Protein AF-K2FZ47-F1 (afdb_monomer)

Nearest PDB structures (foldseek):
  8i8i-assembly2_C-2  TM=9.364E-01  e=7.329E-11  Klebsiella pneumoniae
  1qjc-assembly1_B  TM=9.401E-01  e=9.152E-11  Escherichia coli
  6b7b-assembly1_A  TM=9.231E-01  e=1.884E-10  Escherichia coli K-12
  1o6b-assembly1_A  TM=9.027E-01  e=1.509E-10  Bacillus subtilis
  2f6r-assembly1_A  TM=8.620E-01  e=3.999E-09  Mus musculus

Sequence (667 aa):
MSNIFTYWIHEQFSPLAEHSESLSVVENNWKTLVIDCPDRSVCSLINDNKISSGSPMSHIDYLLITHLDSDHISGLAKILWYKQFWEGTKLNLIAHPNIKEYLWRTLEWWFSQDRTKNTVSAKSFEDYVNFVPLKYGELIILPWFWQIEAYSKTTRHSPNMDVLAIKVYDDGSNNIANFSWDTAFDPELIDFLSSGDWPIIHEAGAYVEEWSHSHTSVKELIENVSRDIQERIYLNHIPAQREQQIRDVIKSKNSPIRLAEDFYADNVKESILKVKNSVMFNEVLYPGSFDPFTTWHVSVIRKQLKTSKGDMVTVLVAINPDKKWTFTTEEKVFLIEKSLPEDIRNKVKVVTYAWVVADYQYLHNISTVIKWLRDSKDLSYELEIAEASTRFSGEVNTIFLPQTDNTLSNVSSSYLKKLVFYWWDVRGFADPMIIEALRMKFTNKWIVWVTWSIGSGKTTFCNNLVEESSKNELKVHYINMDQLGREIHTRTDFPLFARIRKKIADKFWYWALNADGTTNRQKLWEFVFSSKQRLDGLMDIMLEPMLFLLRGKLEKLDSWDWIVLVEWAILTERKLTYLFDENMIDISIPQDLQYQRVGKRDNLTIEQIGRRLSTQLSNEDRADVISRNQSNSYDRLYMKIDGDNYNAIDEYSKLLSEFKRRKHIIR

pLDDT: mean 76.94, std 13.87, range [27.48, 94.81]

InterPro domains:
  IPR001977 Dephospho-CoA kinase [MF_00376] (445-662)
  IPR001977 Dephospho-CoA kinase [PF01121] (446-631)
  IPR001977 Dephospho-CoA kinase [PS51219] (447-663)
  IPR001980 Phosphopantetheine adenylyltransferase [MF_00151] (282-443)
  IPR001980 Phosphopantetheine adenylyltransferase [PR01020] (282-300)
  IPR001980 Phosphopantetheine adenylyltransferase [PR01020] (369-385)
  IPR004821 Cytidyltransferase-like domain [PF01467] (285-418)
  IPR014729 Rossmann-like alpha/beta/alpha sandwich fold [G3DSA:3.40.50.620] (274-444)
  IPR027417 P-loop containing nucleoside triphosphate hydrolase [G3DSA:3.40.50.300] (445-643)
  IPR027417 P-loop containing nucleoside triphosphate hydrolase [SSF52540] (447-618)
  IPR036866 Ribonuclease Z/Hydroxyacylglutathione hydrolase-like [G3DSA:3.60.15.10] (14-268)
  IPR036866 Ribonuclease Z/Hydroxyacylglutathione hydrolase-like [SSF56281] (24-259)

Structure (mmCIF, N/CA/C/O backbone):
data_AF-K2FZ47-F1
#
_entry.id   AF-K2FZ47-F1
#
loop_
_atom_site.group_PDB
_atom_site.id
_atom_site.type_symbol
_atom_site.label_atom_id
_atom_site.label_alt_id
_atom_site.label_comp_id
_atom_site.label_asym_id
_atom_site.label_entity_id
_atom_site.label_seq_id
_atom_site.pdbx_PDB_ins_code
_atom_site.Cartn_x
_atom_site.Cartn_y
_atom_site.Cartn_z
_atom_site.occupancy
_atom_site.B_iso_or_equiv
_atom_site.auth_seq_id
_atom_site.auth_comp_id
_atom_site.auth_asym_id
_atom_site.auth_atom_id
_atom_site.pdbx_PDB_model_num
ATOM 1 N N . MET A 1 1 ? 5.444 6.191 20.296 1.00 29.16 1 MET A N 1
ATOM 2 C CA . MET A 1 1 ? 5.027 5.509 21.534 1.00 29.16 1 MET A CA 1
ATOM 3 C C . MET A 1 1 ? 3.603 5.085 21.285 1.00 29.16 1 MET A C 1
ATOM 5 O O . MET A 1 1 ? 2.796 5.960 20.998 1.00 29.16 1 MET A O 1
ATOM 9 N N . SER A 1 2 ? 3.350 3.781 21.238 1.00 32.41 2 SER A N 1
ATOM 10 C CA . SER A 1 2 ? 2.011 3.227 21.076 1.00 32.41 2 SER A CA 1
ATOM 11 C C . SER A 1 2 ? 1.180 3.651 22.287 1.00 32.41 2 SER A C 1
ATOM 13 O O . SER A 1 2 ? 1.524 3.362 23.434 1.00 32.41 2 SER A O 1
ATOM 15 N N . ASN A 1 3 ? 0.145 4.450 22.042 1.00 41.62 3 ASN A N 1
ATOM 16 C CA . ASN A 1 3 ? -0.848 4.761 23.058 1.00 41.62 3 ASN A CA 1
ATOM 17 C C . ASN A 1 3 ? -1.781 3.554 23.118 1.00 41.62 3 ASN A C 1
ATOM 19 O O . ASN A 1 3 ? -2.747 3.492 22.363 1.00 41.62 3 ASN A O 1
ATOM 23 N N . ILE A 1 4 ? -1.411 2.569 23.936 1.00 47.59 4 ILE A N 1
ATOM 24 C CA . ILE A 1 4 ? -2.241 1.394 24.173 1.00 47.59 4 ILE A CA 1
ATOM 25 C C . ILE A 1 4 ? -3.222 1.751 25.280 1.00 47.59 4 ILE A C 1
ATOM 27 O O . ILE A 1 4 ? -2.801 2.015 26.409 1.00 47.59 4 ILE A O 1
ATOM 31 N N . PHE A 1 5 ? -4.511 1.763 24.956 1.00 53.12 5 PHE A N 1
ATOM 32 C CA . PHE A 1 5 ? -5.568 1.886 25.950 1.00 53.12 5 PHE A CA 1
ATOM 33 C C . PHE A 1 5 ? -6.357 0.594 25.970 1.00 53.12 5 PHE A C 1
ATOM 35 O O . PHE A 1 5 ? -6.977 0.227 24.978 1.00 53.12 5 PHE A O 1
ATOM 42 N N . THR A 1 6 ? -6.340 -0.074 27.116 1.00 52.69 6 THR A N 1
ATOM 43 C CA . THR A 1 6 ? -7.283 -1.148 27.391 1.00 52.69 6 THR A CA 1
ATOM 44 C C . THR A 1 6 ? -8.219 -0.653 28.476 1.00 52.69 6 THR A C 1
ATOM 46 O O . THR A 1 6 ? -7.784 -0.369 29.596 1.00 52.69 6 THR A O 1
ATOM 49 N N . TYR A 1 7 ? -9.491 -0.496 28.133 1.00 56.09 7 TYR A N 1
ATOM 50 C CA . TYR A 1 7 ? -10.532 -0.142 29.088 1.00 56.09 7 TYR A CA 1
ATOM 51 C C . TYR A 1 7 ? -11.736 -1.048 28.919 1.00 56.09 7 TYR A C 1
ATOM 53 O O . TYR A 1 7 ? -11.889 -1.750 27.921 1.00 56.09 7 TYR A O 1
ATOM 61 N N . TRP A 1 8 ? -12.561 -1.075 29.951 1.00 61.16 8 TRP A N 1
ATOM 62 C CA . TRP A 1 8 ? -13.660 -2.005 30.047 1.00 61.16 8 TRP A CA 1
ATOM 63 C C . TRP A 1 8 ? -14.901 -1.289 30.553 1.00 61.16 8 TRP A C 1
ATOM 65 O O . TRP A 1 8 ? -14.812 -0.372 31.371 1.00 61.16 8 TRP A O 1
ATOM 75 N N . ILE A 1 9 ? -16.044 -1.704 30.022 1.00 55.56 9 ILE A N 1
ATOM 76 C CA . ILE A 1 9 ? -17.349 -1.164 30.362 1.00 55.56 9 ILE A CA 1
ATOM 77 C C . ILE A 1 9 ? -18.143 -2.269 31.047 1.00 55.56 9 ILE A C 1
ATOM 79 O O . ILE A 1 9 ? -18.576 -3.231 30.402 1.00 55.56 9 ILE A O 1
ATOM 83 N N . HIS A 1 10 ? -18.332 -2.085 32.352 1.00 59.91 10 HIS A N 1
ATOM 84 C CA . HIS A 1 10 ? -19.249 -2.869 33.163 1.00 59.91 10 HIS A CA 1
ATOM 85 C C . HIS A 1 10 ? -20.632 -2.258 33.134 1.00 59.91 10 HIS A C 1
ATOM 87 O O . HIS A 1 10 ? -20.792 -1.087 33.482 1.00 59.91 10 HIS A O 1
ATOM 93 N N . GLU A 1 11 ? -21.643 -3.060 32.835 1.00 54.78 11 GLU A N 1
ATOM 94 C CA . GLU A 1 11 ? -23.022 -2.655 33.064 1.00 54.78 11 GLU A CA 1
ATOM 95 C C . GLU A 1 11 ? -23.784 -3.780 33.767 1.00 54.78 11 GLU A C 1
ATOM 97 O O . GLU A 1 11 ? -23.680 -4.962 33.434 1.00 54.78 11 GLU A O 1
ATOM 102 N N . GLN A 1 12 ? -24.582 -3.414 34.769 1.00 57.22 12 GLN A N 1
ATOM 103 C CA . GLN A 1 12 ? -25.457 -4.374 35.435 1.00 57.22 12 GLN A CA 1
ATOM 104 C C . GLN A 1 12 ? -26.671 -4.650 34.552 1.00 57.22 12 GLN A C 1
ATOM 106 O O . GLN A 1 12 ? -27.320 -3.713 34.083 1.00 57.22 12 GLN A O 1
ATOM 111 N N . PHE A 1 13 ? -27.068 -5.917 34.417 1.00 51.47 13 PHE A N 1
ATOM 112 C CA . PHE A 1 13 ? -28.328 -6.283 33.758 1.00 51.47 13 PHE A CA 1
ATOM 113 C C . PHE A 1 13 ? -29.549 -5.781 34.559 1.00 51.47 13 PHE A C 1
ATOM 115 O O . PHE A 1 13 ? -30.582 -5.382 34.017 1.00 51.47 13 PHE A O 1
ATOM 122 N N . SER A 1 14 ? -29.435 -5.760 35.887 1.00 46.38 14 SER A N 1
ATOM 123 C CA . SER A 1 14 ? -30.415 -5.241 36.847 1.00 46.38 14 SER A CA 1
ATOM 124 C C . SER A 1 14 ? -29.745 -5.167 38.224 1.00 46.38 14 SER A C 1
ATOM 126 O O . SER A 1 14 ? -28.897 -6.014 38.497 1.00 46.38 14 SER A O 1
ATOM 128 N N . PRO A 1 15 ? -30.154 -4.265 39.139 1.00 46.25 15 PRO A N 1
ATOM 129 C CA . PRO A 1 15 ? -29.693 -4.298 40.534 1.00 46.25 15 PRO A CA 1
ATOM 130 C C . PRO A 1 15 ? -29.978 -5.632 41.256 1.00 46.25 15 PRO A C 1
ATOM 132 O O . PRO A 1 15 ? -29.427 -5.878 42.326 1.00 46.25 15 PRO A O 1
ATOM 135 N N . LEU A 1 16 ? -30.824 -6.496 40.678 1.00 44.97 16 LEU A N 1
ATOM 136 C CA . LEU A 1 16 ? -31.142 -7.847 41.156 1.00 44.97 16 LEU A CA 1
ATOM 137 C C . LEU A 1 16 ? -30.521 -8.979 40.313 1.00 44.97 16 LEU A C 1
ATOM 139 O O . LEU A 1 16 ? -30.750 -10.139 40.636 1.00 44.97 16 LEU A O 1
ATOM 143 N N . ALA A 1 17 ? -29.807 -8.679 39.224 1.00 53.47 17 ALA A N 1
ATOM 144 C CA . ALA A 1 17 ? -29.255 -9.706 38.343 1.00 53.47 17 ALA A CA 1
ATOM 145 C C . ALA A 1 17 ? -27.950 -10.292 38.895 1.00 53.47 17 ALA A C 1
ATOM 147 O O . ALA A 1 17 ? -27.102 -9.565 39.406 1.00 53.47 17 ALA A O 1
ATOM 148 N N . GLU A 1 18 ? -27.790 -11.605 38.729 1.00 56.47 18 GLU A N 1
ATOM 149 C CA . GLU A 1 18 ? -26.562 -12.344 39.053 1.00 56.47 18 GLU A CA 1
ATOM 150 C C . GLU A 1 18 ? -25.516 -12.282 37.925 1.00 56.47 18 GLU A C 1
ATOM 152 O O . GLU A 1 18 ? -24.411 -12.777 38.103 1.00 56.47 18 GLU A O 1
ATOM 157 N N . HIS A 1 19 ? -25.840 -11.645 36.793 1.00 57.78 19 HIS A N 1
ATOM 158 C CA . HIS A 1 19 ? -24.974 -11.532 35.617 1.00 57.78 19 HIS A CA 1
ATOM 159 C C . HIS A 1 19 ? -24.567 -10.083 35.348 1.00 57.78 19 HIS A C 1
ATOM 161 O O . HIS A 1 19 ? -25.356 -9.147 35.546 1.00 57.78 19 HIS A O 1
ATOM 167 N N . SER A 1 20 ? -23.344 -9.915 34.853 1.00 65.62 20 SER A N 1
ATOM 168 C CA . SER A 1 20 ? -22.795 -8.632 34.436 1.00 65.62 20 SER A CA 1
ATOM 169 C C . SER A 1 20 ? -22.464 -8.608 32.955 1.00 65.62 20 SER A C 1
ATOM 171 O O . SER A 1 20 ? -21.842 -9.535 32.457 1.00 65.62 20 SER A O 1
ATOM 173 N N . GLU A 1 21 ? -22.798 -7.510 32.284 1.00 73.81 21 GLU A N 1
ATOM 174 C CA . GLU A 1 21 ? -22.372 -7.268 30.911 1.00 73.81 21 GLU A CA 1
ATOM 175 C C . GLU A 1 21 ? -20.976 -6.649 30.906 1.00 73.81 21 GLU A C 1
ATOM 177 O O . GLU A 1 21 ? -20.660 -5.741 31.684 1.00 73.81 21 GLU A O 1
ATOM 182 N N . SER A 1 22 ? -20.129 -7.166 30.026 1.00 69.50 22 SER A N 1
ATOM 183 C CA . SER A 1 22 ? -18.703 -6.894 30.032 1.00 69.50 22 SER A CA 1
ATOM 184 C C . SER A 1 22 ? -18.214 -6.720 28.595 1.00 69.50 22 SER A C 1
ATOM 186 O O . SER A 1 22 ? -18.239 -7.660 27.808 1.00 69.50 22 SER A O 1
ATOM 188 N N . LEU A 1 23 ? -17.756 -5.513 28.264 1.00 78.94 23 LEU A N 1
ATOM 189 C CA . LEU A 1 23 ? -17.162 -5.179 26.967 1.00 78.94 23 LEU A CA 1
ATOM 190 C C . LEU A 1 23 ? -15.752 -4.652 27.185 1.00 78.94 23 LEU A C 1
ATOM 192 O O . LEU A 1 23 ? -15.559 -3.734 27.983 1.00 78.94 23 LEU A O 1
ATOM 196 N N . SER A 1 24 ? -14.777 -5.185 26.453 1.00 79.50 24 SER A N 1
ATOM 197 C CA . SER A 1 24 ? -13.402 -4.684 26.487 1.00 79.50 24 SER A CA 1
ATOM 198 C C . SER A 1 24 ? -13.059 -3.942 25.207 1.00 79.50 24 SER A C 1
ATOM 200 O O . SER A 1 24 ? -13.411 -4.361 24.109 1.00 79.50 24 SER A O 1
ATOM 202 N N . VAL A 1 25 ? -12.332 -2.842 25.349 1.00 77.44 25 VAL A N 1
ATOM 203 C CA . VAL A 1 25 ? -11.800 -2.070 24.234 1.00 77.44 25 VAL A CA 1
ATOM 204 C C . VAL A 1 25 ? -10.290 -2.093 24.324 1.00 77.44 25 VAL A C 1
ATOM 206 O O . VAL A 1 25 ? -9.735 -1.750 25.364 1.00 77.44 25 VAL A O 1
ATOM 209 N N . VAL A 1 26 ? -9.639 -2.491 23.237 1.00 76.81 26 VAL A N 1
ATOM 210 C CA . VAL A 1 26 ? -8.201 -2.336 23.032 1.00 76.81 26 VAL A CA 1
ATOM 211 C C . VAL A 1 26 ? -8.021 -1.287 21.943 1.00 76.81 26 VAL A C 1
ATOM 213 O O . VAL A 1 26 ? -8.586 -1.415 20.860 1.00 76.81 26 VAL A O 1
ATOM 216 N N . GLU A 1 27 ? -7.237 -0.252 22.216 1.00 71.12 27 GLU A N 1
ATOM 217 C CA . GLU A 1 27 ? -6.857 0.767 21.240 1.00 71.12 27 GLU A CA 1
ATOM 218 C C . GLU A 1 27 ? -5.349 0.770 21.061 1.00 71.12 27 GLU A C 1
ATOM 220 O O . GLU A 1 27 ? -4.609 0.771 22.041 1.00 71.12 27 GLU A O 1
ATOM 225 N N . ASN A 1 28 ? -4.888 0.796 19.814 1.00 64.88 28 ASN A N 1
ATOM 226 C CA . ASN A 1 28 ? -3.477 0.952 19.484 1.00 64.88 28 ASN A CA 1
ATOM 227 C C . ASN A 1 28 ? -3.329 1.566 18.085 1.00 64.88 28 ASN A C 1
ATOM 229 O O . ASN A 1 28 ? -4.049 1.187 17.164 1.00 64.88 28 ASN A O 1
ATOM 233 N N . ASN A 1 29 ? -2.402 2.515 17.910 1.00 57.75 29 ASN A N 1
ATOM 234 C CA . ASN A 1 29 ? -2.168 3.227 16.643 1.00 57.75 29 ASN A CA 1
ATOM 235 C C . ASN A 1 29 ? -3.467 3.747 15.979 1.00 57.75 29 ASN A C 1
ATOM 237 O O . ASN A 1 29 ? -3.642 3.630 14.767 1.00 57.75 29 ASN A O 1
ATOM 241 N N . TRP A 1 30 ? -4.380 4.319 16.777 1.00 60.12 30 TRP A N 1
ATOM 242 C CA . TRP A 1 30 ? -5.684 4.854 16.333 1.00 60.12 30 TRP A CA 1
ATOM 243 C C . TRP A 1 30 ? -6.625 3.825 15.697 1.00 60.12 30 TRP A C 1
ATOM 245 O O . TRP A 1 30 ? -7.546 4.210 14.976 1.00 60.12 30 TRP A O 1
ATOM 255 N N . LYS A 1 31 ? -6.379 2.539 15.960 1.00 71.31 31 LYS A N 1
ATOM 256 C CA . LYS A 1 31 ? -7.277 1.435 15.650 1.00 71.31 31 LYS A CA 1
ATOM 257 C C . LYS A 1 31 ? -7.898 0.902 16.925 1.00 71.31 31 LYS A C 1
ATOM 259 O O . LYS A 1 31 ? -7.200 0.788 17.935 1.00 71.31 31 LYS A O 1
ATOM 264 N N . THR A 1 32 ? -9.173 0.544 16.853 1.00 78.50 32 THR A N 1
ATOM 265 C CA . THR A 1 32 ? -9.907 0.012 18.002 1.00 78.50 32 THR A CA 1
ATOM 266 C C . THR A 1 32 ? -10.426 -1.390 17.716 1.00 78.50 32 THR A C 1
ATOM 268 O O . THR A 1 32 ? -11.151 -1.627 16.744 1.00 78.50 32 THR A O 1
ATOM 271 N N . LEU A 1 33 ? -10.085 -2.314 18.608 1.00 83.69 33 LEU A N 1
ATOM 272 C CA . LEU A 1 33 ? -10.696 -3.629 18.720 1.00 83.69 33 LEU A CA 1
ATOM 273 C C . LEU A 1 33 ? -11.638 -3.614 19.910 1.00 83.69 33 LEU A C 1
ATOM 275 O O . LEU A 1 33 ? -11.220 -3.422 21.051 1.00 83.69 33 LEU A O 1
ATOM 279 N N . VAL A 1 34 ? -12.904 -3.863 19.627 1.00 86.81 34 VAL A N 1
ATOM 280 C CA . VAL A 1 34 ? -13.900 -4.147 20.648 1.00 86.81 34 VAL A CA 1
ATOM 281 C C . VAL A 1 34 ? -13.991 -5.657 20.799 1.00 86.81 34 VAL A C 1
ATOM 283 O O . VAL A 1 34 ? -14.041 -6.376 19.802 1.00 86.81 34 VAL A O 1
ATOM 286 N N . ILE A 1 35 ? -13.983 -6.137 22.034 1.00 87.88 35 ILE A N 1
ATOM 287 C CA . ILE A 1 35 ? -14.143 -7.545 22.368 1.00 87.88 35 ILE A CA 1
ATOM 288 C C . ILE A 1 35 ? -15.446 -7.680 23.145 1.00 87.88 35 ILE A C 1
ATOM 290 O O . ILE A 1 35 ? -15.609 -7.069 24.206 1.00 87.88 35 ILE A O 1
ATOM 294 N N . ASP A 1 36 ? -16.345 -8.469 22.565 1.00 89.69 36 ASP A N 1
ATOM 295 C CA . ASP A 1 36 ? -17.752 -8.608 22.911 1.00 89.69 36 ASP A CA 1
ATOM 296 C C . ASP A 1 36 ? -18.550 -7.298 22.816 1.00 89.69 36 ASP A C 1
ATOM 298 O O . ASP A 1 36 ? -18.028 -6.191 22.712 1.00 89.69 36 ASP A O 1
ATOM 302 N N . CYS A 1 37 ? -19.866 -7.420 22.711 1.00 89.25 37 CYS A N 1
ATOM 303 C CA . CYS A 1 37 ? -20.776 -6.311 22.450 1.00 89.25 37 CYS A CA 1
ATOM 304 C C . CYS A 1 37 ? -22.145 -6.449 23.139 1.00 89.25 37 CYS A C 1
ATOM 306 O O . CYS A 1 37 ? -23.170 -6.395 22.457 1.00 89.25 37 CYS A O 1
ATOM 308 N N . PRO A 1 38 ? -22.218 -6.593 24.471 1.00 87.25 38 PRO A N 1
ATOM 309 C CA . PRO A 1 38 ? -23.491 -6.528 25.187 1.00 87.25 38 PRO A CA 1
ATOM 310 C C . PRO A 1 38 ? -24.258 -5.222 24.950 1.00 87.25 38 PRO A C 1
ATOM 312 O O . PRO A 1 38 ? -23.667 -4.153 24.800 1.00 87.25 38 PRO A O 1
ATOM 315 N N . ASP A 1 39 ? -25.590 -5.284 24.941 1.00 83.25 39 ASP A N 1
ATOM 316 C CA . ASP A 1 39 ? -26.440 -4.163 24.540 1.00 83.25 39 ASP A CA 1
ATOM 317 C C . ASP A 1 39 ? -26.238 -2.896 25.387 1.00 83.25 39 ASP A C 1
ATOM 319 O O . ASP A 1 39 ? -26.174 -1.798 24.812 1.00 83.25 39 ASP A O 1
ATOM 323 N N . ARG A 1 40 ? -26.115 -3.018 26.721 1.00 75.00 40 ARG A N 1
ATOM 324 C CA . ARG A 1 40 ? -25.936 -1.854 27.604 1.00 75.00 40 ARG A CA 1
ATOM 325 C C . ARG A 1 40 ? -24.524 -1.327 27.548 1.00 75.00 40 ARG A C 1
ATOM 327 O O . ARG A 1 40 ? -24.370 -0.114 27.440 1.00 75.00 40 ARG A O 1
ATOM 334 N N . SER A 1 41 ? -23.514 -2.193 27.544 1.00 76.19 41 SER A N 1
ATOM 335 C CA . SER A 1 41 ? -22.130 -1.732 27.407 1.00 76.19 41 SER A CA 1
ATOM 336 C C . SER A 1 41 ? -21.909 -1.051 26.060 1.00 76.19 41 SER A C 1
ATOM 338 O O . SER A 1 41 ? -21.215 -0.045 25.998 1.00 76.19 41 SER A O 1
ATOM 340 N N . VAL A 1 42 ? -22.578 -1.506 24.995 1.00 76.62 42 VAL A N 1
ATOM 341 C CA . VAL A 1 42 ? -22.609 -0.809 23.703 1.00 76.62 42 VAL A CA 1
ATOM 342 C C . VAL A 1 42 ? -23.331 0.540 23.815 1.00 76.62 42 VAL A C 1
ATOM 344 O O . VAL A 1 42 ? -22.850 1.522 23.265 1.00 76.62 42 VAL A O 1
ATOM 347 N N . CYS A 1 43 ? -24.452 0.649 24.538 1.00 73.69 43 CYS A N 1
ATOM 348 C CA . CYS A 1 43 ? -25.083 1.950 24.827 1.00 73.69 43 CYS A CA 1
ATOM 349 C C . CYS A 1 43 ? -24.176 2.890 25.629 1.00 73.69 43 CYS A C 1
ATOM 351 O O . CYS A 1 43 ? -24.175 4.093 25.384 1.00 73.69 43 CYS A O 1
ATOM 353 N N . SER A 1 44 ? -23.436 2.361 26.596 1.00 69.12 44 SER A N 1
ATOM 354 C CA . SER A 1 44 ? -22.504 3.126 27.420 1.00 69.12 44 SER A CA 1
ATOM 355 C C . SER A 1 44 ? -21.323 3.593 26.570 1.00 69.12 44 SER A C 1
ATOM 357 O O . SER A 1 44 ? -21.034 4.782 26.550 1.00 69.12 44 SER A O 1
ATOM 359 N N . LEU A 1 45 ? -20.766 2.711 25.729 1.00 70.88 45 LEU A N 1
ATOM 360 C CA . LEU A 1 45 ? -19.763 3.040 24.711 1.00 70.88 45 LEU A CA 1
ATOM 361 C C . LEU A 1 45 ? -20.261 4.142 23.764 1.00 70.88 45 LEU A C 1
ATOM 363 O O . LEU A 1 45 ? -19.507 5.040 23.410 1.00 70.88 45 LEU A O 1
ATOM 367 N N . ILE A 1 46 ? -21.545 4.097 23.387 1.00 66.44 46 ILE A N 1
ATOM 368 C CA . ILE A 1 46 ? -22.175 5.119 22.545 1.00 66.44 46 ILE A CA 1
ATOM 369 C C . ILE A 1 46 ? -22.255 6.482 23.251 1.00 66.44 46 ILE A C 1
ATOM 371 O O . ILE A 1 46 ? -22.126 7.521 22.606 1.00 66.44 46 ILE A O 1
ATOM 375 N N . ASN A 1 47 ? -22.550 6.474 24.551 1.00 59.44 47 ASN A N 1
ATOM 376 C CA . ASN A 1 47 ? -22.850 7.669 25.340 1.00 59.44 47 ASN A CA 1
ATOM 377 C C . ASN A 1 47 ? -21.632 8.226 26.095 1.00 59.44 47 ASN A C 1
ATOM 379 O O . ASN A 1 47 ? -21.721 9.319 26.662 1.00 59.44 47 ASN A O 1
ATOM 383 N N . ASP A 1 48 ? -20.520 7.492 26.152 1.00 56.62 48 ASP A N 1
ATOM 384 C CA . ASP A 1 48 ? -19.324 7.925 26.859 1.00 56.62 48 ASP A CA 1
ATOM 385 C C . ASP A 1 48 ? -18.625 9.046 26.078 1.00 56.62 48 ASP A C 1
ATOM 387 O O . ASP A 1 48 ? -17.828 8.818 25.172 1.00 56.62 48 ASP A O 1
ATOM 391 N N . ASN A 1 49 ? -18.895 10.288 26.493 1.00 40.47 49 ASN A N 1
ATOM 392 C CA . ASN A 1 49 ? -18.260 11.516 26.000 1.00 40.47 49 ASN A CA 1
ATOM 393 C C . ASN A 1 49 ? -16.718 11.531 26.134 1.00 40.47 49 ASN A C 1
ATOM 395 O O . ASN A 1 49 ? -16.085 12.505 25.718 1.00 40.47 49 ASN A O 1
ATOM 399 N N . LYS A 1 50 ? -16.101 10.522 26.768 1.00 42.31 50 LYS A N 1
ATOM 400 C CA . LYS A 1 50 ? -14.640 10.381 26.881 1.00 42.31 50 LYS A CA 1
ATOM 401 C C . LYS A 1 50 ? -14.003 9.707 25.668 1.00 42.31 50 LYS A C 1
ATOM 403 O O . LYS A 1 50 ? -12.809 9.908 25.447 1.00 42.31 50 LYS A O 1
ATOM 408 N N . ILE A 1 51 ? -14.778 8.964 24.880 1.00 42.78 51 ILE A N 1
ATOM 409 C CA . ILE A 1 51 ? -14.386 8.489 23.554 1.00 42.78 51 ILE A CA 1
ATOM 410 C C . ILE A 1 51 ? -14.868 9.586 22.604 1.00 42.78 51 ILE A C 1
ATOM 412 O O . ILE A 1 51 ? -16.060 9.818 22.453 1.00 42.78 51 ILE A O 1
ATOM 416 N N . SER A 1 52 ? -13.927 10.381 22.109 1.00 36.56 52 SER A N 1
ATOM 417 C CA . SER A 1 52 ? -14.131 11.675 21.443 1.00 36.56 52 SER A CA 1
ATOM 418 C C . SER A 1 52 ? -15.283 11.756 20.430 1.00 36.56 52 SER A C 1
ATOM 420 O O . SER A 1 52 ? -15.655 10.787 19.780 1.00 36.56 52 SER A O 1
ATOM 422 N N . SER A 1 53 ? -15.751 12.984 20.225 1.00 34.34 53 SER A N 1
ATOM 423 C CA . SER A 1 53 ? -16.836 13.385 19.338 1.00 34.34 53 SER A CA 1
ATOM 424 C C . SER A 1 53 ? -16.712 12.826 17.894 1.00 34.34 53 SER A C 1
ATOM 426 O O . SER A 1 53 ? -15.660 12.903 17.251 1.00 34.34 53 SER A O 1
ATOM 428 N N . GLY A 1 54 ? -17.809 12.233 17.404 1.00 43.25 54 GLY A N 1
ATOM 429 C CA . GLY A 1 54 ? -17.940 11.487 16.145 1.00 43.25 54 GLY A CA 1
ATOM 430 C C . GLY A 1 54 ? -19.227 10.639 16.138 1.00 43.25 54 GLY A C 1
ATOM 431 O O . GLY A 1 54 ? -19.984 10.668 17.108 1.00 43.25 54 GLY A O 1
ATOM 432 N N . SER A 1 55 ? -19.501 9.873 15.066 1.00 46.88 55 SER A N 1
ATOM 433 C CA . SER A 1 55 ? -20.499 8.784 15.149 1.00 46.88 55 SER A CA 1
ATOM 434 C C . SER A 1 55 ? -20.047 7.835 16.260 1.00 46.88 55 SER A C 1
ATOM 436 O O . SER A 1 55 ? -18.885 7.414 16.204 1.00 46.88 55 SER A O 1
ATOM 438 N N . PRO A 1 56 ? -20.920 7.443 17.203 1.00 49.91 56 PRO A N 1
ATOM 439 C CA . PRO A 1 56 ? -20.525 6.624 18.348 1.00 49.91 56 PRO A CA 1
ATOM 440 C C . PRO A 1 56 ? -19.827 5.302 17.970 1.00 49.91 56 PRO A C 1
ATOM 442 O O . PRO A 1 56 ? -19.104 4.721 18.768 1.00 49.91 56 PRO A O 1
ATOM 445 N N . MET A 1 57 ? -20.031 4.832 16.731 1.00 61.59 57 MET A N 1
ATOM 446 C CA . MET A 1 57 ? -19.508 3.567 16.197 1.00 61.59 57 MET A CA 1
ATOM 447 C C . MET A 1 57 ? -18.333 3.718 15.221 1.00 61.59 57 MET A C 1
ATOM 449 O O . MET A 1 57 ? -17.733 2.710 14.829 1.00 61.59 57 MET A O 1
ATOM 453 N N . SER A 1 58 ? -17.963 4.952 14.851 1.00 57.38 58 SER A N 1
ATOM 454 C CA . SER A 1 58 ? -16.932 5.207 13.824 1.00 57.38 58 SER A CA 1
ATOM 455 C C . SER A 1 58 ? -15.530 4.822 14.274 1.00 57.38 58 SER A C 1
ATOM 457 O O . SER A 1 58 ? -14.625 4.696 13.453 1.00 57.38 58 SER A O 1
ATOM 459 N N . HIS A 1 59 ? -15.382 4.571 15.571 1.00 65.75 59 HIS A N 1
ATOM 460 C CA . HIS A 1 59 ? -14.151 4.128 16.191 1.00 65.75 59 HIS A CA 1
ATOM 461 C C . HIS A 1 59 ? -13.980 2.608 16.164 1.00 65.75 59 HIS A C 1
ATOM 463 O O . HIS A 1 59 ? -12.854 2.167 16.265 1.00 65.75 59 HIS A O 1
ATOM 469 N N . ILE A 1 60 ? -15.026 1.790 15.973 1.00 80.94 60 ILE A N 1
ATOM 470 C CA . ILE A 1 60 ? -14.876 0.322 15.960 1.00 80.94 60 ILE A CA 1
ATOM 471 C C . ILE A 1 60 ? -14.312 -0.137 14.608 1.00 80.94 60 ILE A C 1
ATOM 473 O O . ILE A 1 60 ? -15.062 -0.259 13.631 1.00 80.94 60 ILE A O 1
ATOM 477 N N . ASP A 1 61 ? -13.005 -0.403 14.548 1.00 83.50 61 ASP A N 1
ATOM 478 C CA . ASP A 1 61 ? -12.360 -1.000 13.372 1.00 83.50 61 ASP A CA 1
ATOM 479 C C . ASP A 1 61 ? -12.605 -2.510 13.305 1.00 83.50 61 ASP A C 1
ATOM 481 O O . ASP A 1 61 ? -12.892 -3.034 12.225 1.00 83.50 61 ASP A O 1
ATOM 485 N N . TYR A 1 62 ? -12.518 -3.197 14.448 1.00 88.75 62 TYR A N 1
ATOM 486 C CA . TYR A 1 62 ? -12.740 -4.637 14.576 1.00 88.75 62 TYR A CA 1
ATOM 487 C C . TYR A 1 62 ? -13.640 -4.945 15.772 1.00 88.75 62 TYR A C 1
ATOM 489 O O . TYR A 1 62 ? -13.493 -4.349 16.838 1.00 88.75 62 TYR A O 1
ATOM 497 N N . LEU A 1 63 ? -14.543 -5.909 15.602 1.00 91.94 63 LEU A N 1
ATOM 498 C CA . LEU A 1 63 ? -15.316 -6.508 16.687 1.00 91.94 63 LEU A CA 1
ATOM 499 C C . LEU A 1 63 ? -14.947 -7.986 16.794 1.00 91.94 63 LEU A C 1
ATOM 501 O O . LEU A 1 63 ? -15.106 -8.713 15.816 1.00 91.94 63 LEU A O 1
ATOM 505 N N . LEU A 1 64 ? -14.479 -8.432 17.955 1.00 91.88 64 LEU A N 1
ATOM 506 C CA . LEU A 1 64 ? -14.246 -9.840 18.259 1.00 91.88 64 LEU A CA 1
ATOM 507 C C . LEU A 1 64 ? -15.366 -10.365 19.147 1.00 91.88 64 LEU A C 1
ATOM 509 O O . LEU A 1 64 ? -15.654 -9.766 20.174 1.00 91.88 64 LEU A O 1
ATOM 513 N N . ILE A 1 65 ? -15.975 -11.480 18.752 1.00 90.62 65 ILE A N 1
ATOM 514 C CA . ILE A 1 65 ? -16.973 -12.192 19.556 1.00 90.62 65 ILE A CA 1
ATOM 515 C C . ILE A 1 65 ? -16.328 -13.437 20.140 1.00 90.62 65 ILE A C 1
ATOM 517 O O . ILE A 1 65 ? -15.839 -14.292 19.394 1.00 90.62 65 ILE A O 1
ATOM 521 N N . THR A 1 66 ? -16.331 -13.529 21.464 1.00 87.75 66 THR A N 1
ATOM 522 C CA . THR A 1 66 ? -15.685 -14.620 22.195 1.00 87.75 66 THR A CA 1
ATOM 523 C C . THR A 1 66 ? -16.580 -15.852 22.241 1.00 87.75 66 THR A C 1
ATOM 525 O O . THR A 1 66 ? -16.087 -16.957 22.021 1.00 87.75 66 THR A O 1
ATOM 528 N N . HIS A 1 67 ? -17.883 -15.654 22.469 1.00 85.75 67 HIS A N 1
ATOM 529 C CA . HIS A 1 67 ? -18.927 -16.680 22.490 1.00 85.75 67 HIS A CA 1
ATOM 530 C C . HIS A 1 67 ? -20.333 -16.072 22.301 1.00 85.75 67 HIS A C 1
ATOM 532 O O . HIS A 1 67 ? -20.479 -14.889 22.000 1.00 85.75 67 HIS A O 1
ATOM 538 N N . LEU A 1 68 ? -21.379 -16.903 22.380 1.00 86.19 68 LEU A N 1
ATOM 539 C CA . LEU A 1 68 ? -22.746 -16.551 21.967 1.00 86.19 68 LEU A CA 1
ATOM 540 C C . LEU A 1 68 ? -23.703 -16.191 23.110 1.00 86.19 68 LEU A C 1
ATOM 542 O O . LEU A 1 68 ? -24.896 -16.004 22.840 1.00 86.19 68 LEU A O 1
ATOM 546 N N . ASP A 1 69 ? -23.222 -16.076 24.345 1.00 83.81 69 ASP A N 1
ATOM 547 C CA . ASP A 1 69 ? -24.099 -15.689 25.445 1.00 83.81 69 ASP A CA 1
ATOM 548 C C . ASP A 1 69 ? -24.579 -14.247 25.301 1.00 83.81 69 ASP A C 1
ATOM 550 O O . ASP A 1 69 ? -23.940 -13.370 24.706 1.00 83.81 69 ASP A O 1
ATOM 554 N N . SER A 1 70 ? -25.804 -14.010 25.769 1.00 80.75 70 SER A N 1
ATOM 555 C CA . SER A 1 70 ? -26.522 -12.768 25.481 1.00 80.75 70 SER A CA 1
ATOM 556 C C . SER A 1 70 ? -25.830 -11.531 26.054 1.00 80.75 70 SER A C 1
ATOM 558 O O . SER A 1 70 ? -25.871 -10.465 25.440 1.00 80.75 70 SER A O 1
ATOM 560 N N . ASP A 1 71 ? -25.163 -11.677 27.189 1.00 78.81 71 ASP A N 1
ATOM 561 C CA . ASP A 1 71 ? -24.340 -10.673 27.861 1.00 78.81 71 ASP A CA 1
ATOM 562 C C . ASP A 1 71 ? -22.985 -10.430 27.175 1.00 78.81 71 ASP A C 1
ATOM 564 O O . ASP A 1 71 ? -22.249 -9.540 27.589 1.00 78.81 71 ASP A O 1
ATOM 568 N N . HIS A 1 72 ? -22.705 -11.121 26.065 1.00 84.44 72 HIS A N 1
ATOM 569 C CA . HIS A 1 72 ? -21.539 -10.897 25.208 1.00 84.44 72 HIS A CA 1
ATOM 570 C C . HIS A 1 72 ? -21.910 -10.435 23.792 1.00 84.44 72 HIS A C 1
ATOM 572 O O . HIS A 1 72 ? -21.090 -9.821 23.115 1.00 84.44 72 HIS A O 1
ATOM 578 N N . ILE A 1 73 ? -23.136 -10.673 23.308 1.00 89.00 73 ILE A N 1
ATOM 579 C CA . ILE A 1 73 ? -23.472 -10.419 21.890 1.00 89.00 73 ILE A CA 1
ATOM 580 C C . ILE A 1 73 ? -24.755 -9.622 21.632 1.00 89.00 73 ILE A C 1
ATOM 582 O O . ILE A 1 73 ? -25.032 -9.244 20.491 1.00 89.00 73 ILE A O 1
ATOM 586 N N . SER A 1 74 ? -25.564 -9.345 22.656 1.00 87.75 74 SER A N 1
ATOM 587 C CA . SER A 1 74 ? -26.896 -8.736 22.482 1.00 87.75 74 SER A CA 1
ATOM 588 C C . SER A 1 74 ? -26.907 -7.402 21.719 1.00 87.75 74 SER A C 1
ATOM 590 O O . SER A 1 74 ? -27.886 -7.098 21.036 1.00 87.75 74 SER A O 1
ATOM 592 N N . GLY A 1 75 ? -25.820 -6.632 21.753 1.00 88.44 75 GLY A N 1
ATOM 593 C CA . GLY A 1 75 ? -25.656 -5.367 21.037 1.00 88.44 75 GLY A CA 1
ATOM 594 C C . GLY A 1 75 ? -25.182 -5.488 19.582 1.00 88.44 75 GLY A C 1
ATOM 595 O O . GLY A 1 75 ? -25.139 -4.471 18.885 1.00 88.44 75 GLY A O 1
ATOM 596 N N . LEU A 1 76 ? -24.878 -6.687 19.064 1.00 90.62 76 LEU A N 1
ATOM 597 C CA . LEU A 1 76 ? -24.355 -6.875 17.699 1.00 90.62 76 LEU A CA 1
ATOM 598 C C . LEU A 1 76 ? -25.274 -6.271 16.625 1.00 90.62 76 LEU A C 1
ATOM 600 O O . LEU A 1 76 ? -24.813 -5.572 15.721 1.00 90.62 76 LEU A O 1
ATOM 604 N N . ALA A 1 77 ? -26.587 -6.496 16.738 1.00 88.88 77 ALA A N 1
ATOM 605 C CA . ALA A 1 77 ? -27.567 -5.951 15.798 1.00 88.88 77 ALA A CA 1
ATOM 606 C C . ALA A 1 77 ? -27.527 -4.414 15.756 1.00 88.88 77 ALA A C 1
ATOM 608 O O . ALA A 1 77 ? -27.675 -3.813 14.692 1.00 88.88 77 ALA A O 1
ATOM 609 N N . LYS A 1 78 ? -27.280 -3.773 16.904 1.00 86.69 78 LYS A N 1
ATOM 610 C CA . LYS A 1 78 ? -27.163 -2.318 17.026 1.00 86.69 78 LYS A CA 1
ATOM 611 C C . LYS A 1 78 ? -25.903 -1.816 16.321 1.00 86.69 78 LYS A C 1
ATOM 613 O O . LYS A 1 78 ? -26.002 -0.902 15.507 1.00 86.69 78 LYS A O 1
ATOM 618 N N . ILE A 1 79 ? -24.750 -2.446 16.561 1.00 88.00 79 ILE A N 1
ATOM 619 C CA . ILE A 1 79 ? -23.482 -2.088 15.897 1.00 88.00 79 ILE A CA 1
ATOM 620 C C . ILE A 1 79 ? -23.616 -2.214 14.375 1.00 88.00 79 ILE A C 1
ATOM 622 O O . ILE A 1 79 ? -23.285 -1.278 13.647 1.00 88.00 79 ILE A O 1
ATOM 626 N N . LEU A 1 80 ? -24.150 -3.337 13.887 1.00 88.69 80 LEU A N 1
ATOM 627 C CA . LEU A 1 80 ? -24.358 -3.567 12.453 1.00 88.69 80 LEU A CA 1
ATOM 628 C C . LEU A 1 80 ? -25.305 -2.542 11.833 1.00 88.69 80 LEU A C 1
ATOM 630 O O . LEU A 1 80 ? -25.071 -2.078 10.717 1.00 88.69 80 LEU A O 1
ATOM 634 N N . TRP A 1 81 ? -26.359 -2.164 12.558 1.00 84.62 81 TRP A N 1
ATOM 635 C CA . TRP A 1 81 ? -27.275 -1.130 12.103 1.00 84.62 81 TRP A CA 1
ATOM 636 C C . TRP A 1 81 ? -26.555 0.211 11.923 1.00 84.62 81 TRP A C 1
ATOM 638 O O . TRP A 1 81 ? -26.685 0.828 10.868 1.00 84.62 81 TRP A O 1
ATOM 648 N N . TYR A 1 82 ? -25.740 0.634 12.892 1.00 81.00 82 TYR A N 1
ATOM 649 C CA . TYR A 1 82 ? -24.953 1.864 12.768 1.00 81.00 82 TYR A CA 1
ATOM 650 C C . TYR A 1 82 ? -23.932 1.784 11.626 1.00 81.00 82 TYR A C 1
ATOM 652 O O . TYR A 1 82 ? -23.902 2.674 10.779 1.00 81.00 82 TYR A O 1
ATOM 660 N N . LYS A 1 83 ? -23.146 0.705 11.534 1.00 82.88 83 LYS A N 1
ATOM 661 C CA . LYS A 1 83 ? -22.159 0.528 10.453 1.00 82.88 83 LYS A CA 1
ATOM 662 C C . LYS A 1 83 ? -22.810 0.625 9.076 1.00 82.88 83 LYS A C 1
ATOM 664 O O . LYS A 1 83 ? -22.383 1.415 8.238 1.00 82.88 83 LYS A O 1
ATOM 669 N N . GLN A 1 84 ? -23.922 -0.078 8.880 1.00 79.25 84 GLN A N 1
ATOM 670 C CA . GLN A 1 84 ? -24.610 -0.063 7.598 1.00 79.25 84 GLN A CA 1
ATOM 671 C C . GLN A 1 84 ? -25.304 1.269 7.305 1.00 79.25 84 GLN A C 1
ATOM 673 O O . GLN A 1 84 ? -25.152 1.817 6.215 1.00 79.25 84 GLN A O 1
ATOM 678 N N . PHE A 1 85 ? -26.170 1.725 8.209 1.00 74.38 85 PHE A N 1
ATOM 679 C CA . PHE A 1 85 ? -27.145 2.772 7.897 1.00 74.38 85 PHE A CA 1
ATOM 680 C C . PHE A 1 85 ? -26.656 4.169 8.265 1.00 74.38 85 PHE A C 1
ATOM 682 O O . PHE A 1 85 ? -27.122 5.136 7.667 1.00 74.38 85 PHE A O 1
ATOM 689 N N . TRP A 1 86 ? -25.727 4.278 9.215 1.00 69.25 86 TRP A N 1
ATOM 690 C CA . TRP A 1 86 ? -25.120 5.549 9.598 1.00 69.25 86 TRP A CA 1
ATOM 691 C C . TRP A 1 86 ? -23.800 5.795 8.861 1.00 69.25 86 TRP A C 1
ATOM 693 O O . TRP A 1 86 ? -23.584 6.886 8.339 1.00 69.25 86 TRP A O 1
ATOM 703 N N . GLU A 1 87 ? -22.929 4.783 8.785 1.00 69.94 87 GLU A N 1
ATOM 704 C CA . GLU A 1 87 ? -21.589 4.923 8.188 1.00 69.94 87 GLU A CA 1
ATOM 705 C C . GLU A 1 87 ? -21.510 4.462 6.729 1.00 69.94 87 GLU A C 1
ATOM 707 O O . GLU A 1 87 ? -20.644 4.926 5.990 1.00 69.94 87 GLU A O 1
ATOM 712 N N . GLY A 1 88 ? -22.405 3.573 6.290 1.00 76.31 88 GLY A N 1
ATOM 713 C CA . GLY A 1 88 ? -22.329 2.972 4.958 1.00 76.31 88 GLY A CA 1
ATOM 714 C C . GLY A 1 88 ? -21.148 2.011 4.788 1.00 76.31 88 GLY A C 1
ATOM 715 O O . GLY A 1 88 ? -20.697 1.803 3.664 1.00 76.31 88 GLY A O 1
ATOM 716 N N . THR A 1 89 ? -20.629 1.443 5.882 1.00 81.81 89 THR A N 1
ATOM 717 C CA . THR A 1 89 ? -19.459 0.552 5.907 1.00 81.81 89 THR A CA 1
ATOM 718 C C . THR A 1 89 ? -19.825 -0.845 6.415 1.00 81.81 89 THR A C 1
ATOM 720 O O . THR A 1 89 ? -20.848 -1.042 7.072 1.00 81.81 89 THR A O 1
ATOM 723 N N . LYS A 1 90 ? -18.978 -1.837 6.111 1.00 89.00 90 LYS A N 1
ATOM 724 C CA . LYS A 1 90 ? -19.083 -3.192 6.676 1.00 89.00 90 LYS A CA 1
ATOM 725 C C . LYS A 1 90 ? -18.323 -3.284 7.997 1.00 89.00 90 LYS A C 1
ATOM 727 O O . LYS A 1 90 ? -17.267 -2.672 8.149 1.00 89.00 90 LYS A O 1
ATOM 732 N N . LEU A 1 91 ? -18.823 -4.098 8.924 1.00 90.94 91 LEU A N 1
ATOM 733 C CA . LEU A 1 91 ? -18.128 -4.418 10.172 1.00 90.94 91 LEU A CA 1
ATOM 734 C C . LEU A 1 91 ? -17.069 -5.500 9.929 1.00 90.94 91 LEU A C 1
ATOM 736 O O . LEU A 1 91 ? -17.394 -6.545 9.369 1.00 90.94 91 LEU A O 1
ATOM 740 N N . ASN A 1 92 ? -15.830 -5.300 10.382 1.00 92.31 92 ASN A N 1
ATOM 741 C CA . ASN A 1 92 ? -14.853 -6.390 10.435 1.00 92.31 92 ASN A CA 1
ATOM 742 C C . ASN A 1 92 ? -15.123 -7.229 11.691 1.00 92.31 92 ASN A C 1
ATOM 744 O O . ASN A 1 92 ? -14.819 -6.795 12.802 1.00 92.31 92 ASN A O 1
ATOM 748 N N . LEU A 1 93 ? -15.734 -8.402 11.515 1.00 93.25 93 LEU A N 1
ATOM 749 C CA . LEU A 1 93 ? -16.130 -9.282 12.615 1.00 93.25 93 LEU A CA 1
ATOM 750 C C . LEU A 1 93 ? -15.170 -10.462 12.715 1.00 93.25 93 LEU A C 1
ATOM 752 O O . LEU A 1 93 ? -15.054 -11.243 11.770 1.00 93.25 93 LEU A O 1
ATOM 756 N N . ILE A 1 94 ? -14.541 -10.610 13.872 1.00 92.56 94 ILE A N 1
ATOM 757 C CA . ILE A 1 94 ? -13.660 -11.716 14.218 1.00 92.56 94 ILE A CA 1
ATOM 758 C C . ILE A 1 94 ? -14.445 -12.675 15.103 1.00 92.56 94 ILE A C 1
ATOM 760 O O . ILE A 1 94 ? -14.940 -12.285 16.156 1.00 92.56 94 ILE A O 1
ATOM 764 N N . ALA A 1 95 ? -14.581 -13.926 14.681 1.00 90.19 95 ALA A N 1
ATOM 765 C CA . ALA A 1 95 ? -15.230 -14.941 15.499 1.00 90.19 95 ALA A CA 1
ATOM 766 C C . ALA A 1 95 ? -14.890 -16.355 15.030 1.00 90.19 95 ALA A C 1
ATOM 768 O O . ALA A 1 95 ? -14.366 -16.564 13.929 1.00 90.19 95 ALA A O 1
ATOM 769 N N . HIS A 1 96 ? -15.269 -17.344 15.836 1.00 87.88 96 HIS A N 1
ATOM 770 C CA . HIS A 1 96 ? -15.173 -18.740 15.439 1.00 87.88 96 HIS A CA 1
ATOM 771 C C . HIS A 1 96 ? -16.073 -19.036 14.218 1.00 87.88 96 HIS A C 1
ATOM 773 O O . HIS A 1 96 ? -17.245 -18.656 14.208 1.00 87.88 96 HIS A O 1
ATOM 779 N N . PRO A 1 97 ? -15.604 -19.739 13.168 1.00 87.31 97 PRO A N 1
ATOM 780 C CA . PRO A 1 97 ? -16.378 -19.929 11.935 1.00 87.31 97 PRO A CA 1
ATOM 781 C C . PRO A 1 97 ? -17.728 -20.638 12.133 1.00 87.31 97 PRO A C 1
ATOM 783 O O . PRO A 1 97 ? -18.664 -20.378 11.377 1.00 87.31 97 PRO A O 1
ATOM 786 N N . ASN A 1 98 ? -17.860 -21.483 13.162 1.00 85.50 98 ASN A N 1
ATOM 787 C CA . ASN A 1 98 ? -19.091 -22.241 13.421 1.00 85.50 98 ASN A CA 1
ATOM 788 C C . ASN A 1 98 ? -20.276 -21.365 13.856 1.00 85.50 98 ASN A C 1
ATOM 790 O O . ASN A 1 98 ? -21.417 -21.807 13.741 1.00 85.50 98 ASN A O 1
ATOM 794 N N . ILE A 1 99 ? -20.044 -20.134 14.331 1.00 82.81 99 ILE A N 1
ATOM 795 C CA . ILE A 1 99 ? -21.143 -19.275 14.801 1.00 82.81 99 ILE A CA 1
ATOM 796 C C . ILE A 1 99 ? -21.807 -18.489 13.667 1.00 82.81 99 ILE A C 1
ATOM 798 O O . ILE A 1 99 ? -22.919 -17.993 13.828 1.00 82.81 99 ILE A O 1
ATOM 802 N N . LYS A 1 100 ? -21.155 -18.383 12.504 1.00 85.75 100 LYS A N 1
ATOM 803 C CA . LYS A 1 100 ? -21.564 -17.493 11.409 1.00 85.75 100 LYS A CA 1
ATOM 804 C C . LYS A 1 100 ? -23.002 -17.728 10.938 1.00 85.75 100 LYS A C 1
ATOM 806 O O . LYS A 1 100 ? -23.770 -16.777 10.808 1.00 85.75 100 LYS A O 1
ATOM 811 N N . GLU A 1 101 ? -23.373 -18.984 10.686 1.00 84.38 101 GLU A N 1
ATOM 812 C CA . GLU A 1 101 ? -24.721 -19.326 10.211 1.00 84.38 101 GLU A CA 1
ATOM 813 C C . GLU A 1 101 ? -25.783 -19.009 11.271 1.00 84.38 101 GLU A C 1
ATOM 815 O O . GLU A 1 101 ? -26.840 -18.463 10.956 1.00 84.38 101 GLU A O 1
ATOM 820 N N . TYR A 1 102 ? -25.475 -19.284 12.540 1.00 84.62 102 TYR A N 1
ATOM 821 C CA . TYR A 1 102 ? -26.354 -18.960 13.656 1.00 84.62 102 TYR A CA 1
ATOM 822 C C . TYR A 1 102 ? -26.569 -17.446 13.791 1.00 84.62 102 TYR A C 1
ATOM 824 O O . TYR A 1 102 ? -27.714 -17.004 13.871 1.00 84.62 102 TYR A O 1
ATOM 832 N N . LEU A 1 103 ? -25.493 -16.650 13.728 1.00 86.44 103 LEU A N 1
ATOM 833 C CA . LEU A 1 103 ? -25.573 -15.186 13.758 1.00 86.44 103 LEU A CA 1
ATOM 834 C C . LEU A 1 103 ? -26.430 -14.636 12.622 1.00 86.44 103 LEU A C 1
ATOM 836 O O . LEU A 1 103 ? -27.259 -13.757 12.839 1.00 86.44 103 LEU A O 1
ATOM 840 N N . TRP A 1 104 ? -26.257 -15.142 11.400 1.00 88.62 104 TRP A N 1
ATOM 841 C CA . TRP A 1 104 ? -27.066 -14.643 10.296 1.00 88.62 104 TRP A CA 1
ATOM 842 C C . TRP A 1 104 ? -28.543 -14.980 10.483 1.00 88.62 104 TRP A C 1
ATOM 844 O O . TRP A 1 104 ? -29.382 -14.102 10.315 1.00 88.62 104 TRP A O 1
ATOM 854 N N . ARG A 1 105 ? -28.876 -16.199 10.922 1.00 86.12 105 ARG A N 1
ATOM 855 C CA . ARG A 1 105 ? -30.272 -16.601 11.158 1.00 86.12 105 ARG A CA 1
ATOM 856 C C . ARG A 1 105 ? -30.994 -15.726 12.185 1.00 86.12 105 ARG A C 1
ATOM 858 O O . ARG A 1 105 ? -32.204 -15.544 12.064 1.00 86.12 105 ARG A O 1
ATOM 865 N N . THR A 1 106 ? -30.294 -15.190 13.185 1.00 83.38 106 THR A N 1
ATOM 866 C CA . THR A 1 106 ? -30.900 -14.293 14.187 1.00 83.38 106 THR A CA 1
ATOM 867 C C . THR A 1 106 ? -31.061 -12.858 13.675 1.00 83.38 106 THR A C 1
ATOM 869 O O . THR A 1 106 ? -31.979 -12.152 14.098 1.00 83.38 106 THR A O 1
ATOM 872 N N . LEU A 1 107 ? -30.217 -12.430 12.735 1.00 85.75 107 LEU A N 1
ATOM 873 C CA . LEU A 1 107 ? -30.182 -11.063 12.210 1.00 85.75 107 LEU A CA 1
ATOM 874 C C . LEU A 1 107 ? -30.973 -10.889 10.902 1.00 85.75 107 LEU A C 1
ATOM 876 O O . LEU A 1 107 ? -31.516 -9.812 10.656 1.00 85.75 107 LEU A O 1
ATOM 880 N N . GLU A 1 108 ? -31.084 -11.929 10.076 1.00 85.62 108 GLU A N 1
ATOM 881 C CA . GLU A 1 108 ? -31.598 -11.878 8.701 1.00 85.62 108 GLU A CA 1
ATOM 882 C C . GLU A 1 108 ? -32.945 -11.156 8.594 1.00 85.62 108 GLU A C 1
ATOM 884 O O . GLU A 1 108 ? -33.121 -10.303 7.721 1.00 85.62 108 GLU A O 1
ATOM 889 N N . TRP A 1 109 ? -33.881 -11.435 9.506 1.00 81.62 109 TRP A N 1
ATOM 890 C CA . TRP A 1 109 ? -35.204 -10.806 9.491 1.00 81.62 109 TRP A CA 1
ATOM 891 C C . TRP A 1 109 ? -35.146 -9.288 9.698 1.00 81.62 109 TRP A C 1
ATOM 893 O O . TRP A 1 109 ? -35.927 -8.556 9.096 1.00 81.62 109 TRP A O 1
ATOM 903 N N . TRP A 1 110 ? -34.220 -8.793 10.521 1.00 76.56 110 TRP A N 1
ATOM 904 C CA . TRP A 1 110 ? -34.060 -7.359 10.771 1.00 76.56 110 TRP A CA 1
ATOM 905 C C . TRP A 1 110 ? -33.409 -6.639 9.592 1.00 76.56 110 TRP A C 1
ATOM 907 O O . TRP A 1 110 ? -33.756 -5.492 9.303 1.00 76.56 110 TRP A O 1
ATOM 917 N N . PHE A 1 111 ? -32.487 -7.313 8.904 1.00 80.25 111 PHE A N 1
ATOM 918 C CA . PHE A 1 111 ? -31.631 -6.705 7.887 1.00 80.25 111 PHE A CA 1
ATOM 919 C C . PHE A 1 111 ? -32.107 -6.924 6.442 1.00 80.25 111 PHE A C 1
ATOM 921 O O . PHE A 1 111 ? -31.756 -6.132 5.569 1.00 80.25 111 PHE A O 1
ATOM 928 N N . SER A 1 112 ? -32.968 -7.909 6.182 1.00 74.81 112 SER A N 1
ATOM 929 C CA . SER A 1 112 ? -33.501 -8.194 4.834 1.00 74.81 112 SER A CA 1
ATOM 930 C C . SER A 1 112 ? -34.726 -7.350 4.451 1.00 74.81 112 SER A C 1
ATOM 932 O O . SER A 1 112 ? -35.227 -7.439 3.328 1.00 74.81 112 SER A O 1
ATOM 934 N N . GLN A 1 113 ? -35.220 -6.516 5.369 1.00 67.81 113 GLN A N 1
ATOM 935 C CA . GLN A 1 113 ? -36.411 -5.695 5.155 1.00 67.81 113 GLN A CA 1
ATOM 936 C C . GLN A 1 113 ? -36.042 -4.346 4.526 1.00 67.81 113 GLN A C 1
ATOM 938 O O . GLN A 1 113 ? -35.468 -3.482 5.193 1.00 67.81 113 GLN A O 1
ATOM 943 N N . ASP A 1 114 ? -36.430 -4.113 3.268 1.00 61.56 114 ASP A N 1
ATOM 944 C CA . ASP A 1 114 ? -36.402 -2.766 2.689 1.00 61.56 114 ASP A CA 1
ATOM 945 C C . ASP A 1 114 ? -37.649 -1.992 3.142 1.00 61.56 114 ASP A C 1
ATOM 947 O O . ASP A 1 114 ? -38.714 -2.027 2.514 1.00 61.56 114 ASP A O 1
ATOM 951 N N . ARG A 1 115 ? -37.506 -1.269 4.260 1.00 58.12 115 ARG A N 1
ATOM 952 C CA . ARG A 1 115 ? -38.580 -0.450 4.850 1.00 58.12 115 ARG A CA 1
ATOM 953 C C . ARG A 1 115 ? -39.022 0.715 3.957 1.00 58.12 115 ARG A C 1
ATOM 955 O O . ARG A 1 115 ? -40.052 1.317 4.240 1.00 58.12 115 ARG A O 1
ATOM 962 N N . THR A 1 116 ? -38.275 1.036 2.896 1.00 54.59 116 THR A N 1
ATOM 963 C CA . THR A 1 116 ? -38.617 2.123 1.965 1.00 54.59 116 THR A CA 1
ATOM 964 C C . THR A 1 116 ? -39.428 1.648 0.762 1.00 54.59 116 THR A C 1
ATOM 966 O O . THR A 1 116 ? -40.180 2.433 0.189 1.00 54.59 116 THR A O 1
ATOM 969 N N . LYS A 1 117 ? -39.314 0.366 0.391 1.00 53.47 117 LYS A N 1
ATOM 970 C CA . LYS A 1 117 ? -39.955 -0.198 -0.810 1.00 53.47 117 LYS A CA 1
ATOM 971 C C . LYS A 1 117 ? -40.992 -1.283 -0.538 1.00 53.47 117 LYS A C 1
ATOM 973 O O . LYS A 1 117 ? -41.623 -1.740 -1.485 1.00 53.47 117 LYS A O 1
ATOM 978 N N . ASN A 1 118 ? -41.215 -1.673 0.722 1.00 53.41 118 ASN A N 1
ATOM 979 C CA . ASN A 1 118 ? -42.129 -2.770 1.080 1.00 53.41 118 ASN A CA 1
ATOM 980 C C . ASN A 1 118 ? -41.781 -4.088 0.349 1.00 53.41 118 ASN A C 1
ATOM 982 O O . ASN A 1 118 ? -42.649 -4.901 0.036 1.00 53.41 118 ASN A O 1
ATOM 986 N N . THR A 1 119 ? -40.494 -4.292 0.058 1.00 49.84 119 THR A N 1
ATOM 987 C CA . THR A 1 119 ? -39.962 -5.465 -0.643 1.00 49.84 119 THR A CA 1
ATOM 988 C C . THR A 1 119 ? -38.845 -6.095 0.179 1.00 49.84 119 THR A C 1
ATOM 990 O O . THR A 1 119 ? -38.003 -5.386 0.722 1.00 49.84 119 THR A O 1
ATOM 993 N N . VAL A 1 120 ? -38.796 -7.423 0.245 1.00 55.81 120 VAL A N 1
ATOM 994 C CA . VAL A 1 120 ? -37.653 -8.140 0.827 1.00 55.81 120 VAL A CA 1
ATOM 995 C C . VAL A 1 120 ? -36.552 -8.183 -0.232 1.00 55.81 120 VAL A C 1
ATOM 997 O O . VAL A 1 120 ? -36.749 -8.778 -1.292 1.00 55.81 120 VAL A O 1
ATOM 1000 N N . SER A 1 121 ? -35.414 -7.528 0.008 1.00 58.75 121 SER A N 1
ATOM 1001 C CA . SER A 1 121 ? -34.227 -7.718 -0.835 1.00 58.75 121 SER A CA 1
ATOM 1002 C C . SER A 1 121 ? -33.434 -8.893 -0.278 1.00 58.75 121 SER A C 1
ATOM 1004 O O . SER A 1 121 ? -33.121 -8.880 0.911 1.00 58.75 121 SER A O 1
ATOM 1006 N N . ALA A 1 122 ? -33.094 -9.881 -1.108 1.00 58.22 122 ALA A N 1
ATOM 1007 C CA . ALA A 1 122 ? -32.218 -10.977 -0.702 1.00 58.22 122 ALA A CA 1
ATOM 1008 C C . ALA A 1 122 ? -30.822 -10.417 -0.399 1.00 58.22 122 ALA A C 1
ATOM 1010 O O . ALA A 1 122 ? -30.070 -10.106 -1.320 1.00 58.22 122 ALA A O 1
ATOM 1011 N N . LYS A 1 123 ? -30.521 -10.233 0.885 1.00 74.69 123 LYS A N 1
ATOM 1012 C CA . LYS A 1 123 ? -29.198 -9.853 1.376 1.00 74.69 123 LYS A CA 1
ATOM 1013 C C . LYS A 1 123 ? -28.579 -11.026 2.115 1.00 74.69 123 LYS A C 1
ATOM 1015 O O . LYS A 1 123 ? -29.307 -11.897 2.586 1.00 74.69 123 LYS A O 1
ATOM 1020 N N . SER A 1 124 ? -27.259 -11.052 2.209 1.00 84.50 124 SER A N 1
ATOM 1021 C CA . SER A 1 124 ? -26.519 -12.060 2.968 1.00 84.50 124 SER A CA 1
ATOM 1022 C C . SER A 1 124 ? -25.703 -11.429 4.093 1.00 84.50 124 SER A C 1
ATOM 1024 O O . SER A 1 124 ? -25.535 -10.211 4.166 1.00 84.50 124 SER A O 1
ATOM 1026 N N . PHE A 1 125 ? -25.164 -12.269 4.975 1.00 86.31 125 PHE A N 1
ATOM 1027 C CA . PHE A 1 125 ? -24.272 -11.850 6.057 1.00 86.31 125 PHE A CA 1
ATOM 1028 C C . PHE A 1 125 ? -23.078 -11.025 5.543 1.00 86.31 125 PHE A C 1
ATOM 1030 O O . PHE A 1 125 ? -22.685 -10.024 6.141 1.00 86.31 125 PHE A O 1
ATOM 1037 N N . GLU A 1 126 ? -22.537 -11.409 4.387 1.00 89.25 126 GLU A N 1
ATOM 1038 C CA . GLU A 1 126 ? -21.396 -10.768 3.734 1.00 89.25 126 GLU A CA 1
ATOM 1039 C C . GLU A 1 126 ? -21.704 -9.364 3.212 1.00 89.25 126 GLU A C 1
ATOM 1041 O O . GLU A 1 126 ? -20.771 -8.596 2.980 1.00 89.25 126 GLU A O 1
ATOM 1046 N N . ASP A 1 127 ? -22.975 -8.990 3.042 1.00 87.06 127 ASP A N 1
ATOM 1047 C CA . ASP A 1 127 ? -23.341 -7.619 2.672 1.00 87.06 127 ASP A CA 1
ATOM 1048 C C . ASP A 1 127 ? -23.068 -6.627 3.810 1.00 87.06 127 ASP A C 1
ATOM 1050 O O . ASP A 1 127 ? -22.844 -5.447 3.547 1.00 87.06 127 ASP A O 1
ATOM 1054 N N . TYR A 1 128 ? -23.024 -7.113 5.053 1.00 87.94 128 TYR A N 1
ATOM 1055 C CA . TYR A 1 128 ? -22.898 -6.308 6.271 1.00 87.94 128 TYR A CA 1
ATOM 1056 C C . TYR A 1 128 ? -21.562 -6.500 6.990 1.00 87.94 128 TYR A C 1
ATOM 1058 O O . TYR A 1 128 ? -21.113 -5.618 7.726 1.00 87.94 128 TYR A O 1
ATOM 1066 N N . VAL A 1 129 ? -20.932 -7.661 6.802 1.00 91.25 129 VAL A N 1
ATOM 1067 C CA . VAL A 1 129 ? -19.793 -8.104 7.604 1.00 91.25 129 VAL A CA 1
ATOM 1068 C C . VAL A 1 129 ? -18.637 -8.562 6.720 1.00 91.25 129 VAL A C 1
ATOM 1070 O O . VAL A 1 129 ? -18.792 -9.431 5.862 1.00 91.25 129 VAL A O 1
ATOM 1073 N N . ASN A 1 130 ? -17.447 -8.031 6.992 1.00 92.94 130 ASN A N 1
ATOM 1074 C CA . ASN A 1 130 ? -16.180 -8.625 6.582 1.00 92.94 130 ASN A CA 1
ATOM 1075 C C . ASN A 1 130 ? -15.783 -9.655 7.647 1.00 92.94 130 ASN A C 1
ATOM 1077 O O . ASN A 1 130 ? -15.256 -9.304 8.703 1.00 92.94 130 ASN A O 1
ATOM 1081 N N . PHE A 1 131 ? -16.102 -10.925 7.404 1.00 92.50 131 PHE A N 1
ATOM 1082 C CA . PHE A 1 131 ? -15.896 -11.984 8.391 1.00 92.50 131 PHE A CA 1
ATOM 1083 C C . PHE A 1 131 ? -14.446 -12.476 8.392 1.00 92.50 131 PHE A C 1
ATOM 1085 O O . PHE A 1 131 ? -13.951 -12.950 7.369 1.00 92.50 131 PHE A O 1
ATOM 1092 N N . VAL A 1 132 ? -13.794 -12.410 9.550 1.00 91.69 132 VAL A N 1
ATOM 1093 C CA . VAL A 1 132 ? -12.434 -12.897 9.788 1.00 91.69 132 VAL A CA 1
ATOM 1094 C C . VAL A 1 132 ? -12.527 -14.131 10.691 1.00 91.69 132 VAL A C 1
ATOM 1096 O O . VAL A 1 132 ? -12.789 -13.996 11.887 1.00 91.69 132 VAL A O 1
ATOM 1099 N N . PRO A 1 133 ? -12.370 -15.350 10.149 1.00 89.88 133 PRO A N 1
ATOM 1100 C CA . PRO A 1 133 ? -12.450 -16.555 10.961 1.00 89.88 133 PRO A CA 1
ATOM 1101 C C . PRO A 1 133 ? -11.248 -16.635 11.909 1.00 89.88 133 PRO A C 1
ATOM 1103 O O . PRO A 1 133 ? -10.109 -16.480 11.474 1.00 89.88 133 PRO A O 1
ATOM 1106 N N . LEU A 1 134 ? -11.511 -16.922 13.182 1.00 88.06 134 LEU A N 1
ATOM 1107 C CA . LEU A 1 134 ? -10.497 -17.194 14.198 1.00 88.06 134 LEU A CA 1
ATOM 1108 C C . LEU A 1 134 ? -10.781 -18.559 14.818 1.00 88.06 134 LEU A C 1
ATOM 1110 O O . LEU A 1 134 ? -11.772 -18.716 15.534 1.00 88.06 134 LEU A O 1
ATOM 1114 N N . LYS A 1 135 ? -9.951 -19.561 14.513 1.00 83.31 135 LYS A N 1
ATOM 1115 C CA . LYS A 1 135 ? -10.058 -20.869 15.165 1.00 83.31 135 LYS A CA 1
ATOM 1116 C C . LYS A 1 135 ? -9.114 -20.976 16.350 1.00 83.31 135 LYS A C 1
ATOM 1118 O O . LYS A 1 135 ? -8.143 -20.243 16.498 1.00 83.31 135 LYS A O 1
ATOM 1123 N N . TYR A 1 136 ? -9.398 -21.972 17.165 1.00 76.31 136 TYR A N 1
ATOM 1124 C CA . TYR A 1 136 ? -8.548 -22.415 18.251 1.00 76.31 136 TYR A CA 1
ATOM 1125 C C . TYR A 1 136 ? -7.112 -22.704 17.809 1.00 76.31 136 TYR A C 1
ATOM 1127 O O . TYR A 1 136 ? -6.889 -23.458 16.862 1.00 76.31 136 TYR A O 1
ATOM 1135 N N . GLY A 1 137 ? -6.144 -22.113 18.515 1.00 75.31 137 GLY A N 1
ATOM 1136 C CA . GLY A 1 137 ? -4.717 -22.296 18.251 1.00 75.31 137 GLY A CA 1
ATOM 1137 C C . GLY A 1 137 ? -4.237 -21.602 16.977 1.00 75.31 137 GLY A C 1
ATOM 1138 O O . GLY A 1 137 ? -3.075 -21.758 16.607 1.00 75.31 137 GLY A O 1
ATOM 1139 N N . GLU A 1 138 ? -5.109 -20.853 16.295 1.00 78.75 138 GLU A N 1
ATOM 1140 C CA . GLU A 1 138 ? -4.719 -20.011 15.173 1.00 78.75 138 GLU A CA 1
ATOM 1141 C C . GLU A 1 138 ? -4.297 -18.627 15.681 1.00 78.75 138 GLU A C 1
ATOM 1143 O O . GLU A 1 138 ? -4.928 -18.011 16.545 1.00 78.75 138 GLU A O 1
ATOM 1148 N N . LEU A 1 139 ? -3.211 -18.138 15.091 1.00 83.06 139 LEU A N 1
ATOM 1149 C CA . LEU A 1 139 ? -2.809 -16.745 15.136 1.00 83.06 139 LEU A CA 1
ATOM 1150 C C . LEU A 1 139 ? -3.338 -16.084 13.865 1.00 83.06 139 LEU A C 1
ATOM 1152 O O . LEU A 1 139 ? -2.933 -16.457 12.760 1.00 83.06 139 LEU A O 1
ATOM 1156 N N . ILE A 1 140 ? -4.213 -15.097 14.005 1.00 85.88 140 ILE A N 1
ATOM 1157 C CA . ILE A 1 140 ? -4.608 -14.252 12.879 1.00 85.88 140 ILE A CA 1
ATOM 1158 C C . ILE A 1 140 ? -3.775 -12.980 12.883 1.00 85.88 140 ILE A C 1
ATOM 1160 O O . ILE A 1 140 ? -3.507 -12.396 13.931 1.00 85.88 140 ILE A O 1
ATOM 1164 N N . ILE A 1 141 ? -3.382 -12.543 11.692 1.00 81.19 141 ILE A N 1
ATOM 1165 C CA . ILE A 1 141 ? -2.721 -11.258 11.485 1.00 81.19 141 ILE A CA 1
ATOM 1166 C C . ILE A 1 141 ? -3.733 -10.359 10.794 1.00 81.19 141 ILE A C 1
ATOM 1168 O O . ILE A 1 141 ? -4.108 -10.595 9.643 1.00 81.19 141 ILE A O 1
ATOM 1172 N N . LEU A 1 142 ? -4.195 -9.340 11.506 1.00 75.00 142 LEU A N 1
ATOM 1173 C CA . LEU A 1 142 ? -5.065 -8.329 10.932 1.00 75.00 142 LEU A CA 1
ATOM 1174 C C . LEU A 1 142 ? -4.228 -7.340 10.104 1.00 75.00 142 LEU A C 1
ATOM 1176 O O . LEU A 1 142 ? -3.058 -7.083 10.420 1.00 75.00 142 LEU A O 1
ATOM 1180 N N . PRO A 1 143 ? -4.811 -6.732 9.055 1.00 62.16 143 PRO A N 1
ATOM 1181 C CA . PRO A 1 143 ? -4.243 -5.540 8.441 1.00 62.16 143 PRO A CA 1
ATOM 1182 C C . PRO A 1 143 ? -3.853 -4.524 9.523 1.00 62.16 143 PRO A C 1
ATOM 1184 O O . PRO A 1 143 ? -4.616 -4.324 10.468 1.00 62.16 143 PRO A O 1
ATOM 1187 N N . TRP A 1 144 ? -2.691 -3.879 9.365 1.00 54.09 144 TRP A N 1
ATOM 1188 C CA . TRP A 1 144 ? -2.119 -2.931 10.343 1.00 54.09 144 TRP A CA 1
ATOM 1189 C C . TRP A 1 144 ? -1.494 -3.576 11.596 1.00 54.09 144 TRP A C 1
ATOM 1191 O O . TRP A 1 144 ? -1.362 -2.912 12.619 1.00 54.09 144 TRP A O 1
ATOM 1201 N N . PHE A 1 145 ? -1.036 -4.829 11.469 1.00 52.84 145 PHE A N 1
ATOM 1202 C CA . PHE A 1 145 ? -0.061 -5.502 12.349 1.00 52.84 145 PHE A CA 1
ATOM 1203 C C . PHE A 1 145 ? -0.552 -5.946 13.732 1.00 52.84 145 PHE A C 1
ATOM 1205 O O . PHE A 1 145 ? 0.260 -6.288 14.590 1.00 52.84 145 PHE A O 1
ATOM 1212 N N . TRP A 1 146 ? -1.866 -6.036 13.939 1.00 67.38 146 TRP A N 1
ATOM 1213 C CA . TRP A 1 146 ? -2.393 -6.701 15.128 1.00 67.38 146 TRP A CA 1
ATOM 1214 C C . TRP A 1 146 ? -2.324 -8.203 14.919 1.00 67.38 146 TRP A C 1
ATOM 1216 O O . TRP A 1 146 ? -2.840 -8.713 13.921 1.00 67.38 146 TRP A O 1
ATOM 1226 N N . GLN A 1 147 ? -1.712 -8.910 15.861 1.00 80.81 147 GLN A N 1
ATOM 1227 C CA . GLN A 1 147 ? -1.788 -10.364 15.886 1.00 80.81 147 GLN A CA 1
ATOM 1228 C C . GLN A 1 147 ? -2.709 -10.766 17.027 1.00 80.81 147 GLN A C 1
ATOM 1230 O O . GLN A 1 147 ? -2.558 -10.275 18.145 1.00 80.81 147 GLN A O 1
ATOM 1235 N N . ILE A 1 148 ? -3.690 -11.612 16.736 1.00 83.50 148 ILE A N 1
ATOM 1236 C CA . ILE A 1 148 ? -4.598 -12.148 17.747 1.00 83.50 148 ILE A CA 1
ATOM 1237 C C . ILE A 1 148 ? -4.404 -13.650 17.773 1.00 83.50 148 ILE A C 1
ATOM 1239 O O . ILE A 1 148 ? -4.561 -14.319 16.753 1.00 83.50 148 ILE A O 1
ATOM 1243 N N . GLU A 1 149 ? -4.040 -14.163 18.938 1.00 84.62 149 GLU A N 1
ATOM 1244 C CA . GLU A 1 149 ? -3.863 -15.589 19.181 1.00 84.62 149 GLU A CA 1
ATOM 1245 C C . GLU A 1 149 ? -5.006 -16.078 20.058 1.00 84.62 149 GLU A C 1
ATOM 1247 O O . GLU A 1 149 ? -5.229 -15.532 21.141 1.00 84.62 149 GLU A O 1
ATOM 1252 N N . ALA A 1 150 ? -5.726 -17.097 19.596 1.00 82.44 150 ALA A N 1
ATOM 1253 C CA . ALA A 1 150 ? -6.783 -17.729 20.374 1.00 82.44 150 ALA A CA 1
ATOM 1254 C C . ALA A 1 150 ? -6.291 -19.028 21.016 1.00 82.44 150 ALA A C 1
ATOM 1256 O O . ALA A 1 150 ? -5.731 -19.897 20.342 1.00 82.44 150 ALA A O 1
ATOM 1257 N N . TYR A 1 151 ? -6.553 -19.202 22.308 1.00 75.56 151 TYR A N 1
ATOM 1258 C CA . TYR A 1 151 ? -6.191 -20.425 23.014 1.00 75.56 151 TYR A CA 1
ATOM 1259 C C . TYR A 1 151 ? -7.196 -21.552 22.783 1.00 75.56 151 TYR A C 1
ATOM 1261 O O . TYR A 1 151 ? -8.406 -21.366 22.872 1.00 75.56 151 TYR A O 1
ATOM 1269 N N . SER A 1 152 ? -6.645 -22.734 22.497 1.00 56.47 152 SER A N 1
ATOM 1270 C CA . SER A 1 152 ? -7.314 -23.956 22.051 1.00 56.47 152 SER A CA 1
ATOM 1271 C C . SER A 1 152 ? -7.578 -24.934 23.191 1.00 56.47 152 SER A C 1
ATOM 1273 O O . SER A 1 152 ? -6.943 -25.987 23.288 1.00 56.47 152 SER A O 1
ATOM 1275 N N . LYS A 1 153 ? -8.573 -24.645 24.015 1.00 57.38 153 LYS A N 1
ATOM 1276 C CA . LYS A 1 153 ? -9.253 -25.679 24.792 1.00 57.38 153 LYS A CA 1
ATOM 1277 C C . LYS A 1 153 ? -10.658 -25.176 25.033 1.00 57.38 153 LYS A C 1
ATOM 1279 O O . LYS A 1 153 ? -10.794 -24.010 25.382 1.00 57.38 153 LYS A O 1
ATOM 1284 N N . THR A 1 154 ? -11.676 -26.007 24.790 1.00 55.09 154 THR A N 1
ATOM 1285 C CA . THR A 1 154 ? -13.067 -25.688 25.137 1.00 55.09 154 THR A CA 1
ATOM 1286 C C . THR A 1 154 ? -13.051 -25.193 26.573 1.00 55.09 154 THR A C 1
ATOM 1288 O O . THR A 1 154 ? -12.832 -25.995 27.490 1.00 55.09 154 THR A O 1
ATOM 1291 N N . THR A 1 155 ? -13.169 -23.878 26.765 1.00 57.88 155 THR A N 1
ATOM 1292 C CA . THR A 1 155 ? -13.281 -23.329 28.106 1.00 57.88 155 THR A CA 1
ATOM 1293 C C . THR A 1 155 ? -14.463 -24.052 28.721 1.00 57.88 155 THR A C 1
ATOM 1295 O O . THR A 1 155 ? -15.490 -24.303 28.077 1.00 57.88 155 THR A O 1
ATOM 1298 N N . ARG A 1 156 ? -14.280 -24.545 29.940 1.00 64.06 156 ARG A N 1
ATOM 1299 C CA . ARG A 1 156 ? -15.345 -25.270 30.622 1.00 64.06 156 ARG A CA 1
ATOM 1300 C C . ARG A 1 156 ? -16.342 -24.218 31.080 1.00 64.06 156 ARG A C 1
ATOM 1302 O O . ARG A 1 156 ? -16.279 -23.804 32.224 1.00 64.06 156 ARG A O 1
ATOM 1309 N N . HIS A 1 157 ? -17.154 -23.718 30.158 1.00 71.00 157 HIS A N 1
ATOM 1310 C CA . HIS A 1 157 ? -18.192 -22.736 30.419 1.00 71.00 157 HIS A CA 1
ATOM 1311 C C . HIS A 1 157 ? -19.565 -23.364 30.172 1.00 71.00 157 HIS A C 1
ATOM 1313 O O . HIS A 1 157 ? -20.316 -23.586 31.118 1.00 71.00 157 HIS A O 1
ATOM 1319 N N . SER A 1 158 ? -19.858 -23.817 28.949 1.00 65.94 158 SER A N 1
ATOM 1320 C CA . SER A 1 158 ? -21.102 -24.539 28.661 1.00 65.94 158 SER A CA 1
ATOM 1321 C C . SER A 1 158 ? -20.849 -25.796 27.824 1.00 65.94 158 SER A C 1
ATOM 1323 O O . SER A 1 158 ? -20.097 -25.749 26.847 1.00 65.94 158 SER A O 1
ATOM 1325 N N . PRO A 1 159 ? -21.457 -26.950 28.169 1.00 56.84 159 PRO A N 1
ATOM 1326 C CA . PRO A 1 159 ? -21.368 -28.140 27.337 1.00 56.84 159 PRO A CA 1
ATOM 1327 C C . PRO A 1 159 ? -22.014 -27.826 25.983 1.00 56.84 159 PRO A C 1
ATOM 1329 O O . PRO A 1 159 ? -23.229 -27.659 25.903 1.00 56.84 159 PRO A O 1
ATOM 1332 N N . ASN A 1 160 ? -21.195 -27.779 24.927 1.00 61.38 160 ASN A N 1
ATOM 1333 C CA . ASN A 1 160 ? -21.527 -27.436 23.532 1.00 61.38 160 ASN A CA 1
ATOM 1334 C C . ASN A 1 160 ? -21.386 -25.958 23.125 1.00 61.38 160 ASN A C 1
ATOM 1336 O O . ASN A 1 160 ? -21.833 -25.613 22.029 1.00 61.38 160 ASN A O 1
ATOM 1340 N N . MET A 1 161 ? -20.755 -25.104 23.936 1.00 69.12 161 MET A N 1
ATOM 1341 C CA . MET A 1 161 ? -20.371 -23.765 23.490 1.00 69.12 161 MET A CA 1
ATOM 1342 C C . MET A 1 161 ? -18.886 -23.506 23.711 1.00 69.12 161 MET A C 1
ATOM 1344 O O . MET A 1 161 ? -18.331 -23.717 24.783 1.00 69.12 161 MET A O 1
ATOM 1348 N N . ASP A 1 162 ? -18.281 -23.041 22.637 1.00 71.31 162 ASP A N 1
ATOM 1349 C CA . ASP A 1 162 ? -16.873 -22.746 22.480 1.00 71.31 162 ASP A CA 1
ATOM 1350 C C . ASP A 1 162 ? -16.641 -21.267 22.853 1.00 71.31 162 ASP A C 1
ATOM 1352 O O . ASP A 1 162 ? -17.208 -20.390 22.199 1.00 71.31 162 ASP A O 1
ATOM 1356 N N . VAL A 1 163 ? -15.844 -20.982 23.897 1.00 81.19 163 VAL A N 1
ATOM 1357 C CA . VAL A 1 163 ? -15.393 -19.612 24.235 1.00 81.19 163 VAL A CA 1
ATOM 1358 C C . VAL A 1 163 ? -13.938 -19.426 23.826 1.00 81.19 163 VAL A C 1
ATOM 1360 O O . VAL A 1 163 ? -13.117 -20.341 23.945 1.00 81.19 163 VAL A O 1
ATOM 1363 N N . LEU A 1 164 ? -13.622 -18.243 23.303 1.00 85.81 164 LEU A N 1
ATOM 1364 C CA . LEU A 1 164 ? -12.274 -17.856 22.902 1.00 85.81 164 LEU A CA 1
ATOM 1365 C C . LEU A 1 164 ? -11.586 -17.056 24.011 1.00 85.81 164 LEU A C 1
ATOM 1367 O O . LEU A 1 164 ? -11.899 -15.885 24.220 1.00 85.81 164 LEU A O 1
ATOM 1371 N N . ALA A 1 165 ? -10.574 -17.649 24.640 1.00 88.00 165 ALA A N 1
ATOM 1372 C CA . ALA A 1 165 ? -9.553 -16.876 25.337 1.00 88.00 165 ALA A CA 1
ATOM 1373 C C . ALA A 1 165 ? -8.541 -16.333 24.321 1.00 88.00 165 ALA A C 1
ATOM 1375 O O . ALA A 1 165 ? -8.144 -17.046 23.394 1.00 88.00 165 ALA A O 1
ATOM 1376 N N . ILE A 1 166 ? -8.117 -15.080 24.483 1.00 88.50 166 ILE A N 1
ATOM 1377 C CA . ILE A 1 166 ? -7.348 -14.367 23.458 1.00 88.50 166 ILE A CA 1
ATOM 1378 C C . ILE A 1 166 ? -6.139 -13.626 24.024 1.00 88.50 166 ILE A C 1
ATOM 1380 O O . ILE A 1 166 ? -6.165 -13.074 25.126 1.00 88.50 166 ILE A O 1
ATOM 1384 N N . LYS A 1 167 ? -5.097 -13.548 23.200 1.00 88.25 167 LYS A N 1
ATOM 1385 C CA . LYS A 1 167 ? -3.997 -12.595 23.340 1.00 88.25 167 LYS A CA 1
ATOM 1386 C C . LYS A 1 167 ? -3.965 -11.657 22.159 1.00 88.25 167 LYS A C 1
ATOM 1388 O O . LYS A 1 167 ? -4.167 -12.082 21.024 1.00 88.25 167 LYS A O 1
ATOM 1393 N N . VAL A 1 168 ? -3.638 -10.404 22.430 1.00 84.56 168 VAL A N 1
ATOM 1394 C CA . VAL A 1 168 ? -3.443 -9.372 21.415 1.00 84.56 168 VAL A CA 1
ATOM 1395 C C . VAL A 1 168 ? -1.981 -8.942 21.432 1.00 84.56 168 VAL A C 1
ATOM 1397 O O . VAL A 1 168 ? -1.420 -8.696 22.500 1.00 84.56 168 VAL A O 1
ATOM 1400 N N . TYR A 1 169 ? -1.373 -8.841 20.253 1.00 81.50 169 TYR A N 1
ATOM 1401 C CA . TYR A 1 169 ? 0.011 -8.415 20.055 1.00 81.50 169 TYR A CA 1
ATOM 1402 C C . TYR A 1 169 ? 0.099 -7.181 19.136 1.00 81.50 169 TYR A C 1
ATOM 1404 O O . TYR A 1 169 ? -0.697 -7.048 18.203 1.00 81.50 169 TYR A O 1
ATOM 1412 N N . ASP A 1 170 ? 1.082 -6.309 19.391 1.00 71.75 170 ASP A N 1
ATOM 1413 C CA . ASP A 1 170 ? 1.438 -5.117 18.589 1.00 71.75 170 ASP A CA 1
ATOM 1414 C C . ASP A 1 170 ? 2.488 -5.431 17.494 1.00 71.75 170 ASP A C 1
ATOM 1416 O O . ASP A 1 170 ? 3.138 -6.485 17.519 1.00 71.75 170 ASP A O 1
ATOM 1420 N N . ASP A 1 171 ? 2.683 -4.483 16.566 1.00 62.84 171 ASP A N 1
ATOM 1421 C CA . ASP A 1 171 ? 3.646 -4.466 15.455 1.00 62.84 171 ASP A CA 1
ATOM 1422 C C . ASP A 1 171 ? 5.095 -4.580 15.960 1.00 62.84 171 ASP A C 1
ATOM 1424 O O . ASP A 1 171 ? 5.802 -3.599 16.199 1.00 62.84 171 ASP A O 1
ATOM 1428 N N . GLY A 1 172 ? 5.510 -5.817 16.223 1.00 57.06 172 GLY A N 1
ATOM 1429 C CA . GLY A 1 172 ? 6.777 -6.137 16.876 1.00 57.06 172 GLY A CA 1
ATOM 1430 C C . GLY A 1 172 ? 6.740 -7.360 17.791 1.00 57.06 172 GLY A C 1
ATOM 1431 O O . GLY A 1 172 ? 7.735 -7.607 18.466 1.00 57.06 172 GLY A O 1
ATOM 1432 N N . SER A 1 173 ? 5.639 -8.129 17.819 1.00 64.81 173 SER A N 1
ATOM 1433 C CA . SER A 1 173 ? 5.414 -9.324 18.664 1.00 64.81 173 SER A CA 1
ATOM 1434 C C . SER A 1 173 ? 5.278 -9.052 20.167 1.00 64.81 173 SER A C 1
ATOM 1436 O O . SER A 1 173 ? 5.295 -9.979 20.974 1.00 64.81 173 SER A O 1
ATOM 1438 N N . ASN A 1 174 ? 5.102 -7.788 20.560 1.00 71.19 174 ASN A N 1
ATOM 1439 C CA . ASN A 1 174 ? 4.873 -7.444 21.958 1.00 71.19 174 ASN A CA 1
ATOM 1440 C C . ASN A 1 174 ? 3.433 -7.793 22.355 1.00 71.19 174 ASN A C 1
ATOM 1442 O O . ASN A 1 174 ? 2.501 -7.348 21.691 1.00 71.19 174 ASN A O 1
ATOM 1446 N N . ASN A 1 175 ? 3.249 -8.572 23.419 1.00 78.75 175 ASN A N 1
ATOM 1447 C CA . ASN A 1 175 ? 1.933 -8.894 23.968 1.00 78.75 175 ASN A CA 1
ATOM 1448 C C . ASN A 1 175 ? 1.362 -7.664 24.689 1.00 78.75 175 ASN A C 1
ATOM 1450 O O . ASN A 1 175 ? 2.036 -7.108 25.548 1.00 78.75 175 ASN A O 1
ATOM 1454 N N . ILE A 1 176 ? 0.152 -7.235 24.321 1.00 74.12 176 ILE A N 1
ATOM 1455 C CA . ILE A 1 176 ? -0.441 -5.964 24.775 1.00 74.12 176 ILE A CA 1
ATOM 1456 C C . ILE A 1 176 ? -1.817 -6.097 25.434 1.00 74.12 176 ILE A C 1
ATOM 1458 O O . ILE A 1 176 ? -2.334 -5.117 25.971 1.00 74.12 176 ILE A O 1
ATOM 1462 N N . ALA A 1 177 ? -2.431 -7.279 25.399 1.00 78.25 177 ALA A N 1
ATOM 1463 C CA . ALA A 1 177 ? -3.631 -7.578 26.173 1.00 78.25 177 ALA A CA 1
ATOM 1464 C C . ALA A 1 177 ? -3.873 -9.092 26.234 1.00 78.25 177 ALA A C 1
ATOM 1466 O O . ALA A 1 177 ? -3.662 -9.789 25.239 1.00 78.25 177 ALA A O 1
ATOM 1467 N N . ASN A 1 178 ? -4.349 -9.583 27.379 1.00 87.12 178 ASN A N 1
ATOM 1468 C CA . ASN A 1 178 ? -4.654 -10.994 27.616 1.00 87.12 178 ASN A CA 1
ATOM 1469 C C . ASN A 1 178 ? -6.044 -11.103 28.244 1.00 87.12 178 ASN A C 1
ATOM 1471 O O . ASN A 1 178 ? -6.297 -10.447 29.255 1.00 87.12 178 ASN A O 1
ATOM 1475 N N . PHE A 1 179 ? -6.921 -11.926 27.670 1.00 87.62 179 PHE A N 1
ATOM 1476 C CA . PHE A 1 179 ? -8.294 -12.095 28.144 1.00 87.62 179 PHE A CA 1
ATOM 1477 C C . PHE A 1 179 ? -8.658 -13.577 28.242 1.00 87.62 179 PHE A C 1
ATOM 1479 O O . PHE A 1 179 ? -8.555 -14.299 27.247 1.00 87.62 179 PHE A O 1
ATOM 1486 N N . SER A 1 180 ? -9.102 -14.026 29.419 1.00 86.56 180 SER A N 1
ATOM 1487 C CA . SER A 1 180 ? -9.624 -15.391 29.595 1.00 86.56 180 SER A CA 1
ATOM 1488 C C . SER A 1 180 ? -11.026 -15.546 29.012 1.00 86.56 180 SER A C 1
ATOM 1490 O O . SER A 1 180 ? -11.321 -16.582 28.424 1.00 86.56 180 SER A O 1
ATOM 1492 N N . TRP A 1 181 ? -11.862 -14.513 29.203 1.00 84.00 181 TRP A N 1
ATOM 1493 C CA . TRP A 1 181 ? -13.328 -14.589 29.124 1.00 84.00 181 TRP A CA 1
ATOM 1494 C C . TRP A 1 181 ? -13.885 -15.751 29.952 1.00 84.00 181 TRP A C 1
ATOM 1496 O O . TRP A 1 181 ? -13.177 -16.253 30.827 1.00 84.00 181 TRP A O 1
ATOM 1506 N N . ASP A 1 182 ? -15.140 -16.118 29.719 1.00 84.81 182 ASP A N 1
ATOM 1507 C CA . ASP A 1 182 ? -15.902 -17.059 30.529 1.00 84.81 182 ASP A CA 1
ATOM 1508 C C . ASP A 1 182 ? -15.335 -18.490 30.447 1.00 84.81 182 ASP A C 1
ATOM 1510 O O . ASP A 1 182 ? -15.235 -19.119 29.386 1.00 84.81 182 ASP A O 1
ATOM 1514 N N . THR A 1 183 ? -14.905 -18.995 31.601 1.00 84.44 183 THR A N 1
ATOM 1515 C CA . THR A 1 183 ? -14.227 -20.271 31.800 1.00 84.44 183 THR A CA 1
ATOM 1516 C C . THR A 1 183 ? -14.198 -20.683 33.274 1.00 84.44 183 THR A C 1
ATOM 1518 O O . THR A 1 183 ? -13.865 -19.896 34.163 1.00 84.44 183 THR A O 1
ATOM 1521 N N . ALA A 1 184 ? -14.389 -21.976 33.552 1.00 85.31 184 ALA A N 1
ATOM 1522 C CA . ALA A 1 184 ? -13.906 -22.560 34.803 1.00 85.31 184 ALA A CA 1
ATOM 1523 C C . ALA A 1 184 ? -12.373 -22.507 34.892 1.00 85.31 184 ALA A C 1
ATOM 1525 O O . ALA A 1 184 ? -11.682 -22.382 33.873 1.00 85.31 184 ALA A O 1
ATOM 1526 N N . PHE A 1 185 ? -11.849 -22.649 36.111 1.00 87.12 185 PHE A N 1
ATOM 1527 C CA . PHE A 1 185 ? -10.413 -22.592 36.359 1.00 87.12 185 PHE A CA 1
ATOM 1528 C C . PHE A 1 185 ? -9.662 -23.643 35.522 1.00 87.12 185 PHE A C 1
ATOM 1530 O O . PHE A 1 185 ? -9.906 -24.849 35.641 1.00 87.12 185 PHE A O 1
ATOM 1537 N N . ASP A 1 186 ? -8.730 -23.177 34.688 1.00 86.75 186 ASP A N 1
ATOM 1538 C CA . ASP A 1 186 ? -7.875 -24.016 33.847 1.00 86.75 186 ASP A CA 1
ATOM 1539 C C . ASP A 1 186 ? -6.406 -23.567 33.970 1.00 86.75 186 ASP A C 1
ATOM 1541 O O . ASP A 1 186 ? -6.045 -22.495 33.477 1.00 86.75 186 ASP A O 1
ATOM 1545 N N . PRO A 1 187 ? -5.535 -24.372 34.607 1.00 87.75 187 PRO A N 1
ATOM 1546 C CA . PRO A 1 187 ? -4.113 -24.060 34.729 1.00 87.75 187 PRO A CA 1
ATOM 1547 C C . PRO A 1 187 ? -3.411 -23.833 33.387 1.00 87.75 187 PRO A C 1
ATOM 1549 O O . PRO A 1 187 ? -2.550 -22.965 33.294 1.00 87.75 187 PRO A O 1
ATOM 1552 N N . GLU A 1 188 ? -3.787 -24.566 32.335 1.00 87.44 188 GLU A N 1
ATOM 1553 C CA . GLU A 1 188 ? -3.141 -24.419 31.026 1.00 87.44 188 GLU A CA 1
ATOM 1554 C C . GLU A 1 188 ? -3.531 -23.097 30.349 1.00 87.44 188 GLU A C 1
ATOM 1556 O O . GLU A 1 188 ? -2.729 -22.508 29.622 1.00 87.44 188 GLU A O 1
ATOM 1561 N N . LEU A 1 189 ? -4.743 -22.601 30.619 1.00 88.00 189 LEU A N 1
ATOM 1562 C CA . LEU A 1 189 ? -5.163 -21.271 30.188 1.00 88.00 189 LEU A CA 1
ATOM 1563 C C . LEU A 1 189 ? -4.382 -20.180 30.929 1.00 88.00 189 LEU A C 1
ATOM 1565 O O . LEU A 1 189 ? -3.966 -19.201 30.311 1.00 88.00 189 LEU A O 1
ATOM 1569 N N . ILE A 1 190 ? -4.151 -20.346 32.234 1.00 90.25 190 ILE A N 1
ATOM 1570 C CA . ILE A 1 190 ? -3.308 -19.420 33.002 1.00 90.25 190 ILE A CA 1
ATOM 1571 C C . ILE A 1 190 ? -1.885 -19.407 32.440 1.00 90.25 190 ILE A C 1
ATOM 1573 O O . ILE A 1 190 ? -1.344 -18.328 32.192 1.00 90.25 190 ILE A O 1
ATOM 1577 N N . ASP A 1 191 ? -1.300 -20.574 32.167 1.00 88.56 191 ASP A N 1
ATOM 1578 C CA . ASP A 1 191 ? 0.025 -20.679 31.550 1.00 88.56 191 ASP A CA 1
ATOM 1579 C C . ASP A 1 191 ? 0.062 -19.961 30.199 1.00 88.56 191 ASP A C 1
ATOM 1581 O O . ASP A 1 191 ? 0.964 -19.159 29.949 1.00 88.56 191 ASP A O 1
ATOM 1585 N N . PHE A 1 192 ? -0.959 -20.172 29.361 1.00 87.94 192 PHE A N 1
ATOM 1586 C CA . PHE A 1 192 ? -1.120 -19.421 28.124 1.00 87.94 192 PHE A CA 1
ATOM 1587 C C . PHE A 1 192 ? -1.119 -17.916 28.406 1.00 87.94 192 PHE A C 1
ATOM 1589 O O . PHE A 1 192 ? -0.196 -17.239 27.966 1.00 87.94 192 PHE A O 1
ATOM 1596 N N . LEU A 1 193 ? -2.074 -17.374 29.162 1.00 88.56 193 LEU A N 1
ATOM 1597 C CA . LEU A 1 193 ? -2.216 -15.924 29.382 1.00 88.56 193 LEU A CA 1
ATOM 1598 C C . LEU A 1 193 ? -0.996 -15.281 30.066 1.00 88.56 193 LEU A C 1
ATOM 1600 O O . LEU A 1 193 ? -0.721 -14.103 29.855 1.00 88.56 193 LEU A O 1
ATOM 1604 N N . SER A 1 194 ? -0.246 -16.052 30.853 1.00 88.06 194 SER A N 1
ATOM 1605 C CA . SER A 1 194 ? 0.895 -15.584 31.638 1.00 88.06 194 SER A CA 1
ATOM 1606 C C . SER A 1 194 ? 2.207 -15.441 30.865 1.00 88.06 194 SER A C 1
ATOM 1608 O O . SER A 1 194 ? 3.140 -14.848 31.407 1.00 88.06 194 SER A O 1
ATOM 1610 N N . SER A 1 195 ? 2.298 -15.922 29.619 1.00 80.31 195 SER A N 1
ATOM 1611 C CA . SER A 1 195 ? 3.561 -16.045 28.865 1.00 80.31 195 SER A CA 1
ATOM 1612 C C . SER A 1 195 ? 4.215 -14.720 28.411 1.00 80.31 195 SER A C 1
ATOM 1614 O O . SER A 1 195 ? 5.136 -14.745 27.595 1.00 80.31 195 SER A O 1
ATOM 1616 N N . GLY A 1 196 ? 3.728 -13.570 28.878 1.00 73.44 196 GLY A N 1
ATOM 1617 C CA . GLY A 1 196 ? 4.256 -12.227 28.610 1.00 73.44 196 GLY A CA 1
ATOM 1618 C C . GLY A 1 196 ? 4.135 -11.325 29.840 1.00 73.44 196 GLY A C 1
ATOM 1619 O O . GLY A 1 196 ? 3.641 -11.770 30.868 1.00 73.44 196 GLY A O 1
ATOM 1620 N N . ASP A 1 197 ? 4.555 -10.063 29.746 1.00 73.25 197 ASP A N 1
ATOM 1621 C CA . ASP A 1 197 ? 4.596 -9.137 30.897 1.00 73.25 197 ASP A CA 1
ATOM 1622 C C . ASP A 1 197 ? 3.308 -8.316 31.093 1.00 73.25 197 ASP A C 1
ATOM 1624 O O . ASP A 1 197 ? 3.176 -7.573 32.067 1.00 73.25 197 ASP A O 1
ATOM 1628 N N . TRP A 1 198 ? 2.345 -8.429 30.176 1.00 77.88 198 TRP A N 1
ATOM 1629 C CA . TRP A 1 198 ? 1.136 -7.609 30.204 1.00 77.88 198 TRP A CA 1
ATOM 1630 C C . TRP A 1 198 ? 0.082 -8.121 31.205 1.00 77.88 198 TRP A C 1
ATOM 1632 O O . TRP A 1 198 ? 0.072 -9.311 31.547 1.00 77.88 198 TRP A O 1
ATOM 1642 N N . PRO A 1 199 ? -0.827 -7.240 31.670 1.00 82.94 199 PRO A N 1
ATOM 1643 C CA . PRO A 1 199 ? -1.975 -7.610 32.490 1.00 82.94 199 PRO A CA 1
ATOM 1644 C C . PRO A 1 199 ? -2.845 -8.712 31.878 1.00 82.94 199 PRO A C 1
ATOM 1646 O O . PRO A 1 199 ? -2.994 -8.813 30.657 1.00 82.94 199 PRO A O 1
A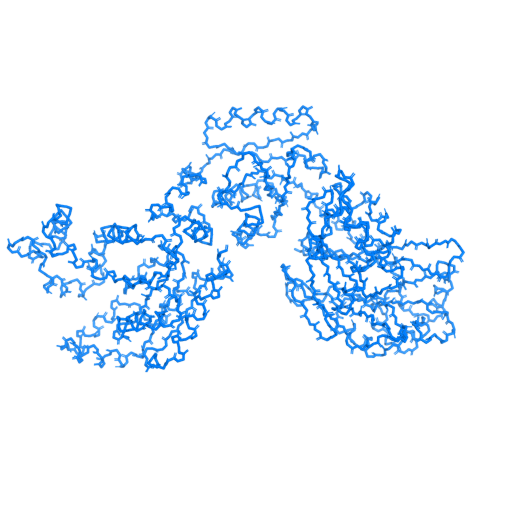TOM 1649 N N . ILE A 1 200 ? -3.445 -9.508 32.757 1.00 88.25 200 ILE A N 1
ATOM 1650 C CA . ILE A 1 200 ? -4.361 -10.604 32.460 1.00 88.25 200 ILE A CA 1
ATOM 1651 C C . ILE A 1 200 ? -5.743 -10.204 32.960 1.00 88.25 200 ILE A C 1
ATOM 1653 O O . ILE A 1 200 ? -5.975 -10.143 34.166 1.00 88.25 200 ILE A O 1
ATOM 1657 N N . ILE A 1 201 ? -6.660 -9.940 32.033 1.00 87.12 201 ILE A N 1
ATOM 1658 C CA . ILE A 1 201 ? -8.073 -9.756 32.350 1.00 87.12 201 ILE A CA 1
ATOM 1659 C C . ILE A 1 201 ? -8.699 -11.146 32.446 1.00 87.12 201 ILE A C 1
ATOM 1661 O O . ILE A 1 201 ? -8.828 -11.848 31.441 1.00 87.12 201 ILE A O 1
ATOM 1665 N N . HIS A 1 202 ? -9.043 -11.558 33.661 1.00 89.06 202 HIS A N 1
ATOM 1666 C CA . HIS A 1 202 ? -9.571 -12.892 33.928 1.00 89.06 202 HIS A CA 1
ATOM 1667 C C . HIS A 1 202 ? -10.996 -12.812 34.473 1.00 89.06 202 HIS A C 1
ATOM 1669 O O . HIS A 1 202 ? -11.288 -11.944 35.295 1.00 89.06 202 HIS A O 1
ATOM 1675 N N . GLU A 1 203 ? -11.878 -13.712 34.046 1.00 84.38 203 GLU A N 1
ATOM 1676 C CA . GLU A 1 203 ? -13.213 -13.827 34.636 1.00 84.38 203 GLU A CA 1
ATOM 1677 C C . GLU A 1 203 ? -13.140 -14.250 36.111 1.00 84.38 203 GLU A C 1
ATOM 1679 O O . GLU A 1 203 ? -12.217 -14.955 36.536 1.00 84.38 203 GLU A O 1
ATOM 1684 N N . ALA A 1 204 ? -14.115 -13.803 36.891 1.00 78.62 204 ALA A N 1
ATOM 1685 C CA . ALA A 1 204 ? -14.352 -14.257 38.251 1.00 78.62 204 ALA A CA 1
ATOM 1686 C C . ALA A 1 204 ? -15.859 -14.328 38.523 1.00 78.62 204 ALA A C 1
ATOM 1688 O O . ALA A 1 204 ? -16.355 -13.752 39.496 1.00 78.62 204 ALA A O 1
ATOM 1689 N N . GLY A 1 205 ? -16.582 -15.019 37.639 1.00 64.81 205 GLY A N 1
ATOM 1690 C CA . GLY A 1 205 ? -18.035 -15.159 37.702 1.00 64.81 205 GLY A CA 1
ATOM 1691 C C . GLY A 1 205 ? -18.505 -16.098 38.819 1.00 64.81 205 GLY A C 1
ATOM 1692 O O . GLY A 1 205 ? -19.665 -16.039 39.228 1.00 64.81 205 GLY A O 1
ATOM 1693 N N . ALA A 1 206 ? -17.623 -16.955 39.358 1.00 59.44 206 ALA A N 1
ATOM 1694 C CA . ALA A 1 206 ? -17.979 -17.913 40.404 1.00 59.44 206 ALA A CA 1
ATOM 1695 C C . ALA A 1 206 ? -17.807 -17.364 41.828 1.00 59.44 206 ALA A C 1
ATOM 1697 O O . ALA A 1 206 ? -16.850 -16.664 42.169 1.00 59.44 206 ALA A O 1
ATOM 1698 N N . TYR A 1 207 ? -18.739 -17.785 42.682 1.00 62.81 207 TYR A N 1
ATOM 1699 C CA . TYR A 1 207 ? -18.813 -17.534 44.115 1.00 62.81 207 TYR A CA 1
ATOM 1700 C C . TYR A 1 207 ? -17.471 -17.673 44.850 1.00 62.81 207 TYR A C 1
ATOM 1702 O O . TYR A 1 207 ? -16.650 -18.539 44.565 1.00 62.81 207 TYR A O 1
ATOM 1710 N N . VAL A 1 208 ? -17.309 -16.857 45.894 1.00 58.47 208 VAL A N 1
ATOM 1711 C CA . VAL A 1 208 ? -16.120 -16.783 46.760 1.00 58.47 208 VAL A CA 1
ATOM 1712 C C . VAL A 1 208 ? -15.636 -18.149 47.284 1.00 58.47 208 VAL A C 1
ATOM 1714 O O . VAL A 1 208 ? -14.433 -18.329 47.482 1.00 58.47 208 VAL A O 1
ATOM 1717 N N . GLU A 1 209 ? -16.545 -19.104 47.516 1.00 56.47 209 GLU A N 1
ATOM 1718 C CA . GLU A 1 209 ? -16.225 -20.414 48.105 1.00 56.47 209 GLU A CA 1
ATOM 1719 C C . GLU A 1 209 ? -16.769 -21.632 47.334 1.00 56.47 209 GLU A C 1
ATOM 1721 O O . GLU A 1 209 ? -16.422 -22.757 47.698 1.00 56.47 209 GLU A O 1
ATOM 1726 N N . GLU A 1 210 ? -17.593 -21.454 46.291 1.00 55.88 210 GLU A N 1
ATOM 1727 C CA . GLU A 1 210 ? -18.246 -22.578 45.599 1.00 55.88 210 GLU A CA 1
ATOM 1728 C C . GLU A 1 210 ? -17.572 -22.904 44.266 1.00 55.88 210 GLU A C 1
ATOM 1730 O O . GLU A 1 210 ? -17.292 -22.031 43.448 1.00 55.88 210 GLU A O 1
ATOM 1735 N N . TRP A 1 211 ? -17.342 -24.199 44.048 1.00 50.84 211 TRP A N 1
ATOM 1736 C CA . TRP A 1 211 ? -16.810 -24.732 42.800 1.00 50.84 211 TRP A CA 1
ATOM 1737 C C . TRP A 1 211 ? -17.879 -24.622 41.704 1.00 50.84 211 TRP A C 1
ATOM 1739 O O . TRP A 1 211 ? -18.914 -25.290 41.783 1.00 50.84 211 TRP A O 1
ATOM 1749 N N . SER A 1 212 ? -17.649 -23.785 40.690 1.00 63.72 212 SER A N 1
ATOM 1750 C CA . SER A 1 212 ? -18.512 -23.705 39.509 1.00 63.72 212 SER A CA 1
ATOM 1751 C C . SER A 1 212 ? -17.930 -24.556 38.385 1.00 63.72 212 SER A C 1
ATOM 1753 O O . SER A 1 212 ? -16.737 -24.510 38.106 1.00 63.72 212 SER A O 1
ATOM 1755 N N . HIS A 1 213 ? -18.781 -25.323 37.703 1.00 66.38 213 HIS A N 1
ATOM 1756 C CA . HIS A 1 213 ? -18.364 -26.099 36.528 1.00 66.38 213 HIS A CA 1
ATOM 1757 C C . HIS A 1 213 ? -18.089 -25.216 35.301 1.00 66.38 213 HIS A C 1
ATOM 1759 O O . HIS A 1 213 ? -17.573 -25.727 34.307 1.00 66.38 213 HIS A O 1
ATOM 1765 N N . SER A 1 214 ? -18.457 -23.933 35.385 1.00 74.44 214 SER A N 1
ATOM 1766 C CA . SER A 1 214 ? -18.575 -23.016 34.251 1.00 74.44 214 SER A CA 1
ATOM 1767 C C . SER A 1 214 ? -17.808 -21.701 34.418 1.00 74.44 214 SER A C 1
ATOM 1769 O O . SER A 1 214 ? -17.667 -20.966 33.447 1.00 74.44 214 SER A O 1
ATOM 1771 N N . HIS A 1 215 ? -17.342 -21.400 35.635 1.00 82.56 215 HIS A N 1
ATOM 1772 C CA . HIS A 1 215 ? -16.741 -20.114 35.998 1.00 82.56 215 HIS A CA 1
ATOM 1773 C C . HIS A 1 215 ? -15.599 -20.288 36.996 1.00 82.56 215 HIS A C 1
ATOM 1775 O O . HIS A 1 215 ? -15.581 -21.250 37.769 1.00 82.56 215 HIS A O 1
ATOM 1781 N N . THR A 1 216 ? -14.653 -19.355 36.998 1.00 86.56 216 THR A N 1
ATOM 1782 C CA . THR A 1 216 ? -13.465 -19.407 37.856 1.00 86.56 216 THR A CA 1
ATOM 1783 C C . THR A 1 216 ? -13.746 -18.714 39.182 1.00 86.56 216 THR A C 1
ATOM 1785 O O . THR A 1 216 ? -14.215 -17.576 39.209 1.00 86.56 216 THR A O 1
ATOM 1788 N N . SER A 1 217 ? -13.442 -19.369 40.307 1.00 87.00 217 SER A N 1
ATOM 1789 C CA . SER A 1 217 ? -13.544 -18.716 41.617 1.00 87.00 217 SER A CA 1
ATOM 1790 C C . SER A 1 217 ? -12.274 -17.928 41.951 1.00 87.00 217 SER A C 1
ATOM 1792 O O . SER A 1 217 ? -11.147 -18.337 41.659 1.00 87.00 217 SER A O 1
ATOM 1794 N N . VAL A 1 218 ? -12.432 -16.809 42.661 1.00 87.56 218 VAL A N 1
ATOM 1795 C CA . VAL A 1 218 ? -11.292 -15.995 43.131 1.00 87.56 218 VAL A CA 1
ATOM 1796 C C . VAL A 1 218 ? -10.358 -16.806 44.030 1.00 87.56 218 VAL A C 1
ATOM 1798 O O . VAL A 1 218 ? -9.142 -16.624 44.008 1.00 87.56 218 VAL A O 1
ATOM 1801 N N . LYS A 1 219 ? -10.912 -17.740 44.808 1.00 85.88 219 LYS A N 1
ATOM 1802 C CA . LYS A 1 219 ? -10.137 -18.632 45.669 1.00 85.88 219 LYS A CA 1
ATOM 1803 C C . LYS A 1 219 ? -9.229 -19.557 44.860 1.00 85.88 219 LYS A C 1
ATOM 1805 O O . LYS A 1 219 ? -8.069 -19.709 45.232 1.00 85.88 219 LYS A O 1
ATOM 1810 N N . GLU A 1 220 ? -9.718 -20.129 43.759 1.00 89.69 220 GLU A N 1
ATOM 1811 C CA . GLU A 1 220 ? -8.896 -20.970 42.882 1.00 89.69 220 GLU A CA 1
ATOM 1812 C C . GLU A 1 220 ? -7.710 -20.196 42.310 1.00 89.69 220 GLU A C 1
ATOM 1814 O O . GLU A 1 220 ? -6.596 -20.718 42.325 1.00 89.69 220 GLU A O 1
ATOM 1819 N N . LEU A 1 221 ? -7.916 -18.939 41.902 1.00 90.81 221 LEU A N 1
ATOM 1820 C CA . LEU A 1 221 ? -6.826 -18.069 41.454 1.00 90.81 221 LEU A CA 1
ATOM 1821 C C . LEU A 1 221 ? -5.816 -17.802 42.581 1.00 90.81 221 LEU A C 1
ATOM 1823 O O . LEU A 1 221 ? -4.613 -17.940 42.379 1.00 90.81 221 LEU A O 1
ATOM 1827 N N . ILE A 1 222 ? -6.281 -17.470 43.789 1.00 91.25 222 ILE A N 1
ATOM 1828 C CA . ILE A 1 222 ? -5.401 -17.178 44.933 1.00 91.25 222 ILE A CA 1
ATOM 1829 C C . ILE A 1 222 ? -4.589 -18.407 45.370 1.00 91.25 222 ILE A C 1
ATOM 1831 O O . ILE A 1 222 ? -3.427 -18.264 45.754 1.00 91.25 222 ILE A O 1
ATOM 1835 N N . GLU A 1 223 ? -5.200 -19.593 45.368 1.00 90.19 223 GLU A N 1
ATOM 1836 C CA . GLU A 1 223 ? -4.600 -20.814 45.917 1.00 90.19 223 GLU A CA 1
ATOM 1837 C C . GLU A 1 223 ? -3.728 -21.566 44.904 1.00 90.19 223 GLU A C 1
ATOM 1839 O O . GLU A 1 223 ? -2.771 -22.221 45.319 1.00 90.19 223 GLU A O 1
ATOM 1844 N N . ASN A 1 224 ? -4.015 -21.458 43.600 1.00 91.94 224 ASN A N 1
ATOM 1845 C CA . ASN A 1 224 ? -3.351 -22.264 42.568 1.00 91.94 224 ASN A CA 1
ATOM 1846 C C . ASN A 1 224 ? -2.464 -21.466 41.600 1.00 91.94 224 ASN A C 1
ATOM 1848 O O . ASN A 1 224 ? -1.680 -22.078 40.879 1.00 91.94 224 ASN A O 1
ATOM 1852 N N . VAL A 1 225 ? -2.552 -20.132 41.566 1.00 93.62 225 VAL A N 1
ATOM 1853 C CA . VAL A 1 225 ? -1.722 -19.291 40.684 1.00 93.62 225 VAL A CA 1
ATOM 1854 C C . VAL A 1 225 ? -0.547 -18.707 41.464 1.00 93.62 225 VAL A C 1
ATOM 1856 O O . VAL A 1 225 ? -0.692 -18.312 42.620 1.00 93.62 225 VAL A O 1
ATOM 1859 N N . SER A 1 226 ? 0.639 -18.636 40.859 1.00 92.75 226 SER A N 1
ATOM 1860 C CA . SER A 1 226 ? 1.823 -18.074 41.513 1.00 92.75 226 SER A CA 1
ATOM 1861 C C . SER A 1 226 ? 1.684 -16.566 41.758 1.00 92.75 226 SER A C 1
ATOM 1863 O O . SER A 1 226 ? 0.962 -15.856 41.058 1.00 92.75 226 SER A O 1
ATOM 1865 N N . ARG A 1 227 ? 2.378 -16.051 42.779 1.00 92.25 227 ARG A N 1
ATOM 1866 C CA . ARG A 1 227 ? 2.207 -14.660 43.233 1.00 92.25 227 ARG A CA 1
ATOM 1867 C C . ARG A 1 227 ? 2.583 -13.623 42.166 1.00 92.25 227 ARG A C 1
ATOM 1869 O O . ARG A 1 227 ? 1.931 -12.591 42.080 1.00 92.25 227 ARG A O 1
ATOM 1876 N N . ASP A 1 228 ? 3.592 -13.916 41.354 1.00 90.00 228 ASP A N 1
ATOM 1877 C CA . ASP A 1 228 ? 4.052 -13.096 40.227 1.00 90.00 228 ASP A CA 1
ATOM 1878 C C . ASP A 1 228 ? 3.025 -13.018 39.085 1.00 90.00 228 ASP A C 1
ATOM 1880 O O . ASP A 1 228 ? 2.875 -11.973 38.454 1.00 90.00 228 ASP A O 1
ATOM 1884 N N . ILE A 1 229 ? 2.266 -14.090 38.843 1.00 91.62 229 ILE A N 1
ATOM 1885 C CA . ILE A 1 229 ? 1.153 -14.066 37.888 1.00 91.62 229 ILE A CA 1
ATOM 1886 C C . ILE A 1 229 ? -0.047 -13.345 38.514 1.00 91.62 229 ILE A C 1
ATOM 1888 O O . ILE A 1 229 ? -0.654 -12.502 37.858 1.00 91.62 229 ILE A O 1
ATOM 1892 N N . GLN A 1 230 ? -0.351 -13.593 39.796 1.00 92.88 230 GLN A N 1
ATOM 1893 C CA . GLN A 1 230 ? -1.424 -12.900 40.525 1.00 92.88 230 GLN A CA 1
ATOM 1894 C C . GLN A 1 230 ? -1.272 -11.369 40.499 1.00 92.88 230 GLN A C 1
ATOM 1896 O O . GLN A 1 230 ? -2.275 -10.669 40.412 1.00 92.88 230 GLN A O 1
ATOM 1901 N N . GLU A 1 231 ? -0.043 -10.839 40.531 1.00 89.94 231 GLU A N 1
ATOM 1902 C CA . GLU A 1 231 ? 0.239 -9.395 40.415 1.00 89.94 231 GLU A CA 1
ATOM 1903 C C . GLU A 1 231 ? -0.224 -8.776 39.090 1.00 89.94 231 GLU A C 1
ATOM 1905 O O . GLU A 1 231 ? -0.421 -7.562 39.016 1.00 89.94 231 GLU A O 1
ATOM 1910 N N . ARG A 1 232 ? -0.413 -9.605 38.060 1.00 88.56 232 ARG A N 1
ATOM 1911 C CA . ARG A 1 232 ? -0.864 -9.201 36.727 1.00 88.56 232 ARG A CA 1
ATOM 1912 C C . ARG A 1 232 ? -2.337 -9.513 36.480 1.00 88.56 232 ARG A C 1
ATOM 1914 O O . ARG A 1 232 ? -2.843 -9.121 35.434 1.00 88.56 232 ARG A O 1
ATOM 1921 N N . ILE A 1 233 ? -3.025 -10.192 37.400 1.00 90.31 233 ILE A N 1
ATOM 1922 C CA . ILE A 1 233 ? -4.434 -10.564 37.235 1.00 90.31 233 ILE A CA 1
ATOM 1923 C C . ILE A 1 233 ? -5.350 -9.424 37.679 1.00 90.31 233 ILE A C 1
ATOM 1925 O O . ILE A 1 233 ? -5.300 -8.949 38.818 1.00 90.31 233 ILE A O 1
ATOM 1929 N N . TYR A 1 234 ? -6.253 -9.066 36.772 1.00 88.06 234 TYR A N 1
ATOM 1930 C CA . TYR A 1 234 ? -7.351 -8.144 36.990 1.00 88.06 234 TYR A CA 1
ATOM 1931 C C . TYR A 1 234 ? -8.673 -8.863 36.742 1.00 88.06 234 TYR A C 1
ATOM 1933 O O . TYR A 1 234 ? -8.933 -9.353 35.643 1.00 88.06 234 TYR A O 1
ATOM 1941 N N . LEU A 1 235 ? -9.499 -8.937 37.781 1.00 86.81 235 LEU A N 1
ATOM 1942 C CA . LEU A 1 235 ? -10.747 -9.685 37.751 1.00 86.81 235 LEU A CA 1
ATOM 1943 C C . LEU A 1 235 ? -11.860 -8.897 37.065 1.00 86.81 235 LEU A C 1
ATOM 1945 O O . LEU A 1 235 ? -12.095 -7.730 37.385 1.00 86.81 235 LEU A O 1
ATOM 1949 N N . ASN A 1 236 ? -12.556 -9.574 36.164 1.00 80.81 236 ASN A N 1
ATOM 1950 C CA . ASN A 1 236 ? -13.688 -9.087 35.394 1.00 80.81 236 ASN A CA 1
ATOM 1951 C C . ASN A 1 236 ? -14.904 -10.019 35.584 1.00 80.81 236 ASN A C 1
ATOM 1953 O O . ASN A 1 236 ? -14.784 -11.067 36.215 1.00 80.81 236 ASN A O 1
ATOM 1957 N N . HIS A 1 237 ? -16.062 -9.652 35.026 1.00 76.31 237 HIS A N 1
ATOM 1958 C CA . HIS A 1 237 ? -17.299 -10.438 35.063 1.00 76.31 237 HIS A CA 1
ATOM 1959 C C . HIS A 1 237 ? -17.768 -10.690 36.504 1.00 76.31 237 HIS A C 1
ATOM 1961 O O . HIS A 1 237 ? -18.142 -11.788 36.900 1.00 76.31 237 HIS A O 1
ATOM 1967 N N . ILE A 1 238 ? -17.658 -9.651 37.339 1.00 76.56 238 ILE A N 1
ATOM 1968 C CA . ILE A 1 238 ? -18.019 -9.713 38.754 1.00 76.56 238 ILE A CA 1
ATOM 1969 C C . ILE A 1 238 ? -19.440 -9.181 38.937 1.00 76.56 238 ILE A C 1
ATOM 1971 O O . ILE A 1 238 ? -19.699 -8.020 38.621 1.00 76.56 238 ILE A O 1
ATOM 1975 N N . PRO A 1 239 ? -20.355 -9.946 39.552 1.00 70.44 239 PRO A N 1
ATOM 1976 C CA . PRO A 1 239 ? -21.645 -9.411 39.956 1.00 70.44 239 PRO A CA 1
ATOM 1977 C C . PRO A 1 239 ? -21.453 -8.320 41.017 1.00 70.44 239 PRO A C 1
ATOM 1979 O O . PRO A 1 239 ? -20.872 -8.566 42.076 1.00 70.44 239 PRO A O 1
ATOM 1982 N N . ALA A 1 240 ? -21.990 -7.121 40.791 1.00 68.19 240 ALA A N 1
ATOM 1983 C CA . ALA A 1 240 ? -21.786 -5.973 41.684 1.00 68.19 240 ALA A CA 1
ATOM 1984 C C . ALA A 1 240 ? -22.182 -6.226 43.154 1.00 68.19 240 ALA A C 1
ATOM 1986 O O . ALA A 1 240 ? -21.559 -5.714 44.081 1.00 68.19 240 ALA A O 1
ATOM 1987 N N . GLN A 1 241 ? -23.186 -7.076 43.394 1.00 72.00 241 GLN A N 1
ATOM 1988 C CA . GLN A 1 241 ? -23.602 -7.485 44.745 1.00 72.00 241 GLN A CA 1
ATOM 1989 C C . GLN A 1 241 ? -22.500 -8.243 45.514 1.00 72.00 241 GLN A C 1
ATOM 1991 O O . GLN A 1 241 ? -22.555 -8.357 46.740 1.00 72.00 241 GLN A O 1
ATOM 1996 N N . ARG A 1 242 ? -21.515 -8.793 44.797 1.00 75.62 242 ARG A N 1
ATOM 1997 C CA . ARG A 1 242 ? -20.429 -9.636 45.310 1.00 75.62 242 ARG A CA 1
ATOM 1998 C C . ARG A 1 242 ? -19.068 -8.956 45.265 1.00 75.62 242 ARG A C 1
ATOM 2000 O O . ARG A 1 242 ? -18.140 -9.460 45.893 1.00 75.62 242 ARG A O 1
ATOM 2007 N N . GLU A 1 243 ? -18.951 -7.805 44.611 1.00 79.38 243 GLU A N 1
ATOM 2008 C CA . GLU A 1 243 ? -17.693 -7.070 44.476 1.00 79.38 243 GLU A CA 1
ATOM 2009 C C . GLU A 1 243 ? -17.010 -6.842 45.833 1.00 79.38 243 GLU A C 1
ATOM 2011 O O . GLU A 1 243 ? -15.843 -7.191 46.013 1.00 79.38 243 GLU A O 1
ATOM 2016 N N . GLN A 1 244 ? -17.754 -6.355 46.834 1.00 82.50 244 GLN A N 1
ATOM 2017 C CA . GLN A 1 244 ? -17.209 -6.131 48.176 1.00 82.50 244 GLN A CA 1
ATOM 2018 C C . GLN A 1 244 ? -16.712 -7.430 48.826 1.00 82.50 244 GLN A C 1
ATOM 2020 O O . GLN A 1 244 ? -15.655 -7.438 49.452 1.00 82.50 244 GLN A O 1
ATOM 2025 N N . GLN A 1 245 ? -17.437 -8.538 48.645 1.00 83.81 245 GLN A N 1
ATOM 2026 C CA . GLN A 1 245 ? -17.045 -9.837 49.197 1.00 83.81 245 GLN A CA 1
ATOM 2027 C C . GLN A 1 245 ? -15.745 -10.336 48.557 1.00 83.81 245 GLN A C 1
ATOM 2029 O O . GLN A 1 245 ? -14.860 -10.821 49.258 1.00 83.81 245 GLN A O 1
ATOM 2034 N N . ILE A 1 246 ? -15.596 -10.164 47.242 1.00 84.69 246 ILE A N 1
ATOM 2035 C CA . ILE A 1 246 ? -14.363 -10.492 46.518 1.00 84.69 246 ILE A CA 1
ATOM 2036 C C . ILE A 1 246 ? -13.199 -9.627 47.012 1.00 84.69 246 ILE A C 1
ATOM 2038 O O . ILE A 1 246 ? -12.129 -10.157 47.322 1.00 84.69 246 ILE A O 1
ATOM 2042 N N . ARG A 1 247 ? -13.406 -8.311 47.165 1.00 86.69 247 ARG A N 1
ATOM 2043 C CA . ARG A 1 247 ? -12.385 -7.399 47.710 1.00 86.69 247 ARG A CA 1
ATOM 2044 C C . ARG A 1 247 ? -11.960 -7.800 49.126 1.00 86.69 247 ARG A C 1
ATOM 2046 O O . ARG A 1 247 ? -10.765 -7.790 49.432 1.00 86.69 247 ARG A O 1
ATOM 2053 N N . ASP A 1 248 ? -12.904 -8.202 49.974 1.00 87.56 248 ASP A N 1
ATOM 2054 C CA . ASP A 1 248 ? -12.623 -8.669 51.335 1.00 87.56 248 ASP A CA 1
ATOM 2055 C C . ASP A 1 248 ? -11.792 -9.964 51.335 1.00 87.56 248 ASP A C 1
ATOM 2057 O O . ASP A 1 248 ? -10.864 -10.110 52.135 1.00 87.56 248 ASP A O 1
ATOM 2061 N N . VAL A 1 249 ? -12.058 -10.880 50.401 1.00 87.69 249 VAL A N 1
ATOM 2062 C CA . VAL A 1 249 ? -11.317 -12.144 50.250 1.00 87.69 249 VAL A CA 1
ATOM 2063 C C . VAL A 1 249 ? -9.888 -11.893 49.789 1.00 87.69 249 VAL A C 1
ATOM 2065 O O . VAL A 1 249 ? -8.959 -12.357 50.454 1.00 87.69 249 VAL A O 1
ATOM 2068 N N . ILE A 1 250 ? -9.698 -11.099 48.731 1.00 89.19 250 ILE A N 1
ATOM 2069 C CA . ILE A 1 250 ? -8.376 -10.681 48.236 1.00 89.19 250 ILE A CA 1
ATOM 2070 C C . ILE A 1 250 ? -7.558 -10.068 49.380 1.00 89.19 250 ILE A C 1
ATOM 2072 O O . ILE A 1 250 ? -6.414 -10.464 49.626 1.00 89.19 250 ILE A O 1
ATOM 2076 N N . LYS A 1 251 ? -8.178 -9.158 50.144 1.00 89.75 251 LYS A N 1
ATOM 2077 C CA . LYS A 1 251 ? -7.545 -8.480 51.278 1.00 89.75 251 LYS A CA 1
ATOM 2078 C C . LYS A 1 251 ? -7.204 -9.439 52.419 1.00 89.75 251 LYS A C 1
ATOM 2080 O O . LYS A 1 251 ? -6.090 -9.392 52.936 1.00 89.75 251 LYS A O 1
ATOM 2085 N N . SER A 1 252 ? -8.131 -10.313 52.811 1.00 90.06 252 SER A N 1
ATOM 2086 C CA . SER A 1 252 ? -7.927 -11.273 53.908 1.00 90.06 252 SER A CA 1
ATOM 2087 C C . SER A 1 252 ? -6.823 -12.290 53.609 1.00 90.06 252 SER A C 1
ATOM 2089 O O . SER A 1 252 ? -6.098 -12.701 54.515 1.00 90.06 252 SER A O 1
ATOM 2091 N N . LYS A 1 253 ? -6.657 -12.660 52.335 1.00 89.19 253 LYS A N 1
ATOM 2092 C CA . LYS A 1 253 ? -5.623 -13.583 51.855 1.00 89.19 253 LYS A CA 1
ATOM 2093 C C . LYS A 1 253 ? -4.311 -12.886 51.483 1.00 89.19 253 LYS A C 1
ATOM 2095 O O . LYS A 1 253 ? -3.355 -13.570 51.132 1.00 89.19 253 LYS A O 1
ATOM 2100 N N . ASN A 1 254 ? -4.241 -11.554 51.588 1.00 90.75 254 ASN A N 1
ATOM 2101 C CA . ASN A 1 254 ? -3.087 -10.746 51.182 1.00 90.75 254 ASN A CA 1
ATOM 2102 C C . ASN A 1 254 ? -2.640 -11.031 49.730 1.00 90.75 254 ASN A C 1
ATOM 2104 O O . ASN A 1 254 ? -1.439 -11.095 49.433 1.00 90.75 254 ASN A O 1
ATOM 2108 N N . SER A 1 255 ? -3.617 -11.258 48.847 1.00 91.62 255 SER A N 1
ATOM 2109 C CA . SER A 1 255 ? -3.386 -11.519 47.426 1.00 91.62 255 SER A CA 1
ATOM 2110 C C . SER A 1 255 ? -3.149 -10.203 46.670 1.00 91.62 255 SER A C 1
ATOM 2112 O O . SER A 1 255 ? -3.801 -9.205 46.984 1.00 91.62 255 SER A O 1
ATOM 2114 N N . PRO A 1 256 ? -2.224 -10.173 45.692 1.00 91.94 256 PRO A N 1
ATOM 2115 C CA . PRO A 1 256 ? -1.980 -8.999 44.859 1.00 91.94 256 PRO A CA 1
ATOM 2116 C C . PRO A 1 256 ? -2.965 -8.845 43.685 1.00 91.94 256 PRO A C 1
ATOM 2118 O O . PRO A 1 256 ? -2.848 -7.858 42.958 1.00 91.94 256 PRO A O 1
ATOM 2121 N N . ILE A 1 257 ? -3.909 -9.782 43.512 1.00 91.50 257 ILE A N 1
ATOM 2122 C CA . ILE A 1 257 ? -4.983 -9.713 42.507 1.00 91.50 257 ILE A CA 1
ATOM 2123 C C . ILE A 1 257 ? -5.796 -8.426 42.694 1.00 91.50 257 ILE A C 1
ATOM 2125 O O . ILE A 1 257 ? -6.059 -8.004 43.822 1.00 91.50 257 ILE A O 1
ATOM 2129 N N . ARG A 1 258 ? -6.222 -7.810 41.589 1.00 88.44 258 ARG A N 1
ATOM 2130 C CA . ARG A 1 258 ? -7.002 -6.559 41.589 1.00 88.44 258 ARG A CA 1
ATOM 2131 C C . ARG A 1 258 ? -8.295 -6.715 40.803 1.00 88.44 258 ARG A C 1
ATOM 2133 O O . ARG A 1 258 ? -8.468 -7.702 40.094 1.00 88.44 258 ARG A O 1
ATOM 2140 N N . LEU A 1 259 ? -9.205 -5.750 40.907 1.00 84.62 259 LEU A N 1
ATOM 2141 C CA . LEU A 1 259 ? -10.375 -5.706 40.026 1.00 84.62 259 LEU A CA 1
ATOM 2142 C C . LEU A 1 259 ? -10.042 -4.958 38.733 1.00 84.62 259 LEU A C 1
ATOM 2144 O O . LEU A 1 259 ? -9.229 -4.036 38.744 1.00 84.62 259 LEU A O 1
ATOM 2148 N N . ALA A 1 260 ? -10.686 -5.309 37.621 1.00 75.00 260 ALA A N 1
ATOM 2149 C CA . ALA A 1 260 ? -10.485 -4.653 36.327 1.00 75.00 260 ALA A CA 1
ATOM 2150 C C . ALA A 1 260 ? -10.789 -3.143 36.359 1.00 75.00 260 ALA A C 1
ATOM 2152 O O . ALA A 1 260 ? -10.140 -2.365 35.662 1.00 75.00 260 ALA A O 1
ATOM 2153 N N . GLU A 1 261 ? -11.692 -2.689 37.228 1.00 67.56 261 GLU A N 1
ATOM 2154 C CA . GLU A 1 261 ? -11.920 -1.256 37.463 1.00 67.56 261 GLU A CA 1
ATOM 2155 C C . GLU A 1 261 ? -10.680 -0.539 38.020 1.00 67.56 261 GLU A C 1
ATOM 2157 O O . GLU A 1 261 ? -10.417 0.617 37.679 1.00 67.56 261 GLU A O 1
ATOM 2162 N N . ASP A 1 262 ? -9.877 -1.232 38.835 1.00 63.97 262 ASP A N 1
ATOM 2163 C CA . ASP A 1 262 ? -8.627 -0.696 39.374 1.00 63.97 262 ASP A CA 1
ATOM 2164 C C . ASP A 1 262 ? -7.602 -0.514 38.238 1.00 63.97 262 ASP A C 1
ATOM 2166 O O . ASP A 1 262 ? -6.871 0.475 38.222 1.00 63.97 262 ASP A O 1
ATOM 2170 N N . PHE A 1 263 ? -7.606 -1.405 37.235 1.00 66.00 263 PHE A N 1
ATOM 2171 C CA . PHE A 1 263 ? -6.796 -1.253 36.020 1.00 66.00 263 PHE A CA 1
ATOM 2172 C C . PHE A 1 263 ? -7.187 -0.010 35.230 1.00 66.00 263 PHE A C 1
ATOM 2174 O O . PHE A 1 263 ? -6.320 0.746 34.798 1.00 66.00 263 PHE A O 1
ATOM 2181 N N . TYR A 1 264 ? -8.491 0.231 35.067 1.00 55.62 264 TYR A N 1
ATOM 2182 C CA . TYR A 1 264 ? -8.982 1.440 34.415 1.00 55.62 264 TYR A CA 1
ATOM 2183 C C . TYR A 1 264 ? -8.570 2.691 35.193 1.00 55.62 264 TYR A C 1
ATOM 2185 O O . TYR A 1 264 ? -8.092 3.647 34.594 1.00 55.62 264 TYR A O 1
ATOM 2193 N N . ALA A 1 265 ? -8.685 2.694 36.521 1.00 51.59 265 ALA A N 1
ATOM 2194 C CA . ALA A 1 265 ? -8.273 3.826 37.347 1.00 51.59 265 ALA A CA 1
ATOM 2195 C C . ALA A 1 265 ? -6.755 4.082 37.297 1.00 51.59 265 ALA A C 1
ATOM 2197 O O . ALA A 1 265 ? -6.334 5.243 37.263 1.00 51.59 265 ALA A O 1
ATOM 2198 N N . ASP A 1 266 ? -5.943 3.025 37.265 1.00 53.69 266 ASP A N 1
ATOM 2199 C CA . ASP A 1 266 ? -4.486 3.097 37.144 1.00 53.69 266 ASP A CA 1
ATOM 2200 C C . ASP A 1 266 ? -4.074 3.579 35.748 1.00 53.69 266 ASP A C 1
ATOM 2202 O O . ASP A 1 266 ? -3.299 4.530 35.639 1.00 53.69 266 ASP A O 1
ATOM 2206 N N . ASN A 1 267 ? -4.678 3.032 34.687 1.00 51.44 267 ASN A N 1
ATOM 2207 C CA . ASN A 1 267 ? -4.483 3.504 33.320 1.00 51.44 267 ASN A CA 1
ATOM 2208 C C . ASN A 1 267 ? -4.962 4.936 33.160 1.00 51.44 267 ASN A C 1
ATOM 2210 O O . ASN A 1 267 ? -4.252 5.721 32.559 1.00 51.44 267 ASN A O 1
ATOM 2214 N N . VAL A 1 268 ? -6.109 5.334 33.708 1.00 43.53 268 VAL A N 1
ATOM 2215 C CA . VAL A 1 268 ? -6.585 6.721 33.663 1.00 43.53 268 VAL A CA 1
ATOM 2216 C C . VAL A 1 268 ? -5.664 7.627 34.469 1.00 43.53 268 VAL A C 1
ATOM 2218 O O . VAL A 1 268 ? -5.394 8.731 34.022 1.00 43.53 268 VAL A O 1
ATOM 2221 N N . LYS A 1 269 ? -5.108 7.202 35.607 1.00 36.31 269 LYS A N 1
ATOM 2222 C CA . LYS A 1 269 ? -4.096 7.990 36.331 1.00 36.31 269 LYS A CA 1
ATOM 2223 C C . LYS A 1 269 ? -2.801 8.118 35.548 1.00 36.31 269 LYS A C 1
ATOM 2225 O O . LYS A 1 269 ? -2.304 9.233 35.445 1.00 36.31 269 LYS A O 1
ATOM 2230 N N . GLU A 1 270 ? -2.268 7.039 34.983 1.00 39.91 270 GLU A N 1
ATOM 2231 C CA . GLU A 1 270 ? -1.088 7.082 34.117 1.00 39.91 270 GLU A CA 1
ATOM 2232 C C . GLU A 1 270 ? -1.349 7.882 32.848 1.00 39.91 270 GLU A C 1
ATOM 2234 O O . GLU A 1 270 ? -0.487 8.638 32.424 1.00 39.91 270 GLU A O 1
ATOM 2239 N N . SER A 1 271 ? -2.542 7.766 32.273 1.00 35.75 271 SER A N 1
ATOM 2240 C CA . SER A 1 271 ? -2.987 8.492 31.088 1.00 35.75 271 SER A CA 1
ATOM 2241 C C . SER A 1 271 ? -3.220 9.950 31.412 1.00 35.75 271 SER A C 1
ATOM 2243 O O . SER A 1 271 ? -2.833 10.775 30.619 1.00 35.75 271 SER A O 1
ATOM 2245 N N . ILE A 1 272 ? -3.756 10.312 32.579 1.00 29.73 272 ILE A N 1
ATOM 2246 C CA . ILE A 1 272 ? -3.906 11.699 33.043 1.00 29.73 272 ILE A CA 1
ATOM 2247 C C . ILE A 1 272 ? -2.550 12.281 33.445 1.00 29.73 272 ILE A C 1
ATOM 2249 O O . ILE A 1 272 ? -2.318 13.462 33.222 1.00 29.73 272 ILE A O 1
ATOM 2253 N N . LEU A 1 273 ? -1.634 11.495 34.015 1.00 28.58 273 LEU A N 1
ATOM 2254 C CA . LEU A 1 273 ? -0.255 11.906 34.304 1.00 28.58 273 LEU A CA 1
ATOM 2255 C C . LEU A 1 273 ? 0.563 12.044 33.015 1.00 28.58 273 LEU A C 1
ATOM 2257 O O . LEU A 1 273 ? 1.360 12.973 32.908 1.00 28.58 273 LEU A O 1
ATOM 2261 N N . LYS A 1 274 ? 0.323 11.185 32.018 1.00 32.06 274 LYS A N 1
ATOM 2262 C CA . LYS A 1 274 ? 0.832 11.316 30.651 1.00 32.06 274 LYS A CA 1
ATOM 2263 C C . LYS A 1 274 ? 0.181 12.503 29.957 1.00 32.06 274 LYS A C 1
ATOM 2265 O O . LYS A 1 274 ? 0.934 13.288 29.436 1.00 32.06 274 LYS A O 1
ATOM 2270 N N . VAL A 1 275 ? -1.130 12.731 30.055 1.00 30.78 275 VAL A N 1
ATOM 2271 C CA . VAL A 1 275 ? -1.897 13.842 29.446 1.00 30.78 275 VAL A CA 1
ATOM 2272 C C . VAL A 1 275 ? -1.575 15.188 30.093 1.00 30.78 275 VAL A C 1
ATOM 2274 O O . VAL A 1 275 ? -1.498 16.197 29.405 1.00 30.78 275 VAL A O 1
ATOM 2277 N N . LYS A 1 276 ? -1.301 15.231 31.401 1.00 27.48 276 LYS A N 1
ATOM 2278 C CA . LYS A 1 276 ? -0.794 16.435 32.080 1.00 27.48 276 LYS A CA 1
ATOM 2279 C C . LYS A 1 276 ? 0.669 16.729 31.742 1.00 27.48 276 LYS A C 1
ATOM 2281 O O . LYS A 1 276 ? 1.071 17.883 31.852 1.00 27.48 276 LYS A O 1
ATOM 2286 N N . ASN A 1 277 ? 1.441 15.723 31.322 1.00 30.19 277 ASN A N 1
ATOM 2287 C CA . ASN A 1 277 ? 2.839 15.870 30.897 1.00 30.19 277 ASN A CA 1
ATOM 2288 C C . ASN A 1 277 ? 3.042 15.783 29.369 1.00 30.19 277 ASN A C 1
ATOM 2290 O O . ASN A 1 277 ? 4.152 16.001 28.887 1.00 30.19 277 ASN A O 1
ATOM 2294 N N . SER A 1 278 ? 1.992 15.502 28.598 1.00 33.72 278 SER A N 1
ATOM 2295 C CA . SER A 1 278 ? 1.990 15.429 27.145 1.00 33.72 278 SER A CA 1
ATOM 2296 C C . SER A 1 278 ? 1.256 16.651 26.642 1.00 33.72 278 SER A C 1
ATOM 2298 O O . SER A 1 278 ? 0.069 16.839 26.889 1.00 33.72 278 SER A O 1
ATOM 2300 N N . VAL A 1 279 ? 2.000 17.483 25.933 1.00 33.34 279 VAL A N 1
ATOM 2301 C CA . VAL A 1 279 ? 1.498 18.546 25.069 1.00 33.34 279 VAL A CA 1
ATOM 2302 C C . VAL A 1 279 ? 0.189 18.094 24.397 1.00 33.34 279 VAL A C 1
ATOM 2304 O O . VAL A 1 279 ? 0.177 17.028 23.786 1.00 33.34 279 VAL A O 1
ATOM 2307 N N . MET A 1 280 ? -0.902 18.865 24.532 1.00 34.88 280 MET A N 1
ATOM 2308 C CA . MET A 1 280 ? -2.123 18.650 23.742 1.00 34.88 280 MET A CA 1
ATOM 2309 C C . MET A 1 280 ? -1.723 18.503 22.271 1.00 34.88 280 MET A C 1
ATOM 2311 O O . MET A 1 280 ? -1.144 19.427 21.700 1.00 34.88 280 MET A O 1
ATOM 2315 N N . PHE A 1 281 ? -1.984 17.343 21.675 1.00 46.19 281 PHE A N 1
ATOM 2316 C CA . PHE A 1 281 ? -1.823 17.157 20.239 1.00 46.19 281 PHE A CA 1
ATOM 2317 C C . PHE A 1 281 ? -2.934 17.956 19.554 1.00 46.19 281 PHE A C 1
ATOM 2319 O O . PHE A 1 281 ? -4.102 17.611 19.718 1.00 46.19 281 PHE A O 1
ATOM 2326 N N . ASN A 1 282 ? -2.611 19.021 18.816 1.00 64.25 282 ASN A N 1
ATOM 2327 C CA . ASN A 1 282 ? -3.627 19.652 17.978 1.00 64.25 282 ASN A CA 1
ATOM 2328 C C . ASN A 1 282 ? -3.803 18.748 16.751 1.00 64.25 282 ASN A C 1
ATOM 2330 O O . ASN A 1 282 ? -2.859 18.518 16.004 1.00 64.25 282 ASN A O 1
ATOM 2334 N N . GLU A 1 283 ? -4.976 18.159 16.555 1.00 76.44 283 GLU A N 1
ATOM 2335 C CA . GLU A 1 283 ? -5.257 17.411 15.329 1.00 76.44 283 GLU A CA 1
ATOM 2336 C C . GLU A 1 283 ? -5.521 18.396 14.187 1.00 76.44 283 GLU A C 1
ATOM 2338 O O . GLU A 1 283 ? -6.221 19.399 14.359 1.00 76.44 283 GLU A O 1
ATOM 2343 N N . VAL A 1 284 ? -4.948 18.125 13.013 1.00 87.25 284 VAL A N 1
ATOM 2344 C CA . VAL A 1 284 ? -5.109 18.980 11.837 1.00 87.25 284 VAL A CA 1
ATOM 2345 C C . VAL A 1 284 ? -5.703 18.189 10.685 1.00 87.25 284 VAL A C 1
ATOM 2347 O O . VAL A 1 284 ? -5.163 17.164 10.270 1.00 87.25 284 VAL A O 1
ATOM 2350 N N . LEU A 1 285 ? -6.799 18.692 10.120 1.00 87.56 285 LEU A N 1
ATOM 2351 C CA . LEU A 1 285 ? -7.478 18.050 9.002 1.00 87.56 285 LEU A CA 1
ATOM 2352 C C . LEU A 1 285 ? -6.865 18.479 7.667 1.00 87.56 285 LEU A C 1
ATOM 2354 O O . LEU A 1 285 ? -6.749 19.668 7.378 1.00 87.56 285 LEU A O 1
ATOM 2358 N N . TYR A 1 286 ? -6.536 17.516 6.812 1.00 91.56 286 TYR A N 1
ATOM 2359 C CA . TYR A 1 286 ? -6.122 17.735 5.432 1.00 91.56 286 TYR A CA 1
ATOM 2360 C C . TYR A 1 286 ? -7.123 17.082 4.463 1.00 91.56 286 TYR A C 1
ATOM 2362 O O . TYR A 1 286 ? -6.961 15.920 4.081 1.00 91.56 286 TYR A O 1
ATOM 2370 N N . PRO A 1 287 ? -8.194 17.799 4.081 1.00 88.62 287 PRO A N 1
ATOM 2371 C CA . PRO A 1 287 ? -9.235 17.270 3.215 1.00 88.62 287 PRO A CA 1
ATOM 2372 C C . PRO A 1 287 ? -8.843 17.358 1.738 1.00 88.62 287 PRO A C 1
ATOM 2374 O O . PRO A 1 287 ? -8.293 18.359 1.272 1.00 88.62 287 PRO A O 1
ATOM 2377 N N . GLY A 1 288 ? -9.200 16.339 0.964 1.00 87.69 288 GLY A N 1
ATOM 2378 C CA . GLY A 1 288 ? -8.929 16.313 -0.466 1.00 87.69 288 GLY A CA 1
ATOM 2379 C C . GLY A 1 288 ? -9.584 15.141 -1.178 1.00 87.69 288 GLY A C 1
ATOM 2380 O O . GLY A 1 288 ? -10.070 14.191 -0.575 1.00 87.69 288 GLY A O 1
ATOM 2381 N N . SER A 1 289 ? -9.602 15.209 -2.507 1.00 84.44 289 SER A N 1
ATOM 2382 C CA . SER A 1 289 ? -10.072 14.085 -3.325 1.00 84.44 289 SER A CA 1
ATOM 2383 C C . SER A 1 289 ? -9.040 12.969 -3.464 1.00 84.44 289 SER A C 1
ATOM 2385 O O . SER A 1 289 ? -9.432 11.813 -3.621 1.00 84.44 289 SER A O 1
ATOM 2387 N N . PHE A 1 290 ? -7.754 13.345 -3.429 1.00 91.00 290 PHE A N 1
ATOM 2388 C CA . PHE A 1 290 ? -6.575 12.477 -3.498 1.00 91.00 290 PHE A CA 1
ATOM 2389 C C . PHE A 1 290 ? -6.634 11.420 -4.608 1.00 91.00 290 PHE A C 1
ATOM 2391 O O . PHE A 1 290 ? -6.273 10.267 -4.409 1.00 91.00 290 PHE A O 1
ATOM 2398 N N . ASP A 1 291 ? -7.074 11.824 -5.801 1.00 90.31 291 ASP A N 1
ATOM 2399 C CA . ASP A 1 291 ? -7.242 10.928 -6.946 1.00 90.31 291 ASP A CA 1
ATOM 2400 C C . ASP A 1 291 ? -6.281 11.280 -8.101 1.00 90.31 291 ASP A C 1
ATOM 2402 O O . ASP A 1 291 ? -6.681 11.989 -9.032 1.00 90.31 291 ASP A O 1
ATOM 2406 N N . PRO A 1 292 ? -5.016 10.811 -8.082 1.00 92.25 292 PRO A N 1
ATOM 2407 C CA . PRO A 1 292 ? -4.348 10.104 -6.980 1.00 92.25 292 PRO A CA 1
ATOM 2408 C C . PRO A 1 292 ? -3.697 11.033 -5.939 1.00 92.25 292 PRO A C 1
ATOM 2410 O O . PRO A 1 292 ? -3.516 12.236 -6.173 1.00 92.25 292 PRO A O 1
ATOM 2413 N N . PHE A 1 293 ? -3.268 10.434 -4.826 1.00 92.38 293 PHE A N 1
ATOM 2414 C CA . PHE A 1 293 ? -2.286 10.992 -3.897 1.00 92.38 293 PHE A CA 1
ATOM 2415 C C . PHE A 1 293 ? -0.908 11.119 -4.570 1.00 92.38 293 PHE A C 1
ATOM 2417 O O . PHE A 1 293 ? -0.589 10.409 -5.520 1.00 92.38 293 PHE A O 1
ATOM 2424 N N . THR A 1 294 ? -0.092 12.078 -4.138 1.00 90.94 294 THR A N 1
ATOM 2425 C CA . THR A 1 294 ? 1.135 12.486 -4.848 1.00 90.94 294 THR A CA 1
ATOM 2426 C C . THR A 1 294 ? 2.226 12.840 -3.846 1.00 90.94 294 THR A C 1
ATOM 2428 O O . THR A 1 294 ? 1.935 13.142 -2.687 1.00 90.94 294 THR A O 1
ATOM 2431 N N . THR A 1 295 ? 3.484 12.871 -4.288 1.00 87.69 295 THR A N 1
ATOM 2432 C CA . THR A 1 295 ? 4.620 13.342 -3.464 1.00 87.69 295 THR A CA 1
ATOM 2433 C C . THR A 1 295 ? 4.418 14.769 -2.971 1.00 87.69 295 THR A C 1
ATOM 2435 O O . THR A 1 295 ? 4.903 15.162 -1.911 1.00 87.69 295 THR A O 1
ATOM 2438 N N . TRP A 1 296 ? 3.654 15.542 -3.731 1.00 84.88 296 TRP A N 1
ATOM 2439 C CA . TRP A 1 296 ? 3.267 16.881 -3.367 1.00 84.88 296 TRP A CA 1
ATOM 2440 C C . TRP A 1 296 ? 2.350 16.904 -2.123 1.00 84.88 296 TRP A C 1
ATOM 2442 O O . TRP A 1 296 ? 2.611 17.662 -1.189 1.00 84.88 296 TRP A O 1
ATOM 2452 N N . HIS A 1 297 ? 1.362 16.008 -2.028 1.00 89.31 297 HIS A N 1
ATOM 2453 C CA . HIS A 1 297 ? 0.547 15.867 -0.813 1.00 89.31 297 HIS A CA 1
ATOM 2454 C C . HIS A 1 297 ? 1.407 15.453 0.400 1.00 89.31 297 HIS A C 1
ATOM 2456 O O . HIS A 1 297 ? 1.260 16.008 1.488 1.00 89.31 297 HIS A O 1
ATOM 2462 N N . VAL A 1 298 ? 2.385 14.557 0.206 1.00 90.00 298 VAL A N 1
ATOM 2463 C CA . VAL A 1 298 ? 3.372 14.189 1.244 1.00 90.00 298 VAL A CA 1
ATOM 2464 C C . VAL A 1 298 ? 4.184 15.405 1.708 1.00 90.00 298 VAL A C 1
ATOM 2466 O O . VAL A 1 298 ? 4.449 15.562 2.901 1.00 90.00 298 VAL A O 1
ATOM 2469 N N . SER A 1 299 ? 4.570 16.295 0.789 1.00 86.69 299 SER A N 1
ATOM 2470 C CA . SER A 1 299 ? 5.266 17.543 1.121 1.00 86.69 299 SER A CA 1
ATOM 2471 C C . SER A 1 299 ? 4.423 18.459 2.010 1.00 86.69 299 SER A C 1
ATOM 2473 O O . SER A 1 299 ? 4.991 19.086 2.906 1.00 86.69 299 SER A O 1
ATOM 2475 N N . VAL A 1 300 ? 3.111 18.553 1.779 1.00 86.38 300 VAL A N 1
ATOM 2476 C CA . VAL A 1 300 ? 2.198 19.349 2.617 1.00 86.38 300 VAL A CA 1
ATOM 2477 C C . VAL A 1 300 ? 2.151 18.795 4.028 1.00 86.38 300 VAL A C 1
ATOM 2479 O O . VAL A 1 300 ? 2.382 19.539 4.979 1.00 86.38 300 VAL A O 1
ATOM 2482 N N . ILE A 1 301 ? 1.945 17.484 4.151 1.00 89.75 301 ILE A N 1
ATOM 2483 C CA . ILE A 1 301 ? 1.925 16.795 5.442 1.00 89.75 301 ILE A CA 1
ATOM 2484 C C . ILE A 1 301 ? 3.248 17.029 6.179 1.00 89.75 301 ILE A C 1
ATOM 2486 O O . ILE A 1 301 ? 3.250 17.486 7.316 1.00 89.75 301 ILE A O 1
ATOM 2490 N N . ARG A 1 302 ? 4.395 16.824 5.518 1.00 88.62 302 ARG A N 1
ATOM 2491 C CA . ARG A 1 302 ? 5.716 17.082 6.118 1.00 88.62 302 ARG A CA 1
ATOM 2492 C C . ARG A 1 302 ? 5.908 18.533 6.545 1.00 88.62 302 ARG A C 1
ATOM 2494 O O . ARG A 1 302 ? 6.562 18.779 7.556 1.00 88.62 302 ARG A O 1
ATOM 2501 N N . LYS A 1 303 ? 5.402 19.496 5.770 1.00 85.38 303 LYS A N 1
ATOM 2502 C CA . LYS A 1 303 ? 5.486 20.920 6.117 1.00 85.38 303 LYS A CA 1
ATOM 2503 C C . LYS A 1 303 ? 4.664 21.201 7.367 1.00 85.38 303 LYS A C 1
ATOM 2505 O O . LYS A 1 303 ? 5.222 21.785 8.290 1.00 85.38 303 LYS A O 1
ATOM 2510 N N . GLN A 1 304 ? 3.428 20.702 7.423 1.00 85.38 304 GLN A N 1
ATOM 2511 C CA . GLN A 1 304 ? 2.592 20.803 8.613 1.00 85.38 304 GLN A CA 1
ATOM 2512 C C . GLN A 1 304 ? 3.300 20.208 9.830 1.00 85.38 304 GLN A C 1
ATOM 2514 O O . GLN A 1 304 ? 3.535 20.926 10.793 1.00 85.38 304 GLN A O 1
ATOM 2519 N N . LEU A 1 305 ? 3.716 18.941 9.750 1.00 86.12 305 LEU A N 1
ATOM 2520 C CA . LEU A 1 305 ? 4.365 18.215 10.848 1.00 86.12 305 LEU A CA 1
ATOM 2521 C C . LEU A 1 305 ? 5.658 18.885 11.354 1.00 86.12 305 LEU A C 1
ATOM 2523 O O . LEU A 1 305 ? 6.111 18.596 12.459 1.00 86.12 305 LEU A O 1
ATOM 2527 N N . LYS A 1 306 ? 6.289 19.751 10.548 1.00 82.94 306 LYS A N 1
ATOM 2528 C CA . LYS A 1 306 ? 7.435 20.577 10.963 1.00 82.94 306 LYS A CA 1
ATOM 2529 C C . LYS A 1 306 ? 7.011 21.886 11.626 1.00 82.94 306 LYS A C 1
ATOM 2531 O O . LYS A 1 306 ? 7.696 22.340 12.540 1.00 82.94 306 LYS A O 1
ATOM 2536 N N . THR A 1 307 ? 5.957 22.531 11.124 1.00 75.25 307 THR A N 1
ATOM 2537 C CA . THR A 1 307 ? 5.491 23.837 11.616 1.00 75.25 307 THR A CA 1
ATOM 2538 C C . THR A 1 307 ? 4.703 23.723 12.909 1.00 75.25 307 THR A C 1
ATOM 2540 O O . THR A 1 307 ? 4.865 24.566 13.789 1.00 75.25 307 THR A O 1
ATOM 2543 N N . SER A 1 308 ? 3.898 22.676 13.057 1.00 65.88 308 SER A N 1
ATOM 2544 C CA . SER A 1 308 ? 3.251 22.356 14.317 1.00 65.88 308 SER A CA 1
ATOM 2545 C C . SER A 1 308 ? 4.115 21.374 15.105 1.00 65.88 308 SER A C 1
ATOM 2547 O O . SER A 1 308 ? 4.346 20.239 14.695 1.00 65.88 308 SER A O 1
ATOM 2549 N N . LYS A 1 309 ? 4.654 21.819 16.245 1.00 49.84 309 LYS A N 1
ATOM 2550 C CA . LYS A 1 309 ? 5.519 21.014 17.124 1.00 49.84 309 LYS A CA 1
ATOM 2551 C C . LYS A 1 309 ? 4.720 19.942 17.886 1.00 49.84 309 LYS A C 1
ATOM 2553 O O . LYS A 1 309 ? 4.641 20.005 19.109 1.00 49.84 309 LYS A O 1
ATOM 2558 N N . GLY A 1 310 ? 4.161 18.958 17.186 1.00 51.53 310 GLY A N 1
ATOM 2559 C CA . GLY A 1 310 ? 3.542 17.792 17.820 1.00 51.53 310 GLY A CA 1
ATOM 2560 C C . GLY A 1 310 ? 2.392 17.149 17.057 1.00 51.53 310 GLY A C 1
ATOM 2561 O O . GLY A 1 310 ? 2.149 15.979 17.283 1.00 51.53 310 GLY A O 1
ATOM 2562 N N . ASP A 1 311 ? 1.730 17.861 16.151 1.00 67.19 311 ASP A N 1
ATOM 2563 C CA . ASP A 1 311 ? 0.384 17.513 15.672 1.00 67.19 311 ASP A CA 1
ATOM 2564 C C . ASP A 1 311 ? 0.274 16.241 14.815 1.00 67.19 311 ASP A C 1
ATOM 2566 O O . ASP A 1 311 ? 1.164 15.910 14.029 1.00 67.19 311 ASP A O 1
ATOM 2570 N N . MET A 1 312 ? -0.877 15.574 14.935 1.00 79.44 312 MET A N 1
ATOM 2571 C CA . MET A 1 312 ? -1.346 14.522 14.028 1.00 79.44 312 MET A CA 1
ATOM 2572 C C . MET A 1 312 ? -2.024 15.154 12.808 1.00 79.44 312 MET A C 1
ATOM 2574 O O . MET A 1 312 ? -2.751 16.140 12.943 1.00 79.44 312 MET A O 1
ATOM 2578 N N . VAL A 1 313 ? -1.825 14.578 11.620 1.00 89.25 313 VAL A N 1
ATOM 2579 C CA . VAL A 1 313 ? -2.513 15.011 10.394 1.00 89.25 313 VAL A CA 1
ATOM 2580 C C . VAL A 1 313 ? -3.547 13.973 9.977 1.00 89.25 313 VAL A C 1
ATOM 2582 O O . VAL A 1 313 ? -3.195 12.846 9.638 1.00 89.25 313 VAL A O 1
ATOM 2585 N N . THR A 1 314 ? -4.813 14.368 9.917 1.00 89.56 314 THR A N 1
ATOM 2586 C CA . THR A 1 314 ? -5.895 13.523 9.406 1.00 89.56 314 THR A CA 1
ATOM 2587 C C . THR A 1 314 ? -6.155 13.848 7.940 1.00 89.56 314 THR A C 1
ATOM 2589 O O . THR A 1 314 ? -6.710 14.888 7.601 1.00 89.56 314 THR A O 1
ATOM 2592 N N . VAL A 1 315 ? -5.731 12.962 7.043 1.00 92.56 315 VAL A N 1
ATOM 2593 C CA . VAL A 1 315 ? -5.992 13.013 5.602 1.00 92.56 315 VAL A CA 1
ATOM 2594 C C . VAL A 1 315 ? -7.415 12.521 5.347 1.00 92.56 315 VAL A C 1
ATOM 2596 O O . VAL A 1 315 ? -7.691 11.326 5.435 1.00 92.56 315 VAL A O 1
ATOM 2599 N N . LEU A 1 316 ? -8.325 13.439 5.021 1.00 89.56 316 LEU A N 1
ATOM 2600 C CA . LEU A 1 316 ? -9.731 13.124 4.762 1.00 89.56 316 LEU A CA 1
ATOM 2601 C C . LEU A 1 316 ? -9.989 13.010 3.261 1.00 89.56 316 LEU A C 1
ATOM 2603 O O . LEU A 1 316 ? -9.988 14.005 2.532 1.00 89.56 316 LEU A O 1
ATOM 2607 N N . VAL A 1 317 ? -10.237 11.783 2.806 1.00 88.06 317 VAL A N 1
ATOM 2608 C CA . VAL A 1 317 ? -10.628 11.459 1.434 1.00 88.06 317 VAL A CA 1
ATOM 2609 C C . VAL A 1 317 ? -12.108 11.788 1.253 1.00 88.06 317 VAL A C 1
ATOM 2611 O O . VAL A 1 317 ? -12.992 11.027 1.649 1.00 88.06 317 VAL A O 1
ATOM 2614 N N . ALA A 1 318 ? -12.380 12.942 0.650 1.00 80.19 318 ALA A N 1
ATOM 2615 C CA . ALA A 1 318 ? -13.740 13.406 0.405 1.00 80.19 318 ALA A CA 1
ATOM 2616 C C . ALA A 1 318 ? -14.390 12.612 -0.740 1.00 80.19 318 ALA A C 1
ATOM 2618 O O . ALA A 1 318 ? -13.812 12.472 -1.828 1.00 80.19 318 ALA A O 1
ATOM 2619 N N . ILE A 1 319 ? -15.610 12.126 -0.511 1.00 75.38 319 ILE A N 1
ATOM 2620 C CA . ILE A 1 319 ? -16.404 11.413 -1.514 1.00 75.38 319 ILE A CA 1
ATOM 2621 C C . ILE A 1 319 ? -17.325 12.428 -2.194 1.00 75.38 319 ILE A C 1
ATOM 2623 O O . ILE A 1 319 ? -18.221 12.983 -1.573 1.00 75.38 319 ILE A O 1
ATOM 2627 N N . ASN A 1 320 ? -17.099 12.687 -3.484 1.00 74.00 320 ASN A N 1
ATOM 2628 C CA . ASN A 1 320 ? -18.018 13.487 -4.295 1.00 74.00 320 ASN A CA 1
ATOM 2629 C C . ASN A 1 320 ? -18.636 12.581 -5.375 1.00 74.00 320 ASN A C 1
ATOM 2631 O O . ASN A 1 320 ? -17.899 12.168 -6.276 1.00 74.00 320 ASN A O 1
ATOM 2635 N N . PRO A 1 321 ? -19.939 12.255 -5.296 1.00 68.38 321 PRO A N 1
ATOM 2636 C CA . PRO A 1 321 ? -20.589 11.341 -6.236 1.00 68.38 321 PRO A CA 1
ATOM 2637 C C . PRO A 1 321 ? -20.729 11.920 -7.654 1.00 68.38 321 PRO A C 1
ATOM 2639 O O . PRO A 1 321 ? -20.814 11.157 -8.613 1.00 68.38 321 PRO A O 1
ATOM 2642 N N . ASP A 1 322 ? -20.678 13.245 -7.818 1.00 71.38 322 ASP A N 1
ATOM 2643 C CA . ASP A 1 322 ? -20.817 13.908 -9.122 1.00 71.38 322 ASP A CA 1
ATOM 2644 C C . ASP A 1 322 ? -19.526 13.864 -9.956 1.00 71.38 322 ASP A C 1
ATOM 2646 O O . ASP A 1 322 ? -19.515 14.203 -11.144 1.00 71.38 322 ASP A O 1
ATOM 2650 N N . LYS A 1 323 ? -18.403 13.460 -9.349 1.00 72.44 323 LYS A N 1
ATOM 2651 C CA . LYS A 1 323 ? -17.100 13.385 -10.017 1.00 72.44 323 LYS A CA 1
ATOM 2652 C C . LYS A 1 323 ? -16.791 11.959 -10.457 1.00 72.44 323 LYS A C 1
ATOM 2654 O O . LYS A 1 323 ? -16.921 11.003 -9.701 1.00 72.44 323 LYS A O 1
ATOM 2659 N N . LYS A 1 324 ? -16.287 11.826 -11.688 1.00 78.00 324 LYS A N 1
ATOM 2660 C CA . LYS A 1 324 ? -15.687 10.575 -12.166 1.00 78.00 324 LYS A CA 1
ATOM 2661 C C . LYS A 1 324 ? -14.291 10.421 -11.574 1.00 78.00 324 LYS A C 1
ATOM 2663 O O . LYS A 1 324 ? -13.376 11.153 -11.957 1.00 78.00 324 LYS A O 1
ATOM 2668 N N . TRP A 1 325 ? -14.147 9.467 -10.667 1.00 85.44 325 TRP A N 1
ATOM 2669 C CA . TRP A 1 325 ? -12.875 9.120 -10.042 1.00 85.44 325 TRP A CA 1
ATOM 2670 C C . TRP A 1 325 ? -12.128 8.054 -10.842 1.00 85.44 325 TRP A C 1
ATOM 2672 O O . TRP A 1 325 ? -12.744 7.223 -11.508 1.00 85.44 325 TRP A O 1
ATOM 2682 N N . THR A 1 326 ? -10.795 8.099 -10.807 1.00 89.56 326 THR A N 1
ATOM 2683 C CA . THR A 1 326 ? -9.948 7.039 -11.376 1.00 89.56 326 THR A CA 1
ATOM 2684 C C . THR A 1 326 ? -9.888 5.829 -10.451 1.00 89.56 326 THR A C 1
ATOM 2686 O O . THR A 1 326 ? -9.917 4.703 -10.943 1.00 89.56 326 THR A O 1
ATOM 2689 N N . PHE A 1 327 ? -9.844 6.076 -9.143 1.00 88.69 327 PHE A N 1
ATOM 2690 C CA . PHE A 1 327 ? -9.855 5.054 -8.101 1.00 88.69 327 PHE A CA 1
ATOM 2691 C C . PHE A 1 327 ? -11.144 5.100 -7.273 1.00 88.69 327 PHE A C 1
ATOM 2693 O O . PHE A 1 327 ? -11.717 6.179 -7.071 1.00 88.69 327 PHE A O 1
ATOM 2700 N N . THR A 1 328 ? -11.583 3.949 -6.763 1.00 84.88 328 THR A N 1
ATOM 2701 C CA . THR A 1 328 ? -12.642 3.886 -5.745 1.00 84.88 328 THR A CA 1
ATOM 2702 C C . THR A 1 328 ? -12.170 4.526 -4.439 1.00 84.88 328 THR A C 1
ATOM 2704 O O . THR A 1 328 ? -10.989 4.827 -4.252 1.00 84.88 328 THR A O 1
ATOM 2707 N N . THR A 1 329 ? -13.090 4.788 -3.515 1.00 80.69 329 THR A N 1
ATOM 2708 C CA . THR A 1 329 ? -12.732 5.372 -2.217 1.00 80.69 329 THR A CA 1
ATOM 2709 C C . THR A 1 329 ? -11.781 4.460 -1.441 1.00 80.69 329 THR A C 1
ATOM 2711 O O . THR A 1 329 ? -10.781 4.936 -0.909 1.00 80.69 329 THR A O 1
ATOM 2714 N N . GLU A 1 330 ? -12.049 3.158 -1.446 1.00 81.19 330 GLU A N 1
ATOM 2715 C CA . GLU A 1 330 ? -11.263 2.121 -0.775 1.00 81.19 330 GLU A CA 1
ATOM 2716 C C . GLU A 1 330 ? -9.865 2.016 -1.392 1.00 81.19 330 GLU A C 1
ATOM 2718 O O . GLU A 1 330 ? -8.870 2.021 -0.670 1.00 81.19 330 GLU A O 1
ATOM 2723 N N . GLU A 1 331 ? -9.780 2.021 -2.728 1.00 84.38 331 GLU A N 1
ATOM 2724 C CA . GLU A 1 331 ? -8.507 2.042 -3.455 1.00 84.38 331 GLU A CA 1
ATOM 2725 C C . GLU A 1 331 ? -7.680 3.281 -3.093 1.00 84.38 331 GLU A C 1
ATOM 2727 O O . GLU A 1 331 ? -6.479 3.176 -2.860 1.00 84.38 331 GLU A O 1
ATOM 2732 N N . LYS A 1 332 ? -8.306 4.463 -2.999 1.00 87.62 332 LYS A N 1
ATOM 2733 C CA . LYS A 1 332 ? -7.605 5.695 -2.606 1.00 87.62 332 LYS A CA 1
ATOM 2734 C C . LYS A 1 332 ? -7.055 5.606 -1.191 1.00 87.62 332 LYS A C 1
ATOM 2736 O O . LYS A 1 332 ? -5.901 5.966 -0.996 1.00 87.62 332 LYS A O 1
ATOM 2741 N N . VAL A 1 333 ? -7.853 5.150 -0.225 1.00 85.75 333 VAL A N 1
ATOM 2742 C CA . VAL A 1 333 ? -7.405 4.985 1.168 1.00 85.75 333 VAL A CA 1
ATOM 2743 C C . VAL A 1 333 ? -6.207 4.048 1.221 1.00 85.75 333 VAL A C 1
ATOM 2745 O O . VAL A 1 333 ? -5.146 4.452 1.694 1.00 85.75 333 VAL A O 1
ATOM 2748 N N . PHE A 1 334 ? -6.343 2.865 0.621 1.00 84.75 334 PHE A N 1
ATOM 2749 C CA . PHE A 1 334 ? -5.278 1.874 0.560 1.00 84.75 334 PHE A CA 1
ATOM 2750 C C . PHE A 1 334 ? -3.997 2.448 -0.063 1.00 84.75 334 PHE A C 1
ATOM 2752 O O . PHE A 1 334 ? -2.918 2.354 0.524 1.00 84.75 334 PHE A O 1
ATOM 2759 N N . LEU A 1 335 ? -4.111 3.095 -1.228 1.00 88.12 335 LEU A N 1
ATOM 2760 C CA . LEU A 1 335 ? -2.974 3.698 -1.922 1.00 88.12 335 LEU A CA 1
ATOM 2761 C C . LEU A 1 335 ? -2.322 4.812 -1.098 1.00 88.12 335 LEU A C 1
ATOM 2763 O O . LEU A 1 335 ? -1.096 4.877 -1.047 1.00 88.12 335 LEU A O 1
ATOM 2767 N N . ILE A 1 336 ? -3.105 5.676 -0.443 1.00 91.31 336 ILE A N 1
ATOM 2768 C CA . ILE A 1 336 ? -2.571 6.735 0.422 1.00 91.31 336 ILE A CA 1
ATOM 2769 C C . ILE A 1 336 ? -1.782 6.099 1.558 1.00 91.31 336 ILE A C 1
ATOM 2771 O O . ILE A 1 336 ? -0.592 6.375 1.676 1.00 91.31 336 ILE A O 1
ATOM 2775 N N . GLU A 1 337 ? -2.405 5.226 2.347 1.00 86.12 337 GLU A N 1
ATOM 2776 C CA . GLU A 1 337 ? -1.789 4.638 3.537 1.00 86.12 337 GLU A CA 1
ATOM 2777 C C . GLU A 1 337 ? -0.502 3.872 3.206 1.00 86.12 337 GLU A C 1
ATOM 2779 O O . GLU A 1 337 ? 0.499 4.003 3.914 1.00 86.12 337 GLU A O 1
ATOM 2784 N N . LYS A 1 338 ? -0.491 3.124 2.094 1.00 82.94 338 LYS A N 1
ATOM 2785 C CA . LYS A 1 338 ? 0.701 2.400 1.627 1.00 82.94 338 LYS A CA 1
ATOM 2786 C C . LYS A 1 338 ? 1.777 3.317 1.054 1.00 82.94 338 LYS A C 1
ATOM 2788 O O . LYS A 1 338 ? 2.956 3.021 1.220 1.00 82.94 338 LYS A O 1
ATOM 2793 N N . SER A 1 339 ? 1.395 4.436 0.440 1.00 86.75 339 SER A N 1
ATOM 2794 C CA . SER A 1 339 ? 2.333 5.425 -0.111 1.00 86.75 339 SER A CA 1
ATOM 2795 C C . SER A 1 339 ? 2.952 6.362 0.931 1.00 86.75 339 SER A C 1
ATOM 2797 O O . SER A 1 339 ? 3.856 7.136 0.604 1.00 86.75 339 SER A O 1
ATOM 2799 N N . LEU A 1 340 ? 2.463 6.347 2.178 1.00 88.44 340 LEU A N 1
ATOM 2800 C CA . LEU A 1 340 ? 3.000 7.204 3.230 1.00 88.44 340 LEU A CA 1
ATOM 2801 C C . LEU A 1 340 ? 4.436 6.785 3.587 1.00 88.44 340 LEU A C 1
ATOM 2803 O O . LEU A 1 340 ? 4.665 5.616 3.924 1.00 88.44 340 LEU A O 1
ATOM 2807 N N . PRO A 1 341 ? 5.392 7.735 3.579 1.00 86.94 341 PRO A N 1
ATOM 2808 C CA . PRO A 1 341 ? 6.750 7.481 4.036 1.00 86.94 341 PRO A CA 1
ATOM 2809 C C . PRO A 1 341 ? 6.795 7.022 5.495 1.00 86.94 341 PRO A C 1
ATOM 2811 O O . PRO A 1 341 ? 6.092 7.571 6.345 1.00 86.94 341 PRO A O 1
ATOM 2814 N N . GLU A 1 342 ? 7.680 6.071 5.788 1.00 82.94 342 GLU A N 1
ATOM 2815 C CA . GLU A 1 342 ? 7.838 5.477 7.122 1.00 82.94 342 GLU A CA 1
ATOM 2816 C C . GLU A 1 342 ? 8.086 6.529 8.217 1.00 82.94 342 GLU A C 1
ATOM 2818 O O . GLU A 1 342 ? 7.543 6.433 9.313 1.00 82.94 342 GLU A O 1
ATOM 2823 N N . ASP A 1 343 ? 8.831 7.598 7.899 1.00 84.12 343 ASP A N 1
ATOM 2824 C CA . ASP A 1 343 ? 9.179 8.670 8.842 1.00 84.12 343 ASP A CA 1
ATOM 2825 C C . ASP A 1 343 ? 7.982 9.506 9.327 1.00 84.12 343 ASP A C 1
ATOM 2827 O O . ASP A 1 343 ? 8.087 10.187 10.350 1.00 84.12 343 ASP A O 1
ATOM 2831 N N . ILE A 1 344 ? 6.861 9.479 8.598 1.00 86.62 344 ILE A N 1
ATOM 2832 C CA . ILE A 1 344 ? 5.646 10.232 8.942 1.00 86.62 344 ILE A CA 1
ATOM 2833 C C . ILE A 1 344 ? 4.404 9.359 9.106 1.00 86.62 344 ILE A C 1
ATOM 2835 O O . ILE A 1 344 ? 3.383 9.876 9.552 1.00 86.62 344 ILE A O 1
ATOM 2839 N N . ARG A 1 345 ? 4.450 8.072 8.739 1.00 85.75 345 ARG A N 1
ATOM 2840 C CA . ARG A 1 345 ? 3.271 7.191 8.703 1.00 85.75 345 ARG A CA 1
ATOM 2841 C C . ARG A 1 345 ? 2.541 7.149 10.044 1.00 85.75 345 ARG A C 1
ATOM 2843 O O . ARG A 1 345 ? 1.326 7.275 10.083 1.00 85.75 345 ARG A O 1
ATOM 2850 N N . ASN A 1 346 ? 3.282 7.079 11.145 1.00 84.00 346 ASN A N 1
ATOM 2851 C CA . ASN A 1 346 ? 2.739 7.085 12.504 1.00 84.00 346 ASN A CA 1
ATOM 2852 C C . ASN A 1 346 ? 2.193 8.447 12.976 1.00 84.00 346 ASN A C 1
ATOM 2854 O O . ASN A 1 346 ? 1.838 8.577 14.138 1.00 84.00 346 ASN A O 1
ATOM 2858 N N . LYS A 1 347 ? 2.181 9.480 12.130 1.00 87.12 347 LYS A N 1
ATOM 2859 C CA . LYS A 1 347 ? 1.622 10.808 12.435 1.00 87.12 347 LYS A CA 1
ATOM 2860 C C . LYS A 1 347 ? 0.486 11.197 11.498 1.00 87.12 347 LYS A C 1
ATOM 2862 O O . LYS A 1 347 ? 0.050 12.349 11.494 1.00 87.12 347 LYS A O 1
ATOM 2867 N N . VAL A 1 348 ? 0.050 10.260 10.660 1.00 89.12 348 VAL A N 1
ATOM 2868 C CA . VAL A 1 348 ? -0.945 10.499 9.625 1.00 89.12 348 VAL A CA 1
ATOM 2869 C C . VAL A 1 348 ? -2.064 9.481 9.762 1.00 89.12 348 VAL A C 1
ATOM 2871 O O . VAL A 1 348 ? -1.828 8.281 9.682 1.00 89.12 348 VAL A O 1
ATOM 2874 N N . LYS A 1 349 ? -3.292 9.970 9.926 1.00 84.81 349 LYS A N 1
ATOM 2875 C CA . LYS A 1 349 ? -4.515 9.166 9.885 1.00 84.81 349 LYS A CA 1
ATOM 2876 C C . LYS A 1 349 ? -5.168 9.353 8.521 1.00 84.81 349 LYS A C 1
ATOM 2878 O O . LYS A 1 349 ? -5.267 10.484 8.058 1.00 84.81 349 LYS A O 1
ATOM 2883 N N . VAL A 1 350 ? -5.623 8.286 7.874 1.00 86.69 350 VAL A N 1
ATOM 2884 C CA . VAL A 1 350 ? -6.379 8.380 6.615 1.00 86.69 350 VAL A CA 1
ATOM 2885 C C . VAL A 1 350 ? -7.822 7.989 6.896 1.00 86.69 350 VAL A C 1
ATOM 2887 O O . VAL A 1 350 ? -8.088 6.937 7.465 1.00 86.69 350 VAL A O 1
ATOM 2890 N N . VAL A 1 351 ? -8.760 8.861 6.540 1.00 81.69 351 VAL A N 1
ATOM 2891 C CA . VAL A 1 351 ? -10.198 8.655 6.760 1.00 81.69 351 VAL A CA 1
ATOM 2892 C C . VAL A 1 351 ? -10.973 8.977 5.496 1.00 81.69 351 VAL A C 1
ATOM 2894 O O . VAL A 1 351 ? -10.477 9.657 4.598 1.00 81.69 351 VAL A O 1
ATOM 2897 N N . THR A 1 352 ? -12.215 8.520 5.434 1.00 78.25 352 THR A N 1
ATOM 2898 C CA . THR A 1 352 ? -13.139 8.859 4.352 1.00 78.25 352 THR A CA 1
ATOM 2899 C C . THR A 1 352 ? -14.323 9.611 4.922 1.00 78.25 352 THR A C 1
ATOM 2901 O O . THR A 1 352 ? -14.694 9.415 6.079 1.00 78.25 352 THR A O 1
ATOM 2904 N N . TYR A 1 353 ? -14.908 10.497 4.120 1.00 75.50 353 TYR A N 1
ATOM 2905 C CA . TYR A 1 353 ? -16.124 11.184 4.523 1.00 75.50 353 TYR A CA 1
ATOM 2906 C C . TYR A 1 353 ? -16.994 11.521 3.316 1.00 75.50 353 TYR A C 1
ATOM 2908 O O . TYR A 1 353 ? -16.511 12.068 2.319 1.00 75.50 353 TYR A O 1
ATOM 2916 N N . ALA A 1 354 ? -18.275 11.164 3.412 1.00 68.31 354 ALA A N 1
ATOM 2917 C CA . ALA A 1 354 ? -19.254 11.352 2.344 1.00 68.31 354 ALA A CA 1
ATOM 2918 C C . ALA A 1 354 ? -19.961 12.711 2.378 1.00 68.31 354 ALA A C 1
ATOM 2920 O O . ALA A 1 354 ? -20.516 13.138 1.368 1.00 68.31 354 ALA A O 1
ATOM 2921 N N . TRP A 1 355 ? -19.940 13.380 3.530 1.00 67.69 355 TRP A N 1
ATOM 2922 C CA . TRP A 1 355 ? -20.676 14.618 3.767 1.00 67.69 355 TRP A CA 1
ATOM 2923 C C . TRP A 1 355 ? -19.745 15.838 3.744 1.00 67.69 355 TRP A C 1
ATOM 2925 O O . TRP A 1 355 ? -18.609 15.773 3.263 1.00 67.69 355 TRP A O 1
ATOM 2935 N N . VAL A 1 356 ? -20.229 16.991 4.205 1.00 71.75 356 VAL A N 1
ATOM 2936 C CA . VAL A 1 356 ? -19.483 18.250 4.129 1.00 71.75 356 VAL A CA 1
ATOM 2937 C C . VAL A 1 356 ? -18.300 18.210 5.095 1.00 71.75 356 VAL A C 1
ATOM 2939 O O . VAL A 1 356 ? -18.460 17.921 6.271 1.00 71.75 356 VAL A O 1
ATOM 2942 N N . VAL A 1 357 ? -17.096 18.548 4.628 1.00 75.69 357 VAL A N 1
ATOM 2943 C CA . VAL A 1 357 ? -15.868 18.525 5.453 1.00 75.69 357 VAL A CA 1
ATOM 2944 C C . VAL A 1 357 ? -16.019 19.313 6.764 1.00 75.69 357 VAL A C 1
ATOM 2946 O O . VAL A 1 357 ? -15.490 18.890 7.788 1.00 75.69 357 VAL A O 1
ATOM 2949 N N . ALA A 1 358 ? -16.769 20.418 6.748 1.00 71.94 358 ALA A N 1
ATOM 2950 C CA . ALA A 1 358 ? -17.071 21.208 7.940 1.00 71.94 358 ALA A CA 1
ATOM 2951 C C . ALA A 1 358 ? -17.832 20.406 9.017 1.00 71.94 358 ALA A C 1
ATOM 2953 O O . ALA A 1 358 ? -17.552 20.574 10.202 1.00 71.94 358 ALA A O 1
ATOM 2954 N N . ASP A 1 359 ? -18.719 19.487 8.622 1.00 68.88 359 ASP A N 1
ATOM 2955 C CA . ASP A 1 359 ? -19.430 18.603 9.552 1.00 68.88 359 ASP A CA 1
ATOM 2956 C C . ASP A 1 359 ? -18.460 17.620 10.207 1.00 68.88 359 ASP A C 1
ATOM 2958 O O . ASP A 1 359 ? -18.523 17.410 11.412 1.00 68.88 359 ASP A O 1
ATOM 2962 N N . TYR A 1 360 ? -17.501 17.072 9.449 1.00 72.94 360 TYR A N 1
ATOM 2963 C CA . TYR A 1 360 ? -16.443 16.232 10.019 1.00 72.94 360 TYR A CA 1
ATOM 2964 C C . TYR A 1 360 ? -15.605 17.013 11.040 1.00 72.94 360 TYR A C 1
ATOM 2966 O O . TYR A 1 360 ? -15.316 16.511 12.120 1.00 72.94 360 TYR A O 1
ATOM 2974 N N . GLN A 1 361 ? -15.234 18.258 10.730 1.00 73.38 361 GLN A N 1
ATOM 2975 C CA . GLN A 1 361 ? -14.485 19.105 11.664 1.00 73.38 361 GLN A CA 1
ATOM 2976 C C . GLN A 1 361 ? -15.256 19.358 12.958 1.00 73.38 361 GLN A C 1
ATOM 2978 O O . GLN A 1 361 ? -14.683 19.230 14.039 1.00 73.38 361 GLN A O 1
ATOM 2983 N N . TYR A 1 362 ? -16.544 19.686 12.839 1.00 67.00 362 TYR A N 1
ATOM 2984 C CA . TYR A 1 362 ? -17.428 19.905 13.978 1.00 67.00 362 TYR A CA 1
ATOM 2985 C C . TYR A 1 362 ? -17.589 18.631 14.812 1.00 67.00 362 TYR A C 1
ATOM 2987 O O . TYR A 1 362 ? -17.398 18.660 16.026 1.00 67.00 362 TYR A O 1
ATOM 2995 N N . LEU A 1 363 ? -17.870 17.503 14.151 1.00 60.91 363 LEU A N 1
ATOM 2996 C CA . LEU A 1 363 ? -18.016 16.205 14.797 1.00 60.91 363 LEU A CA 1
ATOM 2997 C C . LEU A 1 363 ? -16.743 15.802 15.526 1.00 60.91 363 LEU A C 1
ATOM 2999 O O . LEU A 1 363 ? -16.857 15.343 16.643 1.00 60.91 363 LEU A O 1
ATOM 3003 N N . HIS A 1 364 ? -15.553 16.013 14.966 1.00 67.00 364 HIS A N 1
ATOM 3004 C CA . HIS A 1 364 ? -14.289 15.561 15.561 1.00 67.00 364 HIS A CA 1
ATOM 3005 C C . HIS A 1 364 ? -13.554 16.627 16.386 1.00 67.00 364 HIS A C 1
ATOM 3007 O O . HIS A 1 364 ? -12.401 16.425 16.758 1.00 67.00 364 HIS A O 1
ATOM 3013 N N . ASN A 1 365 ? -14.205 17.760 16.681 1.00 72.38 365 ASN A N 1
ATOM 3014 C CA . ASN A 1 365 ? -13.615 18.888 17.410 1.00 72.38 365 ASN A CA 1
ATOM 3015 C C . ASN A 1 365 ? -12.246 19.333 16.838 1.00 72.38 365 ASN A C 1
ATOM 3017 O O . ASN A 1 365 ? -11.329 19.710 17.571 1.00 72.38 365 ASN A O 1
ATOM 3021 N N . ILE A 1 366 ? -12.098 19.275 15.508 1.00 77.38 366 ILE A N 1
ATOM 3022 C CA . ILE A 1 366 ? -10.864 19.654 14.814 1.00 77.38 366 ILE A CA 1
ATOM 3023 C C . ILE A 1 366 ? -10.952 21.129 14.430 1.00 77.38 366 ILE A C 1
ATOM 3025 O O . ILE A 1 366 ? -11.594 21.515 13.449 1.00 77.38 366 ILE A O 1
ATOM 3029 N N . SER A 1 367 ? -10.233 21.955 15.180 1.00 75.69 367 SER A N 1
ATOM 3030 C CA . SER A 1 367 ? -10.218 23.407 14.996 1.00 75.69 367 SER A CA 1
ATOM 3031 C C . SER A 1 367 ? -9.326 23.879 13.848 1.00 75.69 367 SER A C 1
ATOM 3033 O O . SER A 1 367 ? -9.386 25.051 13.495 1.00 75.69 367 SER A O 1
ATOM 3035 N N . THR A 1 368 ? -8.496 23.014 13.253 1.00 83.19 368 THR A N 1
ATOM 3036 C CA . THR A 1 368 ? -7.536 23.408 12.209 1.00 83.19 368 THR A CA 1
ATOM 3037 C C . THR A 1 368 ? -7.702 22.586 10.937 1.00 83.19 368 THR A C 1
ATOM 3039 O O . THR A 1 368 ? -7.674 21.356 10.966 1.00 83.19 368 THR A O 1
ATOM 3042 N N . VAL A 1 369 ? -7.810 23.269 9.796 1.00 86.00 369 VAL A N 1
ATOM 3043 C CA . VAL A 1 369 ? -7.837 22.651 8.466 1.00 86.00 369 VAL A CA 1
ATOM 3044 C C . VAL A 1 369 ? -6.723 23.207 7.595 1.00 86.00 369 VAL A C 1
ATOM 3046 O O . VAL A 1 369 ? -6.523 24.416 7.503 1.00 86.00 369 VAL A O 1
ATOM 3049 N N . ILE A 1 370 ? -5.993 22.322 6.929 1.00 87.44 370 ILE A N 1
ATOM 3050 C CA . ILE A 1 370 ? -4.993 22.701 5.940 1.00 87.44 370 ILE A CA 1
ATOM 3051 C C . ILE A 1 370 ? -5.667 22.776 4.587 1.00 87.44 370 ILE A C 1
ATOM 3053 O O . ILE A 1 370 ? -6.203 21.792 4.072 1.00 87.44 370 ILE A O 1
ATOM 3057 N N . LYS A 1 371 ? -5.551 23.944 3.975 1.00 82.12 371 LYS A N 1
ATOM 3058 C CA . LYS A 1 371 ? -5.795 24.148 2.558 1.00 82.12 371 LYS A CA 1
ATOM 3059 C C . LYS A 1 371 ? -4.485 24.499 1.892 1.00 82.12 371 LYS A C 1
ATOM 3061 O O . LYS A 1 371 ? -3.559 25.026 2.505 1.00 82.12 371 LYS A O 1
ATOM 3066 N N . TRP A 1 372 ? -4.387 24.188 0.616 1.00 78.19 372 TRP A N 1
ATOM 3067 C CA . TRP A 1 372 ? -3.198 24.516 -0.141 1.00 78.19 372 TRP A CA 1
ATOM 3068 C C . TRP A 1 372 ? -3.544 25.290 -1.397 1.00 78.19 372 TRP A C 1
ATOM 3070 O O . TRP A 1 372 ? -4.616 25.123 -1.967 1.00 78.19 372 TRP A O 1
ATOM 3080 N N . LEU A 1 373 ? -2.577 26.102 -1.816 1.00 74.69 373 LEU A N 1
ATOM 3081 C CA . LEU A 1 373 ? -2.661 27.009 -2.938 1.00 74.69 373 LEU A CA 1
ATOM 3082 C C . LEU A 1 373 ? -1.551 26.707 -3.958 1.00 74.69 373 LEU A C 1
ATOM 3084 O O . LEU A 1 373 ? -0.367 26.912 -3.654 1.00 74.69 373 LEU A O 1
ATOM 3088 N N . ARG A 1 374 ? -1.915 26.254 -5.173 1.00 67.12 374 ARG A N 1
ATOM 3089 C CA . ARG A 1 374 ? -0.973 26.166 -6.315 1.00 67.12 374 ARG A CA 1
ATOM 3090 C C . ARG A 1 374 ? -0.643 27.534 -6.869 1.00 67.12 374 ARG A C 1
ATOM 3092 O O . ARG A 1 374 ? 0.509 27.829 -7.169 1.00 67.12 374 ARG A O 1
ATOM 3099 N N . ASP A 1 375 ? -1.685 28.324 -7.067 1.00 65.88 375 ASP A N 1
ATOM 3100 C CA . ASP A 1 375 ? -1.646 29.591 -7.769 1.00 65.88 375 ASP A CA 1
ATOM 3101 C C . ASP A 1 375 ? -2.717 30.544 -7.216 1.00 65.88 375 ASP A C 1
ATOM 3103 O O . ASP A 1 375 ? -3.424 30.248 -6.249 1.00 65.88 375 ASP A O 1
ATOM 3107 N N . SER A 1 376 ? -2.822 31.723 -7.825 1.00 67.38 376 SER A N 1
ATOM 3108 C CA . SER A 1 376 ? -3.812 32.727 -7.439 1.00 67.38 376 SER A CA 1
ATOM 3109 C C . SER A 1 376 ? -5.261 32.318 -7.730 1.00 67.38 376 SER A C 1
ATOM 3111 O O . SER A 1 376 ? -6.161 32.922 -7.154 1.00 67.38 376 SER A O 1
ATOM 3113 N N . LYS A 1 377 ? -5.511 31.321 -8.591 1.00 66.81 377 LYS A N 1
ATOM 3114 C CA . LYS A 1 377 ? -6.865 30.833 -8.903 1.00 66.81 377 LYS A CA 1
ATOM 3115 C C . LYS A 1 377 ? -7.364 29.862 -7.839 1.00 66.81 377 LYS A C 1
ATOM 3117 O O . LYS A 1 377 ? -8.525 29.963 -7.450 1.00 66.81 377 LYS A O 1
ATOM 3122 N N . ASP A 1 378 ? -6.492 28.985 -7.339 1.00 69.81 378 ASP A N 1
ATOM 3123 C CA . ASP A 1 378 ? -6.809 28.103 -6.207 1.00 69.81 378 ASP A CA 1
ATOM 3124 C C . ASP A 1 378 ? -7.160 28.924 -4.952 1.00 69.81 378 ASP A C 1
ATOM 3126 O O . ASP A 1 378 ? -8.059 28.553 -4.203 1.00 69.81 378 ASP A O 1
ATOM 3130 N N . LEU A 1 379 ? -6.509 30.080 -4.752 1.00 75.62 379 LEU A N 1
ATOM 3131 C CA . LEU A 1 379 ? -6.741 30.945 -3.589 1.00 75.62 379 LEU A CA 1
ATOM 3132 C C . LEU A 1 379 ? -8.172 31.470 -3.499 1.00 75.62 379 LEU A C 1
ATOM 3134 O O . LEU A 1 379 ? -8.777 31.343 -2.442 1.00 75.62 379 LEU A O 1
ATOM 3138 N N . SER A 1 380 ? -8.718 32.048 -4.570 1.00 75.75 380 SER A N 1
ATOM 3139 C CA . SER A 1 380 ? -10.079 32.601 -4.525 1.00 75.75 380 SER A CA 1
ATOM 3140 C C . SER A 1 380 ? -11.119 31.527 -4.201 1.00 75.75 380 SER A C 1
ATOM 3142 O O . SER A 1 380 ? -11.970 31.741 -3.347 1.00 75.75 380 SER A O 1
ATOM 3144 N N . TYR A 1 381 ? -11.002 30.352 -4.824 1.00 75.12 381 TYR A N 1
ATOM 3145 C CA . TYR A 1 381 ? -11.921 29.236 -4.597 1.00 75.12 381 TYR A CA 1
ATOM 3146 C C . TYR A 1 381 ? -11.803 28.652 -3.180 1.00 75.12 381 TYR A C 1
ATOM 3148 O O . TYR A 1 381 ? -12.808 28.403 -2.518 1.00 75.12 381 TYR A O 1
ATOM 3156 N N . GLU A 1 382 ? -10.580 28.440 -2.684 1.00 78.94 382 GLU A N 1
ATOM 3157 C CA . GLU A 1 382 ? -10.375 27.872 -1.348 1.00 78.94 382 GLU A CA 1
ATOM 3158 C C . GLU A 1 382 ? -10.698 28.875 -0.225 1.00 78.94 382 GLU A C 1
ATOM 3160 O O . GLU A 1 382 ? -11.119 28.453 0.853 1.00 78.94 382 GLU A O 1
ATOM 3165 N N . LEU A 1 383 ? -10.562 30.187 -0.469 1.00 79.69 383 LEU A N 1
ATOM 3166 C CA . LEU A 1 383 ? -11.031 31.236 0.447 1.00 79.69 383 LEU A CA 1
ATOM 3167 C C . LEU A 1 383 ? -12.553 31.212 0.605 1.00 79.69 383 LEU A C 1
ATOM 3169 O O . LEU A 1 383 ? -13.027 31.223 1.736 1.00 79.69 383 LEU A O 1
ATOM 3173 N N . GLU A 1 384 ? -13.311 31.112 -0.493 1.00 77.62 384 GLU A N 1
ATOM 3174 C CA . GLU A 1 384 ? -14.779 31.021 -0.436 1.00 77.62 384 GLU A CA 1
ATOM 3175 C C . GLU A 1 384 ? -15.240 29.813 0.396 1.00 77.62 384 GLU A C 1
ATOM 3177 O O . GLU A 1 384 ? -16.151 29.922 1.219 1.00 77.62 384 GLU A O 1
ATOM 3182 N N . ILE A 1 385 ? -14.579 28.661 0.230 1.00 76.12 385 ILE A N 1
ATOM 3183 C CA . ILE A 1 385 ? -14.867 27.457 1.023 1.00 76.12 385 ILE A CA 1
ATOM 3184 C C . ILE A 1 385 ? -14.513 27.669 2.497 1.00 76.12 385 ILE A C 1
ATOM 3186 O O . ILE A 1 385 ? -15.281 27.262 3.366 1.00 76.12 385 ILE A O 1
ATOM 3190 N N . ALA A 1 386 ? -13.369 28.288 2.792 1.00 75.69 386 ALA A N 1
ATOM 3191 C CA . ALA A 1 386 ? -12.947 28.553 4.163 1.00 75.69 386 ALA A CA 1
ATOM 3192 C C . ALA A 1 386 ? -13.911 29.507 4.886 1.00 75.69 386 ALA A C 1
ATOM 3194 O O . ALA A 1 386 ? -14.321 29.218 6.008 1.00 75.69 386 ALA A O 1
ATOM 3195 N N . GLU A 1 387 ? -14.327 30.594 4.228 1.00 76.88 387 GLU A N 1
ATOM 3196 C CA . GLU A 1 387 ? -15.311 31.546 4.757 1.00 76.88 387 GLU A CA 1
ATOM 3197 C C . GLU A 1 387 ? -16.667 30.879 5.011 1.00 76.88 387 GLU A C 1
ATOM 3199 O O . GLU A 1 387 ? -17.288 31.100 6.056 1.00 76.88 387 GLU A O 1
ATOM 3204 N N . ALA A 1 388 ? -17.117 30.026 4.084 1.00 72.44 388 ALA A N 1
ATOM 3205 C CA . ALA A 1 388 ? -18.325 29.235 4.269 1.00 72.44 388 ALA A CA 1
ATOM 3206 C C . ALA A 1 388 ? -18.195 28.306 5.486 1.00 72.44 388 ALA A C 1
ATOM 3208 O O . ALA A 1 388 ? -19.072 28.320 6.348 1.00 72.44 388 ALA A O 1
ATOM 3209 N N . SER A 1 389 ? -17.093 27.560 5.612 1.00 69.19 389 SER A N 1
ATOM 3210 C CA . SER A 1 389 ? -16.849 26.688 6.767 1.00 69.19 389 SER A CA 1
ATOM 3211 C C . SER A 1 389 ? -16.876 27.465 8.085 1.00 69.19 389 SER A C 1
ATOM 3213 O O . SER A 1 389 ? -17.626 27.095 8.981 1.00 69.19 389 SER A O 1
ATOM 3215 N N . THR A 1 390 ? -16.162 28.591 8.199 1.00 71.69 390 THR A N 1
ATOM 3216 C CA . THR A 1 390 ? -16.185 29.430 9.414 1.00 71.69 390 THR A CA 1
ATOM 3217 C C . THR A 1 390 ? -17.601 29.898 9.767 1.00 71.69 390 THR A C 1
ATOM 3219 O O . THR A 1 390 ? -17.972 29.941 10.939 1.00 71.69 390 THR A O 1
ATOM 3222 N N . ARG A 1 391 ? -18.432 30.209 8.765 1.00 70.06 391 ARG A N 1
ATOM 3223 C CA . ARG A 1 391 ? -19.825 30.621 8.984 1.00 70.06 391 ARG A CA 1
ATOM 3224 C C . ARG A 1 391 ? -20.717 29.494 9.517 1.00 70.06 391 ARG A C 1
ATOM 3226 O O . ARG A 1 391 ? -21.653 29.792 10.257 1.00 70.06 391 ARG A O 1
ATOM 3233 N N . PHE A 1 392 ? -20.471 28.243 9.127 1.00 62.53 392 PHE A N 1
ATOM 3234 C CA . PHE A 1 392 ? -21.339 27.106 9.461 1.00 62.53 392 PHE A CA 1
ATOM 3235 C C . PHE A 1 392 ? -20.860 26.274 10.661 1.00 62.53 392 PHE A C 1
ATOM 3237 O O . PHE A 1 392 ? -21.705 25.754 11.383 1.00 62.53 392 PHE A O 1
ATOM 3244 N N . SER A 1 393 ? -19.550 26.165 10.909 1.00 60.44 393 SER A N 1
ATOM 3245 C CA . SER A 1 393 ? -18.979 25.281 11.944 1.00 60.44 393 SER A CA 1
ATOM 3246 C C . SER A 1 393 ? -18.250 26.000 13.093 1.00 60.44 393 SER A C 1
ATOM 3248 O O . SER A 1 393 ? -17.687 25.330 13.954 1.00 60.44 393 SER A O 1
ATOM 3250 N N . GLY A 1 394 ? -18.257 27.339 13.149 1.00 65.19 394 GLY A N 1
ATOM 3251 C CA . GLY A 1 394 ? -17.639 28.118 14.237 1.00 65.19 394 GLY A CA 1
ATOM 3252 C C . GLY A 1 394 ? -16.147 28.424 14.025 1.00 65.19 394 GLY A C 1
ATOM 3253 O O . GLY A 1 394 ? -15.722 28.677 12.898 1.00 65.19 394 GLY A O 1
ATOM 3254 N N . GLU A 1 395 ? -15.344 28.445 15.102 1.00 64.19 395 GLU A N 1
ATOM 3255 C CA . GLU A 1 395 ? -13.899 28.762 15.069 1.00 64.19 395 GLU A CA 1
ATOM 3256 C C . GLU A 1 395 ? -13.076 27.674 14.349 1.00 64.19 395 GLU A C 1
ATOM 3258 O O . GLU A 1 395 ? -12.424 26.831 14.962 1.00 64.19 395 GLU A O 1
ATOM 3263 N N . VAL A 1 396 ? -13.096 27.703 13.016 1.00 69.19 396 VAL A N 1
ATOM 3264 C CA . VAL A 1 396 ? -12.210 26.909 12.159 1.00 69.19 396 VAL A CA 1
ATOM 3265 C C . VAL A 1 396 ? -11.033 27.762 11.696 1.00 69.19 396 VAL A C 1
ATOM 3267 O O . VAL A 1 396 ? -11.190 28.701 10.914 1.00 69.19 396 VAL A O 1
ATOM 3270 N N . ASN A 1 397 ? -9.832 27.381 12.121 1.00 75.81 397 ASN A N 1
ATOM 3271 C CA . ASN A 1 397 ? -8.567 27.926 11.650 1.00 75.81 397 ASN A CA 1
ATOM 3272 C C . ASN A 1 397 ? -8.177 27.259 10.327 1.00 75.81 397 ASN A C 1
ATOM 3274 O O . ASN A 1 397 ? -7.649 26.146 10.299 1.00 75.81 397 ASN A O 1
ATOM 3278 N N . THR A 1 398 ? -8.416 27.947 9.211 1.00 80.94 398 THR A N 1
ATOM 3279 C CA . THR A 1 398 ? -7.920 27.493 7.907 1.00 80.94 398 THR A CA 1
ATOM 3280 C C . THR A 1 398 ? -6.489 27.976 7.689 1.00 80.94 398 THR A C 1
ATOM 3282 O O . THR A 1 398 ? -6.235 29.172 7.559 1.00 80.94 398 THR A O 1
ATOM 3285 N N . ILE A 1 399 ? -5.545 27.040 7.615 1.00 83.19 399 ILE A N 1
ATOM 3286 C CA . ILE A 1 399 ? -4.150 27.312 7.274 1.00 83.19 399 ILE A CA 1
ATOM 3287 C C . ILE A 1 399 ? -3.981 27.118 5.773 1.00 83.19 399 ILE A C 1
ATOM 3289 O O . ILE A 1 399 ? -4.038 25.998 5.270 1.00 83.19 399 ILE A O 1
ATOM 3293 N N . PHE A 1 400 ? -3.713 28.211 5.065 1.00 82.56 400 PHE A N 1
ATOM 3294 C CA . PHE A 1 400 ? -3.324 28.165 3.663 1.00 82.56 400 PHE A CA 1
ATOM 3295 C C . PHE A 1 400 ? -1.817 27.974 3.541 1.00 82.56 400 PHE A C 1
ATOM 3297 O O . PHE A 1 400 ? -1.028 28.865 3.860 1.00 82.56 400 PHE A O 1
ATOM 3304 N N . LEU A 1 401 ? -1.401 26.813 3.048 1.00 80.06 401 LEU A N 1
ATOM 3305 C CA . LEU A 1 401 ? -0.005 26.550 2.736 1.00 80.06 401 LEU A CA 1
ATOM 3306 C C . LEU A 1 401 ? 0.245 26.894 1.263 1.00 80.06 401 LEU A C 1
ATOM 3308 O O . LEU A 1 401 ? -0.320 26.240 0.391 1.00 80.06 401 LEU A O 1
ATOM 3312 N N . PRO A 1 402 ? 1.080 27.898 0.943 1.00 74.12 402 PRO A N 1
ATOM 3313 C CA . PRO A 1 402 ? 1.451 28.170 -0.438 1.00 74.12 402 PRO A CA 1
ATOM 3314 C C . PRO A 1 402 ? 2.460 27.138 -0.938 1.00 74.12 402 PRO A C 1
ATOM 3316 O O . PRO A 1 402 ? 3.278 26.612 -0.162 1.00 74.12 402 PRO A O 1
ATOM 3319 N N . GLN A 1 403 ? 2.446 26.897 -2.250 1.00 67.06 403 GLN A N 1
ATOM 3320 C CA . GLN A 1 403 ? 3.484 26.112 -2.896 1.00 67.06 403 GLN A CA 1
ATOM 3321 C C . GLN A 1 403 ? 4.838 26.823 -2.833 1.00 67.06 403 GLN A C 1
ATOM 3323 O O . GLN A 1 403 ? 5.020 27.888 -3.413 1.00 67.06 403 GLN A O 1
ATOM 3328 N N . THR A 1 404 ? 5.804 26.218 -2.140 1.00 65.19 404 THR A N 1
ATOM 3329 C CA . THR A 1 404 ? 7.160 26.779 -1.980 1.00 65.19 404 THR A CA 1
ATOM 3330 C C . THR A 1 404 ? 8.240 25.986 -2.713 1.00 65.19 404 THR A C 1
ATOM 3332 O O . THR A 1 404 ? 9.379 26.436 -2.776 1.00 65.19 404 THR A O 1
ATOM 3335 N N . ASP A 1 405 ? 7.903 24.816 -3.265 1.00 66.31 405 ASP A N 1
ATOM 3336 C CA . ASP A 1 405 ? 8.831 23.980 -4.028 1.00 66.31 405 ASP A CA 1
ATOM 3337 C C . ASP A 1 405 ? 8.540 24.069 -5.535 1.00 66.31 405 ASP A C 1
ATOM 3339 O O . ASP A 1 405 ? 7.567 23.501 -6.043 1.00 66.31 405 ASP A O 1
ATOM 3343 N N . ASN A 1 406 ? 9.399 24.780 -6.265 1.00 60.28 406 ASN A N 1
ATOM 3344 C CA . ASN A 1 406 ? 9.280 24.947 -7.715 1.00 60.28 406 ASN A CA 1
ATOM 3345 C C . ASN A 1 406 ? 9.486 23.637 -8.494 1.00 60.28 406 ASN A C 1
ATOM 3347 O O . ASN A 1 406 ? 9.090 23.562 -9.653 1.00 60.28 406 ASN A O 1
ATOM 3351 N N . THR A 1 407 ? 10.086 22.607 -7.888 1.00 60.94 407 THR A N 1
ATOM 3352 C CA . THR A 1 407 ? 10.262 21.296 -8.536 1.00 60.94 407 THR A CA 1
ATOM 3353 C C . THR A 1 407 ? 8.979 20.461 -8.521 1.00 60.94 407 THR A C 1
ATOM 3355 O O . THR A 1 407 ? 8.800 19.596 -9.376 1.00 60.94 407 THR A O 1
ATOM 3358 N N . LEU A 1 408 ? 8.047 20.773 -7.612 1.00 60.69 408 LEU A N 1
ATOM 3359 C CA . LEU A 1 408 ? 6.764 20.081 -7.447 1.00 60.69 408 LEU A CA 1
ATOM 3360 C C . LEU A 1 408 ? 5.550 20.926 -7.880 1.00 60.69 408 LEU A C 1
ATOM 3362 O O . LEU A 1 408 ? 4.423 20.432 -7.865 1.00 60.69 408 LEU A O 1
ATOM 3366 N N . SER A 1 409 ? 5.753 22.184 -8.287 1.00 54.72 409 SER A N 1
ATOM 3367 C CA . SER A 1 409 ? 4.675 23.151 -8.562 1.00 54.72 409 SER A CA 1
ATOM 3368 C C . SER A 1 409 ? 3.731 22.758 -9.706 1.00 54.72 409 SER A C 1
ATOM 3370 O O . SER A 1 409 ? 2.589 23.208 -9.735 1.00 54.72 409 SER A O 1
ATOM 3372 N N . ASN A 1 410 ? 4.159 21.864 -10.603 1.00 60.09 410 ASN A N 1
ATOM 3373 C CA . ASN A 1 410 ? 3.365 21.400 -11.746 1.00 60.09 410 ASN A CA 1
ATOM 3374 C C . ASN A 1 410 ? 2.685 20.032 -11.528 1.00 60.09 410 ASN A C 1
ATOM 3376 O O . ASN A 1 410 ? 2.036 19.514 -12.439 1.00 60.09 410 ASN A O 1
ATOM 3380 N N . VAL A 1 411 ? 2.809 19.419 -10.346 1.00 69.88 411 VAL A N 1
ATOM 3381 C CA . VAL A 1 411 ? 2.295 18.064 -10.084 1.00 69.88 411 VAL A CA 1
ATOM 3382 C C . VAL A 1 411 ? 0.845 18.125 -9.590 1.00 69.88 411 VAL A C 1
ATOM 3384 O O . VAL A 1 411 ? 0.552 17.998 -8.402 1.00 69.88 411 VAL A O 1
ATOM 3387 N N . SER A 1 412 ? -0.102 18.326 -10.511 1.00 79.50 412 SER A N 1
ATOM 3388 C CA . SER A 1 412 ? -1.516 18.043 -10.223 1.00 79.50 412 SER A CA 1
ATOM 3389 C C . SER A 1 412 ? -1.840 16.577 -10.496 1.00 79.50 412 SER A C 1
ATOM 3391 O O . SER A 1 412 ? -1.301 15.982 -11.429 1.00 79.50 412 SER A O 1
ATOM 3393 N N . SER A 1 413 ? -2.772 16.005 -9.733 1.00 86.69 413 SER A N 1
ATOM 3394 C CA . SER A 1 413 ? -3.283 14.648 -9.952 1.00 86.69 413 SER A CA 1
ATOM 3395 C C . SER A 1 413 ? -3.768 14.447 -11.399 1.00 86.69 413 SER A C 1
ATOM 3397 O O . SER A 1 413 ? -3.442 13.448 -12.034 1.00 86.69 413 SER A O 1
ATOM 3399 N N . SER A 1 414 ? -4.444 15.442 -11.984 1.00 85.81 414 SER A N 1
ATOM 3400 C CA . SER A 1 414 ? -4.869 15.422 -13.393 1.00 85.81 414 SER A CA 1
ATOM 3401 C C . SER A 1 414 ? -3.705 15.449 -14.388 1.00 85.81 414 SER A C 1
ATOM 3403 O O . SER A 1 414 ? -3.774 14.803 -15.433 1.00 85.81 414 SER A O 1
ATOM 3405 N N . TYR A 1 415 ? -2.641 16.201 -14.099 1.00 86.62 415 TYR A N 1
ATOM 3406 C CA . TYR A 1 415 ? -1.451 16.244 -14.950 1.00 86.62 415 TYR A CA 1
ATOM 3407 C C . TYR A 1 415 ? -0.670 14.930 -14.878 1.00 86.62 415 TYR A C 1
ATOM 3409 O O . TYR A 1 415 ? -0.320 14.375 -15.919 1.00 86.62 415 TYR A O 1
ATOM 3417 N N . LEU A 1 416 ? -0.503 14.380 -13.671 1.00 89.50 416 LEU A N 1
ATOM 3418 C CA . LEU A 1 416 ? 0.102 13.070 -13.452 1.00 89.50 416 LEU A CA 1
ATOM 3419 C C . LEU A 1 416 ? -0.626 11.982 -14.252 1.00 89.50 416 LEU A C 1
ATOM 3421 O O . LEU A 1 416 ? 0.019 11.242 -14.989 1.00 89.50 416 LEU A O 1
ATOM 3425 N N . LYS A 1 417 ? -1.964 11.939 -14.195 1.00 91.81 417 LYS A N 1
ATOM 3426 C CA . LYS A 1 417 ? -2.767 10.981 -14.974 1.00 91.81 417 LYS A CA 1
ATOM 3427 C C . LYS A 1 417 ? -2.461 11.031 -16.473 1.00 91.81 417 LYS A C 1
ATOM 3429 O O . LYS A 1 417 ? -2.289 9.989 -17.097 1.00 91.81 417 LYS A O 1
ATOM 3434 N N . LYS A 1 418 ? -2.350 12.236 -17.049 1.00 89.94 418 LYS A N 1
ATOM 3435 C CA . LYS A 1 418 ? -2.011 12.416 -18.472 1.00 89.94 418 LYS A CA 1
ATOM 3436 C C . LYS A 1 418 ? -0.609 11.903 -18.784 1.00 89.94 418 LYS A C 1
ATOM 3438 O O . LYS A 1 418 ? -0.436 11.176 -19.755 1.00 89.94 418 LYS A O 1
ATOM 3443 N N . LEU A 1 419 ? 0.384 12.271 -17.977 1.00 89.31 419 LEU A N 1
ATOM 3444 C CA . LEU A 1 419 ? 1.761 11.831 -18.197 1.00 89.31 419 LEU A CA 1
ATOM 3445 C C . LEU A 1 419 ? 1.891 10.308 -18.098 1.00 89.31 419 LEU A C 1
ATOM 3447 O O . LEU A 1 419 ? 2.531 9.705 -18.957 1.00 89.31 419 LEU A O 1
ATOM 3451 N N . VAL A 1 420 ? 1.226 9.692 -17.116 1.00 89.19 420 VAL A N 1
ATOM 3452 C CA . VAL A 1 420 ? 1.181 8.232 -16.969 1.00 89.19 420 VAL A CA 1
ATOM 3453 C C . VAL A 1 420 ? 0.548 7.568 -18.190 1.00 89.19 420 VAL A C 1
ATOM 3455 O O . VAL A 1 420 ? 1.130 6.631 -18.731 1.00 89.19 420 VAL A O 1
ATOM 3458 N N . PHE A 1 421 ? -0.595 8.076 -18.659 1.00 87.50 421 PHE A N 1
ATOM 3459 C CA . PHE A 1 421 ? -1.276 7.559 -19.850 1.00 87.50 421 PHE A CA 1
ATOM 3460 C C . PHE A 1 421 ? -0.370 7.564 -21.095 1.00 87.50 421 PHE A C 1
ATOM 3462 O O . PHE A 1 421 ? -0.347 6.597 -21.850 1.00 87.50 421 PHE A O 1
ATOM 3469 N N . TYR A 1 422 ? 0.421 8.626 -21.281 1.00 86.88 422 TYR A N 1
ATOM 3470 C CA . TYR A 1 422 ? 1.363 8.775 -22.398 1.00 86.88 422 TYR A CA 1
ATOM 3471 C C . TYR A 1 422 ? 2.761 8.191 -22.119 1.00 86.88 422 TYR A C 1
ATOM 3473 O O . TYR A 1 422 ? 3.729 8.540 -22.803 1.00 86.88 422 TYR A O 1
ATOM 3481 N N . TRP A 1 423 ? 2.900 7.338 -21.098 1.00 86.38 423 TRP A N 1
ATOM 3482 C CA . TRP A 1 423 ? 4.154 6.668 -20.738 1.00 86.38 423 TRP A CA 1
ATOM 3483 C C . TRP A 1 423 ? 5.335 7.617 -20.470 1.00 86.38 423 TRP A C 1
ATOM 3485 O O . TRP A 1 423 ? 6.494 7.235 -20.643 1.00 86.38 423 TRP A O 1
ATOM 3495 N N . TRP A 1 424 ? 5.068 8.864 -20.074 1.00 86.06 424 TRP A N 1
ATOM 3496 C CA . TRP A 1 424 ? 6.115 9.817 -19.714 1.00 86.06 424 TRP A CA 1
ATOM 3497 C C . TRP A 1 424 ? 6.745 9.472 -18.370 1.00 86.06 424 TRP A C 1
ATOM 3499 O O . TRP A 1 424 ? 6.160 8.797 -17.521 1.00 86.06 424 TRP A O 1
ATOM 3509 N N . ASP A 1 425 ? 7.958 9.982 -18.189 1.00 80.25 425 ASP A N 1
ATOM 3510 C CA . ASP A 1 425 ? 8.654 9.925 -16.919 1.00 80.25 425 ASP A CA 1
ATOM 3511 C C . ASP A 1 425 ? 7.945 10.811 -15.887 1.00 80.25 425 ASP A C 1
ATOM 3513 O O . ASP A 1 425 ? 7.818 12.025 -16.058 1.00 80.25 425 ASP A O 1
ATOM 3517 N N . VAL A 1 426 ? 7.460 10.167 -14.830 1.00 82.69 426 VAL A N 1
ATOM 3518 C CA . VAL A 1 426 ? 6.721 10.775 -13.715 1.00 82.69 426 VAL A CA 1
ATOM 3519 C C . VAL A 1 426 ? 7.424 10.523 -12.384 1.00 82.69 426 VAL A C 1
ATOM 3521 O O . VAL A 1 426 ? 6.803 10.536 -11.320 1.00 82.69 426 VAL A O 1
ATOM 3524 N N . ARG A 1 427 ? 8.734 10.265 -12.424 1.00 78.88 427 ARG A N 1
ATOM 3525 C CA . ARG A 1 427 ? 9.545 10.089 -11.223 1.00 78.88 427 ARG A CA 1
ATOM 3526 C C . ARG A 1 427 ? 9.319 11.188 -10.204 1.00 78.88 427 ARG A C 1
ATOM 3528 O O . ARG A 1 427 ? 9.449 12.371 -10.509 1.00 78.88 427 ARG A O 1
ATOM 3535 N N . GLY A 1 428 ? 9.079 10.778 -8.966 1.00 79.88 428 GLY A N 1
ATOM 3536 C CA . GLY A 1 428 ? 8.915 11.713 -7.864 1.00 79.88 428 GLY A CA 1
ATOM 3537 C C . GLY A 1 428 ? 7.631 12.532 -7.949 1.00 79.88 428 GLY A C 1
ATOM 3538 O O . GLY A 1 428 ? 7.497 13.473 -7.177 1.00 79.88 428 GLY A O 1
ATOM 3539 N N . PHE A 1 429 ? 6.684 12.196 -8.837 1.00 84.94 429 PHE A N 1
ATOM 3540 C CA . PHE A 1 429 ? 5.352 12.808 -8.851 1.00 84.94 429 PHE A CA 1
ATOM 3541 C C . PHE A 1 429 ? 4.410 12.099 -7.872 1.00 84.94 429 PHE A C 1
ATOM 3543 O O . PHE A 1 429 ? 3.554 12.736 -7.270 1.00 84.94 429 PHE A O 1
ATOM 3550 N N . ALA A 1 430 ? 4.556 10.790 -7.692 1.00 87.81 430 ALA A N 1
ATOM 3551 C CA . ALA A 1 430 ? 3.829 9.996 -6.707 1.00 87.81 430 ALA A CA 1
ATOM 3552 C C . ALA A 1 430 ? 4.685 8.802 -6.274 1.00 87.81 430 ALA A C 1
ATOM 3554 O O . ALA A 1 430 ? 5.764 8.578 -6.830 1.00 87.81 430 ALA A O 1
ATOM 3555 N N . ASP A 1 431 ? 4.205 8.062 -5.278 1.00 85.88 431 ASP A N 1
ATOM 3556 C CA . ASP A 1 431 ? 4.799 6.775 -4.941 1.00 85.88 431 ASP A CA 1
ATOM 3557 C C . ASP A 1 431 ? 4.721 5.816 -6.149 1.00 85.88 431 ASP A C 1
ATOM 3559 O O . ASP A 1 431 ? 3.719 5.841 -6.877 1.00 85.88 431 ASP A O 1
ATOM 3563 N N . PRO A 1 432 ? 5.750 4.989 -6.405 1.00 80.75 432 PRO A N 1
ATOM 3564 C CA . PRO A 1 432 ? 5.741 4.044 -7.517 1.00 80.75 432 PRO A CA 1
ATOM 3565 C C . PRO A 1 432 ? 4.523 3.111 -7.542 1.00 80.75 432 PRO A C 1
ATOM 3567 O O . PRO A 1 432 ? 4.012 2.856 -8.628 1.00 80.75 432 PRO A O 1
ATOM 3570 N N . MET A 1 433 ? 3.985 2.697 -6.386 1.00 81.06 433 MET A N 1
ATOM 3571 C CA . MET A 1 433 ? 2.761 1.882 -6.320 1.00 81.06 433 MET A CA 1
ATOM 3572 C C . MET A 1 433 ? 1.556 2.623 -6.917 1.00 81.06 433 MET A C 1
ATOM 3574 O O . MET A 1 433 ? 0.745 2.046 -7.638 1.00 81.06 433 MET A O 1
ATOM 3578 N N . ILE A 1 434 ? 1.454 3.932 -6.674 1.00 87.69 434 ILE A N 1
ATOM 3579 C CA . ILE A 1 434 ? 0.401 4.773 -7.256 1.00 87.69 434 ILE A CA 1
ATOM 3580 C C . ILE A 1 434 ? 0.590 4.901 -8.772 1.00 87.69 434 ILE A C 1
ATOM 3582 O O . ILE A 1 434 ? -0.383 4.857 -9.525 1.00 87.69 434 ILE A O 1
ATOM 3586 N N . ILE A 1 435 ? 1.832 5.070 -9.236 1.00 86.94 435 ILE A N 1
ATOM 3587 C CA . ILE A 1 435 ? 2.147 5.168 -10.670 1.00 86.94 435 ILE A CA 1
ATOM 3588 C C . ILE A 1 435 ? 1.782 3.864 -11.387 1.00 86.94 435 ILE A C 1
ATOM 3590 O O . ILE A 1 435 ? 1.154 3.905 -12.447 1.00 86.94 435 ILE A O 1
ATOM 3594 N N . GLU A 1 436 ? 2.122 2.725 -10.794 1.00 83.44 436 GLU A N 1
ATOM 3595 C CA . GLU A 1 436 ? 1.788 1.396 -11.296 1.00 83.44 436 GLU A CA 1
ATOM 3596 C C . GLU A 1 436 ? 0.270 1.177 -11.352 1.00 83.44 436 GLU A C 1
ATOM 3598 O O . GLU A 1 436 ? -0.258 0.801 -12.402 1.00 83.44 436 GLU A O 1
ATOM 3603 N N . ALA A 1 437 ? -0.453 1.512 -10.279 1.00 86.25 437 ALA A N 1
ATOM 3604 C CA . ALA A 1 437 ? -1.912 1.421 -10.237 1.00 86.25 437 ALA A CA 1
ATOM 3605 C C . ALA A 1 437 ? -2.573 2.288 -11.327 1.00 86.25 437 ALA A C 1
ATOM 3607 O O . ALA A 1 437 ? -3.491 1.842 -12.019 1.00 86.25 437 ALA A O 1
ATOM 3608 N N . LEU A 1 438 ? -2.069 3.508 -11.559 1.00 89.31 438 LEU A N 1
ATOM 3609 C CA . LEU A 1 438 ? -2.538 4.372 -12.651 1.00 89.31 438 LEU A CA 1
ATOM 3610 C C . LEU A 1 438 ? -2.265 3.760 -14.028 1.00 89.31 438 LEU A C 1
ATOM 3612 O O . LEU A 1 438 ? -3.136 3.801 -14.898 1.00 89.31 438 LEU A O 1
ATOM 3616 N N . ARG A 1 439 ? -1.066 3.203 -14.248 1.00 87.06 439 ARG A N 1
ATOM 3617 C CA . ARG A 1 439 ? -0.719 2.532 -15.511 1.00 87.06 439 ARG A CA 1
ATOM 3618 C C . ARG A 1 439 ? -1.641 1.357 -15.765 1.00 87.06 439 ARG A C 1
ATOM 3620 O O . ARG A 1 439 ? -2.135 1.226 -16.886 1.00 87.06 439 ARG A O 1
ATOM 3627 N N . MET A 1 440 ? -1.927 0.564 -14.737 1.00 85.62 440 MET A N 1
ATOM 3628 C CA . MET A 1 440 ? -2.862 -0.545 -14.842 1.00 85.62 440 MET A CA 1
ATOM 3629 C C . MET A 1 440 ? -4.262 -0.046 -15.219 1.00 85.62 440 MET A C 1
ATOM 3631 O O . MET A 1 440 ? -4.784 -0.471 -16.247 1.00 85.62 440 MET A O 1
ATOM 3635 N N . LYS A 1 441 ? -4.828 0.924 -14.481 1.00 87.44 441 LYS A N 1
ATOM 3636 C CA . LYS A 1 441 ? -6.170 1.482 -14.756 1.00 87.44 441 LYS A CA 1
ATOM 3637 C C . LYS A 1 441 ? -6.299 2.078 -16.161 1.00 87.44 441 LYS A C 1
ATOM 3639 O O . LYS A 1 441 ? -7.360 1.985 -16.772 1.00 87.44 441 LYS A O 1
ATOM 3644 N N . PHE A 1 442 ? -5.249 2.719 -16.672 1.00 87.44 442 PHE A N 1
ATOM 3645 C CA . PHE A 1 442 ? -5.307 3.434 -17.948 1.00 87.44 442 PHE A CA 1
ATOM 3646 C C . PHE A 1 442 ? -4.903 2.618 -19.164 1.00 87.44 442 PHE A C 1
ATOM 3648 O O . PHE A 1 442 ? -5.366 2.910 -20.267 1.00 87.44 442 PHE A O 1
ATOM 3655 N N . THR A 1 443 ? -4.015 1.643 -18.993 1.00 85.75 443 THR A N 1
ATOM 3656 C CA . THR A 1 443 ? -3.402 0.947 -20.127 1.00 85.75 443 THR A CA 1
ATOM 3657 C C . THR A 1 443 ? -3.669 -0.552 -20.126 1.00 85.75 443 THR A C 1
ATOM 3659 O O . THR A 1 443 ? -3.554 -1.151 -21.193 1.00 85.75 443 THR A O 1
ATOM 3662 N N . ASN A 1 444 ? -4.055 -1.142 -18.984 1.00 86.38 444 ASN A N 1
ATOM 3663 C CA . ASN A 1 444 ? -4.085 -2.591 -18.749 1.00 86.38 444 ASN A CA 1
ATOM 3664 C C . ASN A 1 444 ? -2.739 -3.272 -19.062 1.00 86.38 444 ASN A C 1
ATOM 3666 O O . ASN A 1 444 ? -2.699 -4.397 -19.557 1.00 86.38 444 ASN A O 1
ATOM 3670 N N . LYS A 1 445 ? -1.620 -2.574 -18.837 1.00 86.56 445 LYS A N 1
ATOM 3671 C CA . LYS A 1 445 ? -0.275 -3.099 -19.094 1.00 86.56 445 LYS A CA 1
ATOM 3672 C C . LYS A 1 445 ? 0.535 -3.061 -17.815 1.00 86.56 445 LYS A C 1
ATOM 3674 O O . LYS A 1 445 ? 0.683 -2.009 -17.197 1.00 86.56 445 LYS A O 1
ATOM 3679 N N . TRP A 1 446 ? 1.096 -4.209 -17.471 1.00 86.31 446 TRP A N 1
ATOM 3680 C CA . TRP A 1 446 ? 2.020 -4.361 -16.361 1.00 86.31 446 TRP A CA 1
ATOM 3681 C C . TRP A 1 446 ? 3.442 -4.496 -16.890 1.00 86.31 446 TRP A C 1
ATOM 3683 O O . TRP A 1 446 ? 3.714 -5.395 -17.684 1.00 86.31 446 TRP A O 1
ATOM 3693 N N . ILE A 1 447 ? 4.343 -3.596 -16.499 1.00 86.06 447 ILE A N 1
ATOM 3694 C CA . ILE A 1 447 ? 5.730 -3.608 -16.972 1.00 86.06 447 ILE A CA 1
ATOM 3695 C C . ILE A 1 447 ? 6.596 -4.395 -15.993 1.00 86.06 447 ILE A C 1
ATOM 3697 O O . ILE A 1 447 ? 6.605 -4.105 -14.799 1.00 86.06 447 ILE A O 1
ATOM 3701 N N . VAL A 1 448 ? 7.372 -5.344 -16.513 1.00 87.31 448 VAL A N 1
ATOM 3702 C CA . VAL A 1 448 ? 8.370 -6.092 -15.744 1.00 87.31 448 VAL A CA 1
ATOM 3703 C C . VAL A 1 448 ? 9.732 -5.908 -16.403 1.00 87.31 448 VAL A C 1
ATOM 3705 O O . VAL A 1 448 ? 9.931 -6.262 -17.569 1.00 87.31 448 VAL A O 1
ATOM 3708 N N . TRP A 1 449 ? 10.680 -5.345 -15.660 1.00 86.31 449 TRP A N 1
ATOM 3709 C CA . TRP A 1 449 ? 12.046 -5.141 -16.129 1.00 86.31 449 TRP A CA 1
ATOM 3710 C C . TRP A 1 449 ? 12.852 -6.403 -16.023 1.00 86.31 449 TRP A C 1
ATOM 3712 O O . TRP A 1 449 ? 12.730 -7.169 -15.072 1.00 86.31 449 TRP A O 1
ATOM 3722 N N . VAL A 1 450 ? 13.724 -6.590 -16.998 1.00 86.25 450 VAL A N 1
ATOM 3723 C CA . VAL A 1 450 ? 14.546 -7.778 -17.061 1.00 86.25 450 VAL A CA 1
ATOM 3724 C C . VAL A 1 450 ? 15.998 -7.358 -17.247 1.00 86.25 450 VAL A C 1
ATOM 3726 O O . VAL A 1 450 ? 16.386 -6.855 -18.308 1.00 86.25 450 VAL A O 1
ATOM 3729 N N . THR A 1 451 ? 16.784 -7.514 -16.180 1.00 82.38 451 THR A N 1
ATOM 3730 C CA . THR A 1 451 ? 18.203 -7.141 -16.107 1.00 82.38 451 THR A CA 1
ATOM 3731 C C . THR A 1 451 ? 19.051 -8.374 -15.836 1.00 82.38 451 THR A C 1
ATOM 3733 O O . THR A 1 451 ? 18.602 -9.324 -15.200 1.00 82.38 451 THR A O 1
ATOM 3736 N N . TRP A 1 452 ? 20.274 -8.406 -16.364 1.00 76.00 452 TRP A N 1
ATOM 3737 C CA . TRP A 1 452 ? 21.031 -9.648 -16.449 1.00 76.00 452 TRP A CA 1
ATOM 3738 C C . TRP A 1 452 ? 22.541 -9.430 -16.437 1.00 76.00 452 TRP A C 1
ATOM 3740 O O . TRP A 1 452 ? 23.024 -8.454 -17.014 1.00 76.00 452 TRP A O 1
ATOM 3750 N N . SER A 1 453 ? 23.305 -10.408 -15.941 1.00 72.25 453 SER A N 1
ATOM 3751 C CA . SER A 1 453 ? 24.743 -10.456 -16.226 1.00 72.25 453 SER A CA 1
ATOM 3752 C C . SER A 1 453 ? 25.011 -10.849 -17.685 1.00 72.25 453 SER A C 1
ATOM 3754 O O . SER A 1 453 ? 24.206 -11.522 -18.344 1.00 72.25 453 SER A O 1
ATOM 3756 N N . ILE A 1 454 ? 26.148 -10.419 -18.234 1.00 71.06 454 ILE A N 1
ATOM 3757 C CA . ILE A 1 454 ? 26.557 -10.781 -19.594 1.00 71.06 454 ILE A CA 1
ATOM 3758 C C . ILE A 1 454 ? 26.681 -12.313 -19.729 1.00 71.06 454 ILE A C 1
ATOM 3760 O O . ILE A 1 454 ? 27.191 -12.992 -18.848 1.00 71.06 454 ILE A O 1
ATOM 3764 N N . GLY A 1 455 ? 26.205 -12.879 -20.844 1.00 68.06 455 GLY A N 1
ATOM 3765 C CA . GLY A 1 455 ? 26.284 -14.329 -21.099 1.00 68.06 455 GLY A CA 1
ATOM 3766 C C . GLY A 1 455 ? 25.225 -15.191 -20.392 1.00 68.06 455 GLY A C 1
ATOM 3767 O O . GLY A 1 455 ? 25.180 -16.395 -20.623 1.00 68.06 455 GLY A O 1
ATOM 3768 N N . SER A 1 456 ? 24.330 -14.594 -19.602 1.00 72.88 456 SER A N 1
ATOM 3769 C CA . SER A 1 456 ? 23.243 -15.277 -18.872 1.00 72.88 456 SER A CA 1
ATOM 3770 C C . SER A 1 456 ? 22.204 -16.002 -19.742 1.00 72.88 456 SER A C 1
ATOM 3772 O O . SER A 1 456 ? 21.579 -16.949 -19.280 1.00 72.88 456 SER A O 1
ATOM 3774 N N . GLY A 1 457 ? 22.031 -15.606 -21.008 1.00 75.25 457 GLY A N 1
ATOM 3775 C CA . GLY A 1 457 ? 21.007 -16.180 -21.900 1.00 75.25 457 GLY A CA 1
ATOM 3776 C C . GLY A 1 457 ? 19.655 -15.455 -21.874 1.00 75.25 457 GLY A C 1
ATOM 3777 O O . GLY A 1 457 ? 18.648 -16.007 -22.300 1.00 75.25 457 GLY A O 1
ATOM 3778 N N . LYS A 1 458 ? 19.645 -14.190 -21.445 1.00 78.38 458 LYS A N 1
ATOM 3779 C CA . LYS A 1 458 ? 18.478 -13.297 -21.370 1.00 78.38 458 LYS A CA 1
ATOM 3780 C C . LYS A 1 458 ? 17.429 -13.401 -22.477 1.00 78.38 458 LYS A C 1
ATOM 3782 O O . LYS A 1 458 ? 16.248 -13.570 -22.205 1.00 78.38 458 LYS A O 1
ATOM 3787 N N . THR A 1 459 ? 17.862 -13.307 -23.731 1.00 80.75 459 THR A N 1
ATOM 3788 C CA . THR A 1 459 ? 16.954 -13.313 -24.881 1.00 80.75 459 THR A CA 1
ATOM 3789 C C . THR A 1 459 ? 16.251 -14.661 -25.008 1.00 80.75 459 THR A C 1
ATOM 3791 O O . THR A 1 459 ? 15.057 -14.704 -25.283 1.00 80.75 459 THR A O 1
ATOM 3794 N N . THR A 1 460 ? 16.971 -15.757 -24.750 1.00 83.31 460 THR A N 1
ATOM 3795 C CA . THR A 1 460 ? 16.397 -17.105 -24.706 1.00 83.31 460 THR A CA 1
ATOM 3796 C C . THR A 1 460 ? 15.368 -17.206 -23.587 1.00 83.31 460 THR A C 1
ATOM 3798 O O . THR A 1 460 ? 14.254 -17.648 -23.838 1.00 83.31 460 THR A O 1
ATOM 3801 N N . PHE A 1 461 ? 15.694 -16.712 -22.388 1.00 84.94 461 PHE A N 1
ATOM 3802 C CA . PHE A 1 461 ? 14.760 -16.711 -21.264 1.00 84.94 461 PHE A CA 1
ATOM 3803 C C . PHE A 1 461 ? 13.454 -15.968 -21.586 1.00 84.94 461 PHE A C 1
ATOM 3805 O O . PHE A 1 461 ? 12.377 -16.529 -21.400 1.00 84.94 461 PHE A O 1
ATOM 3812 N N . CYS A 1 462 ? 13.538 -14.732 -22.090 1.00 88.12 462 CYS A N 1
ATOM 3813 C CA . CYS A 1 462 ? 12.357 -13.926 -22.408 1.00 88.12 462 CYS A CA 1
ATOM 3814 C C . CYS A 1 462 ? 11.489 -14.580 -23.491 1.00 88.12 462 CYS A C 1
ATOM 3816 O O . CYS A 1 462 ? 10.267 -14.586 -23.368 1.00 88.12 462 CYS A O 1
ATOM 3818 N N . ASN A 1 463 ? 12.107 -15.147 -24.532 1.00 88.25 463 ASN A N 1
ATOM 3819 C CA . ASN A 1 463 ? 11.379 -15.831 -25.601 1.00 88.25 463 ASN A CA 1
ATOM 3820 C C . ASN A 1 463 ? 10.665 -17.087 -25.088 1.00 88.25 463 ASN A C 1
ATOM 3822 O O . ASN A 1 463 ? 9.478 -17.257 -25.359 1.00 88.25 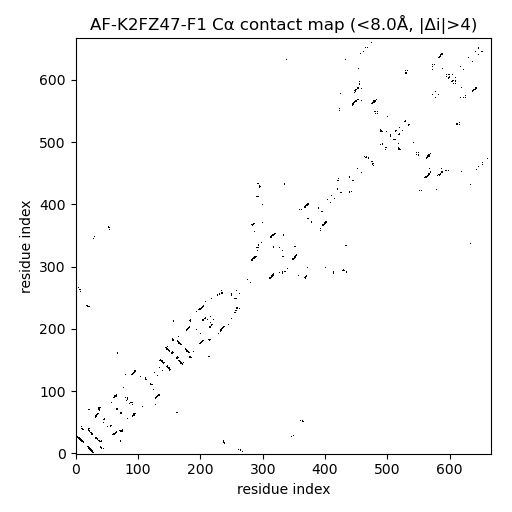463 ASN A O 1
ATOM 3826 N N . ASN A 1 464 ? 11.355 -17.917 -24.300 1.00 87.44 464 ASN A N 1
ATOM 3827 C CA . ASN A 1 464 ? 10.765 -19.111 -23.696 1.00 87.44 464 ASN A CA 1
ATOM 3828 C C . ASN A 1 464 ? 9.596 -18.743 -22.773 1.00 87.44 464 ASN A C 1
ATOM 3830 O O . ASN A 1 464 ? 8.551 -19.378 -22.822 1.00 87.44 464 ASN A O 1
ATOM 3834 N N . LEU A 1 465 ? 9.733 -17.681 -21.972 1.00 87.50 465 LEU A N 1
ATOM 3835 C CA . LEU A 1 465 ? 8.668 -17.224 -21.080 1.00 87.50 465 LEU A CA 1
ATOM 3836 C C . LEU A 1 465 ? 7.416 -16.762 -21.846 1.00 87.50 465 LEU A C 1
ATOM 3838 O O . LEU A 1 465 ? 6.304 -17.028 -21.399 1.00 87.50 465 LEU A O 1
ATOM 3842 N N . VAL A 1 466 ? 7.575 -16.103 -22.999 1.00 89.62 466 VAL A N 1
ATOM 3843 C CA . VAL A 1 466 ? 6.452 -15.724 -23.881 1.00 89.62 466 VAL A CA 1
ATOM 3844 C C . VAL A 1 466 ? 5.775 -16.955 -24.495 1.00 89.62 466 VAL A C 1
ATOM 3846 O O . VAL A 1 466 ? 4.546 -17.016 -24.597 1.00 89.62 466 VAL A O 1
ATOM 3849 N N . GLU A 1 467 ? 6.560 -17.953 -24.902 1.00 87.69 467 GLU A N 1
ATOM 3850 C CA . GLU A 1 467 ? 6.022 -19.213 -25.421 1.00 87.69 467 GLU A CA 1
ATOM 3851 C C . GLU A 1 467 ? 5.227 -19.960 -24.338 1.00 87.69 467 GLU A C 1
ATOM 3853 O O . GLU A 1 467 ? 4.087 -20.374 -24.563 1.00 87.69 467 GLU A O 1
ATOM 3858 N N . GLU A 1 468 ? 5.782 -20.052 -23.131 1.00 85.88 468 GLU A N 1
ATOM 3859 C CA . GLU A 1 468 ? 5.165 -20.762 -22.014 1.00 85.88 468 GLU A CA 1
ATOM 3860 C C . GLU A 1 468 ? 3.940 -20.029 -21.454 1.00 85.88 468 GLU A C 1
ATOM 3862 O O . GLU A 1 468 ? 2.963 -20.660 -21.039 1.00 85.88 468 GLU A O 1
ATOM 3867 N N . SER A 1 469 ? 3.930 -18.693 -21.498 1.00 85.56 469 SER A N 1
ATOM 3868 C CA . SER A 1 469 ? 2.765 -17.904 -21.088 1.00 85.56 469 SER A CA 1
ATOM 3869 C C . SER A 1 469 ? 1.566 -18.137 -22.001 1.00 85.56 469 SER A C 1
ATOM 3871 O O . SER A 1 469 ? 0.430 -18.184 -21.524 1.00 85.56 469 SER A O 1
ATOM 3873 N N . SER A 1 470 ? 1.820 -18.340 -23.299 1.00 81.94 470 SER A N 1
ATOM 3874 C CA . SER A 1 470 ? 0.785 -18.614 -24.300 1.00 81.94 470 SER A CA 1
ATOM 3875 C C . SER A 1 470 ? 0.047 -19.923 -24.002 1.00 81.94 470 SER A C 1
ATOM 3877 O O . SER A 1 470 ? -1.154 -20.015 -24.242 1.00 81.94 470 SER A O 1
ATOM 3879 N N . LYS A 1 471 ? 0.733 -20.904 -23.397 1.00 82.62 471 LYS A N 1
ATOM 3880 C CA . LYS A 1 471 ? 0.145 -22.172 -22.927 1.00 82.62 471 LYS A CA 1
ATOM 3881 C C . LYS A 1 471 ? -0.682 -22.017 -21.640 1.00 82.62 471 LYS A C 1
ATOM 3883 O O . LYS A 1 471 ? -1.498 -22.876 -21.337 1.00 82.62 471 LYS A O 1
ATOM 3888 N N . ASN A 1 472 ? -0.483 -20.930 -20.890 1.00 74.69 472 ASN A N 1
ATOM 3889 C CA . ASN A 1 472 ? -1.061 -20.682 -19.562 1.00 74.69 472 ASN A CA 1
ATOM 3890 C C . ASN A 1 472 ? -2.137 -19.577 -19.547 1.00 74.69 472 ASN A C 1
ATOM 3892 O O . ASN A 1 472 ? -2.454 -19.050 -18.473 1.00 74.69 472 ASN A O 1
ATOM 3896 N N . GLU A 1 473 ? -2.660 -19.204 -20.721 1.00 80.00 473 GLU A N 1
ATOM 3897 C CA . GLU A 1 473 ? -3.650 -18.129 -20.924 1.00 80.00 473 GLU A CA 1
ATOM 3898 C C . GLU A 1 473 ? -3.187 -16.744 -20.426 1.00 80.00 473 GLU A C 1
ATOM 3900 O O . GLU A 1 473 ? -3.990 -15.845 -20.173 1.00 80.00 473 GLU A O 1
ATOM 3905 N N . LEU A 1 474 ? -1.871 -16.538 -20.305 1.00 83.69 474 LEU A N 1
ATOM 3906 C CA . LEU A 1 474 ? -1.280 -15.253 -19.948 1.00 83.69 474 LEU A CA 1
ATOM 3907 C C . LEU A 1 474 ? -0.688 -14.564 -21.172 1.00 83.69 474 LEU A C 1
ATOM 3909 O O . LEU A 1 474 ? 0.182 -15.093 -21.867 1.00 83.69 474 LEU A O 1
ATOM 3913 N N . LYS A 1 475 ? -1.104 -13.317 -21.383 1.00 86.69 475 LYS A N 1
ATOM 3914 C CA . LYS A 1 475 ? -0.558 -12.465 -22.435 1.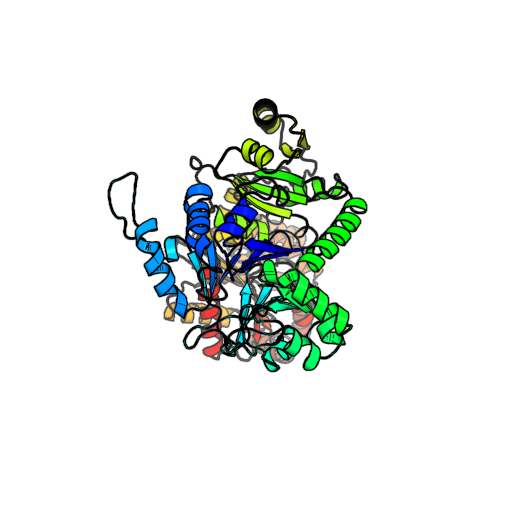00 86.69 475 LYS A CA 1
ATOM 3915 C C . LYS A 1 475 ? 0.721 -11.791 -21.978 1.00 86.69 475 LYS A C 1
ATOM 3917 O O . LYS A 1 475 ? 0.680 -10.840 -21.200 1.00 86.69 475 LYS A O 1
ATOM 3922 N N . VAL A 1 476 ? 1.844 -12.272 -22.498 1.00 90.62 476 VAL A N 1
ATOM 3923 C CA . VAL A 1 476 ? 3.162 -11.686 -22.267 1.00 90.62 476 VAL A CA 1
ATOM 3924 C C . VAL A 1 476 ? 3.700 -11.134 -23.585 1.00 90.62 476 VAL A C 1
ATOM 3926 O O . VAL A 1 476 ? 3.706 -11.824 -24.601 1.00 90.62 476 VAL A O 1
ATOM 3929 N N . HIS A 1 477 ? 4.135 -9.877 -23.579 1.00 91.56 477 HIS A N 1
ATOM 3930 C CA . HIS A 1 477 ? 4.808 -9.232 -24.700 1.00 91.56 477 HIS A CA 1
ATOM 3931 C C . HIS A 1 477 ? 6.257 -8.940 -24.326 1.00 91.56 477 HIS A C 1
ATOM 3933 O O . HIS A 1 477 ? 6.533 -8.496 -23.217 1.00 91.56 477 HIS A O 1
ATOM 3939 N N . TYR A 1 478 ? 7.186 -9.151 -25.252 1.00 93.38 478 TYR A N 1
ATOM 3940 C CA . TYR A 1 478 ? 8.613 -8.971 -25.005 1.00 93.38 478 TYR A CA 1
ATOM 3941 C C . TYR A 1 478 ? 9.188 -7.831 -25.851 1.00 93.38 478 TYR A C 1
ATOM 3943 O O . TYR A 1 478 ? 9.038 -7.799 -27.074 1.00 93.38 478 TYR A O 1
ATOM 3951 N N . ILE A 1 479 ? 9.872 -6.892 -25.191 1.00 92.31 479 ILE A N 1
ATOM 3952 C CA . ILE A 1 479 ? 10.560 -5.758 -25.808 1.00 92.31 479 ILE A CA 1
ATOM 3953 C C . ILE A 1 479 ? 12.046 -5.803 -25.449 1.00 92.31 479 ILE A C 1
ATOM 3955 O O . ILE A 1 479 ? 12.427 -5.740 -24.282 1.00 92.31 479 ILE A O 1
ATOM 3959 N N . ASN A 1 480 ? 12.898 -5.831 -26.476 1.00 92.19 480 ASN A N 1
ATOM 3960 C CA . ASN A 1 480 ? 14.346 -5.729 -26.329 1.00 92.19 480 ASN A CA 1
ATOM 3961 C C . ASN A 1 480 ? 14.828 -4.287 -26.572 1.00 92.19 480 ASN A C 1
ATOM 3963 O O . ASN A 1 480 ? 14.738 -3.773 -27.695 1.00 92.19 480 ASN A O 1
ATOM 3967 N N . MET A 1 481 ? 15.378 -3.639 -25.541 1.00 90.00 481 MET A N 1
ATOM 3968 C CA . MET A 1 481 ? 15.875 -2.261 -25.643 1.00 90.00 481 MET A CA 1
ATOM 3969 C C . MET A 1 481 ? 17.111 -2.136 -26.545 1.00 90.00 481 MET A C 1
ATOM 3971 O O . MET A 1 481 ? 17.232 -1.155 -27.279 1.00 90.00 481 MET A O 1
ATOM 3975 N N . ASP A 1 482 ? 17.996 -3.137 -26.583 1.00 87.62 482 ASP A N 1
ATOM 3976 C CA . ASP A 1 482 ? 19.163 -3.118 -27.475 1.00 87.62 482 ASP A CA 1
ATOM 3977 C C . ASP A 1 482 ? 18.728 -3.139 -28.949 1.00 87.62 482 ASP A C 1
ATOM 3979 O O . ASP A 1 482 ? 19.369 -2.516 -29.799 1.00 87.62 482 ASP A O 1
ATOM 3983 N N . GLN A 1 483 ? 17.620 -3.817 -29.273 1.00 90.06 483 GLN A N 1
ATOM 3984 C CA . GLN A 1 483 ? 17.039 -3.799 -30.617 1.00 90.06 483 GLN A CA 1
ATOM 3985 C C . GLN A 1 483 ? 16.489 -2.414 -30.982 1.00 90.06 483 GLN A C 1
ATOM 3987 O O . GLN A 1 483 ? 16.753 -1.941 -32.086 1.00 90.06 483 GLN A O 1
ATOM 3992 N N . LEU A 1 484 ? 15.812 -1.730 -30.053 1.00 91.69 484 LEU A N 1
ATOM 3993 C CA . LEU A 1 484 ? 15.372 -0.343 -30.256 1.00 91.69 484 LEU A CA 1
ATOM 3994 C C . LEU A 1 484 ? 16.562 0.602 -30.479 1.00 91.69 484 LEU A C 1
ATOM 3996 O O . LEU A 1 484 ? 16.532 1.450 -31.369 1.00 91.69 484 LEU A O 1
ATOM 4000 N N . GLY A 1 485 ? 17.654 0.412 -29.735 1.00 91.38 485 GLY A N 1
ATOM 4001 C CA . GLY A 1 485 ? 18.905 1.140 -29.957 1.00 91.38 485 GLY A CA 1
ATOM 4002 C C . GLY A 1 485 ? 19.481 0.911 -31.360 1.00 91.38 485 GLY A C 1
ATOM 4003 O O . GLY A 1 485 ? 19.929 1.851 -32.020 1.00 91.38 485 GLY A O 1
ATOM 4004 N N . ARG A 1 486 ? 19.432 -0.330 -31.869 1.00 91.62 486 ARG A N 1
ATOM 4005 C CA . ARG A 1 486 ? 19.896 -0.665 -33.230 1.00 91.62 486 ARG A CA 1
ATOM 4006 C C . ARG A 1 486 ? 19.114 0.065 -34.312 1.00 91.62 486 ARG A C 1
ATOM 4008 O O . ARG A 1 486 ? 19.725 0.455 -35.309 1.00 91.62 486 ARG A O 1
ATOM 4015 N N . GLU A 1 487 ? 17.813 0.267 -34.126 1.00 92.94 487 GLU A N 1
ATOM 4016 C CA . GLU A 1 487 ? 16.989 1.023 -35.071 1.00 92.94 487 GLU A CA 1
ATOM 4017 C C . GLU A 1 487 ? 17.547 2.438 -35.274 1.00 92.94 487 GLU A C 1
ATOM 4019 O O . GLU A 1 487 ? 17.770 2.844 -36.410 1.00 92.94 487 GLU A O 1
ATOM 4024 N N . ILE A 1 488 ? 17.917 3.140 -34.199 1.00 93.31 488 ILE A N 1
ATOM 4025 C CA . ILE A 1 488 ? 18.496 4.495 -34.271 1.00 93.31 488 ILE A CA 1
ATOM 4026 C C . ILE A 1 488 ? 19.805 4.514 -35.081 1.00 93.31 488 ILE A C 1
ATOM 4028 O O . ILE A 1 488 ? 20.077 5.454 -35.833 1.00 93.31 488 ILE A O 1
ATOM 4032 N N . HIS A 1 489 ? 20.622 3.468 -34.958 1.00 92.75 489 HIS A N 1
ATOM 4033 C CA . HIS A 1 489 ? 21.905 3.371 -35.656 1.00 92.75 489 HIS A CA 1
ATOM 4034 C C . HIS A 1 489 ? 21.789 3.033 -37.146 1.00 92.75 489 HIS A C 1
ATOM 4036 O O . HIS A 1 489 ? 22.699 3.372 -37.904 1.00 92.75 489 HIS A O 1
ATOM 4042 N N . THR A 1 490 ? 20.717 2.354 -37.560 1.00 92.25 490 THR A N 1
ATOM 4043 C CA . THR A 1 490 ? 20.627 1.703 -38.881 1.00 92.25 490 THR A CA 1
ATOM 4044 C C . THR A 1 490 ? 19.529 2.271 -39.771 1.00 92.25 490 THR A C 1
ATOM 4046 O O . THR A 1 490 ? 19.724 2.378 -40.977 1.00 92.25 490 THR A O 1
ATOM 4049 N N . ARG A 1 491 ? 18.394 2.684 -39.203 1.00 90.88 491 ARG A N 1
ATOM 4050 C CA . ARG A 1 491 ? 17.259 3.198 -39.972 1.00 90.88 491 ARG A CA 1
ATOM 4051 C C . ARG A 1 491 ? 17.539 4.590 -40.530 1.00 90.88 491 ARG A C 1
ATOM 4053 O O . ARG A 1 491 ? 17.968 5.502 -39.814 1.00 90.88 491 ARG A O 1
ATOM 4060 N N . THR A 1 492 ? 17.275 4.761 -41.818 1.00 88.88 492 THR A N 1
ATOM 4061 C CA . THR A 1 492 ? 17.467 6.015 -42.562 1.00 88.88 492 THR A CA 1
ATOM 4062 C C . THR A 1 492 ? 16.150 6.701 -42.916 1.00 88.88 492 THR A C 1
ATOM 4064 O O . THR A 1 492 ? 16.160 7.862 -43.309 1.00 88.88 492 THR A O 1
ATOM 4067 N N . ASP A 1 493 ? 15.019 6.032 -42.692 1.00 88.50 493 ASP A N 1
ATOM 4068 C CA . ASP A 1 493 ? 13.668 6.508 -42.996 1.00 88.50 493 ASP A CA 1
ATOM 4069 C C . ASP A 1 493 ? 13.146 7.570 -42.010 1.00 88.50 493 ASP A C 1
ATOM 4071 O O . ASP A 1 493 ? 12.128 8.207 -42.269 1.00 88.50 493 ASP A O 1
ATOM 4075 N N . PHE A 1 494 ? 13.844 7.800 -40.891 1.00 86.94 494 PHE A N 1
ATOM 4076 C CA . PHE A 1 494 ? 13.411 8.729 -39.848 1.00 86.94 494 PHE A CA 1
ATOM 4077 C C . PHE A 1 494 ? 14.423 9.877 -39.632 1.00 86.94 494 PHE A C 1
ATOM 4079 O O . PHE A 1 494 ? 15.509 9.646 -39.084 1.00 86.94 494 PHE A O 1
ATOM 4086 N N . PRO A 1 495 ? 14.088 11.140 -39.980 1.00 89.88 495 PRO A N 1
ATOM 4087 C CA . PRO A 1 495 ? 15.016 12.279 -39.885 1.00 89.88 495 PRO A CA 1
ATOM 4088 C C . PRO A 1 495 ? 15.587 12.536 -38.482 1.00 89.88 495 PRO A C 1
ATOM 4090 O O . PRO A 1 495 ? 16.694 13.057 -38.328 1.00 89.88 495 PRO A O 1
ATOM 4093 N N . LEU A 1 496 ? 14.853 12.168 -37.426 1.00 90.25 496 LEU A N 1
ATOM 4094 C CA . LEU A 1 496 ? 15.345 12.256 -36.051 1.00 90.25 496 LEU A CA 1
ATOM 4095 C C . LEU A 1 496 ? 16.591 11.381 -35.830 1.00 90.25 496 LEU A C 1
ATOM 4097 O O . LEU A 1 496 ? 17.533 11.839 -35.185 1.00 90.25 496 LEU A O 1
ATOM 4101 N N . PHE A 1 497 ? 16.637 10.171 -36.394 1.00 94.19 497 PHE A N 1
ATOM 4102 C CA . PHE A 1 497 ? 17.772 9.264 -36.208 1.00 94.19 497 PHE A CA 1
ATOM 4103 C C . PHE A 1 497 ? 19.043 9.795 -36.864 1.00 94.19 497 PHE A C 1
ATOM 4105 O O . PHE A 1 497 ? 20.110 9.714 -36.263 1.00 94.19 497 PHE A O 1
ATOM 4112 N N . ALA A 1 498 ? 18.936 10.436 -38.032 1.00 92.25 498 ALA A N 1
ATOM 4113 C CA . ALA A 1 498 ? 20.073 11.107 -38.659 1.00 92.25 498 ALA A CA 1
ATOM 4114 C C . ALA A 1 498 ? 20.659 12.207 -37.752 1.00 92.25 498 ALA A C 1
ATOM 4116 O O . ALA A 1 498 ? 21.874 12.282 -37.569 1.00 92.25 498 ALA A O 1
ATOM 4117 N N . ARG A 1 499 ? 19.802 13.015 -37.105 1.00 93.44 499 ARG A N 1
ATOM 4118 C CA . ARG A 1 499 ? 20.241 14.040 -36.138 1.00 93.44 499 ARG A CA 1
ATOM 4119 C C . ARG A 1 499 ? 20.921 13.432 -34.912 1.00 93.44 499 ARG A C 1
ATOM 4121 O O . ARG A 1 499 ? 21.922 13.970 -34.449 1.00 93.44 499 ARG A O 1
ATOM 4128 N N . ILE A 1 500 ? 20.406 12.318 -34.393 1.00 94.56 500 ILE A N 1
ATOM 4129 C CA . ILE A 1 500 ? 21.015 11.615 -33.254 1.00 94.56 500 ILE A CA 1
ATOM 4130 C C . ILE A 1 500 ? 22.382 11.046 -33.644 1.00 94.56 500 ILE A C 1
ATOM 4132 O O . ILE A 1 500 ? 23.360 11.277 -32.940 1.00 94.56 500 ILE A O 1
ATOM 4136 N N . ARG A 1 501 ? 22.486 10.373 -34.794 1.00 94.75 501 ARG A N 1
ATOM 4137 C CA . ARG A 1 501 ? 23.761 9.847 -35.303 1.00 94.75 501 ARG A CA 1
ATOM 4138 C C . ARG A 1 501 ? 24.790 10.947 -35.540 1.00 94.75 501 ARG A C 1
ATOM 4140 O O . ARG A 1 501 ? 25.958 10.749 -35.222 1.00 94.75 501 ARG A O 1
ATOM 4147 N N . LYS A 1 502 ? 24.360 12.127 -35.996 1.00 92.75 502 LYS A N 1
ATOM 4148 C CA . LYS A 1 502 ? 25.226 13.308 -36.066 1.00 92.75 502 LYS A CA 1
ATOM 4149 C C . LYS A 1 502 ? 25.754 13.711 -34.685 1.00 92.75 502 LYS A C 1
ATOM 4151 O O . LYS A 1 502 ? 26.958 13.849 -34.544 1.00 92.75 502 LYS A O 1
ATOM 4156 N N . LYS A 1 503 ? 24.906 13.784 -33.648 1.00 94.81 503 LYS A N 1
ATOM 4157 C CA . LYS A 1 503 ? 25.367 14.049 -32.266 1.00 94.81 503 LYS A CA 1
ATOM 4158 C C . LYS A 1 503 ? 26.394 13.018 -31.778 1.00 94.81 503 LYS A C 1
ATOM 4160 O O . LYS A 1 503 ? 27.339 13.379 -31.084 1.00 94.81 503 LYS A O 1
ATOM 4165 N N . ILE A 1 504 ? 26.215 11.742 -32.133 1.00 93.94 504 ILE A N 1
ATOM 4166 C CA . ILE A 1 504 ? 27.189 10.680 -31.826 1.00 93.94 504 ILE A CA 1
ATOM 4167 C C . ILE A 1 504 ? 28.521 10.973 -32.526 1.00 93.94 504 ILE A C 1
ATOM 4169 O O . ILE A 1 504 ? 29.563 10.912 -31.881 1.00 93.94 504 ILE A O 1
ATOM 4173 N N . ALA A 1 505 ? 28.494 11.326 -33.812 1.00 92.38 505 ALA A N 1
ATOM 4174 C CA . ALA A 1 505 ? 29.686 11.677 -34.581 1.00 92.38 505 ALA A CA 1
ATOM 4175 C C . ALA A 1 505 ? 30.370 12.955 -34.072 1.00 92.38 505 ALA A C 1
ATOM 4177 O O . ALA A 1 505 ? 31.591 13.018 -34.035 1.00 92.38 505 ALA A O 1
ATOM 4178 N N . ASP A 1 506 ? 29.612 13.951 -33.620 1.00 93.19 506 ASP A N 1
ATOM 4179 C CA . ASP A 1 506 ? 30.173 15.173 -33.038 1.00 93.19 506 ASP A CA 1
ATOM 4180 C C . ASP A 1 506 ? 30.912 14.863 -31.720 1.00 93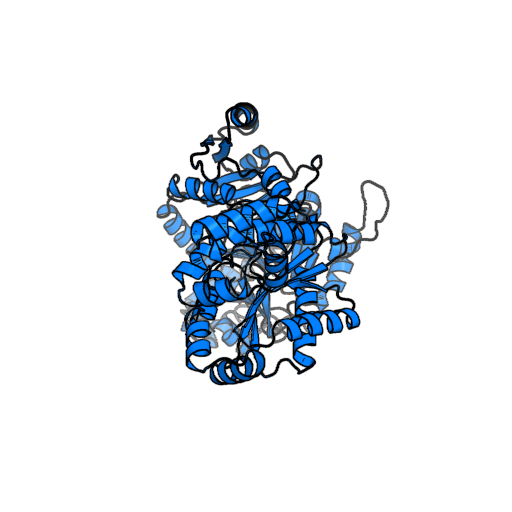.19 506 ASP A C 1
ATOM 4182 O O . ASP A 1 506 ? 31.962 15.438 -31.442 1.00 93.19 506 ASP A O 1
ATOM 4186 N N . LYS A 1 507 ? 30.404 13.910 -30.920 1.00 92.06 507 LYS A N 1
ATOM 4187 C CA . LYS A 1 507 ? 31.011 13.507 -29.638 1.00 92.06 507 LYS A CA 1
ATOM 4188 C C . LYS A 1 507 ? 32.177 12.526 -29.787 1.00 92.06 507 LYS A C 1
ATOM 4190 O O . LYS A 1 507 ? 33.141 12.608 -29.031 1.00 92.06 507 LYS A O 1
ATOM 4195 N N . PHE A 1 508 ? 32.080 11.584 -30.723 1.00 89.75 508 PHE A N 1
ATOM 4196 C CA . PHE A 1 508 ? 33.039 10.484 -30.895 1.00 89.75 508 PHE A CA 1
ATOM 4197 C C . PHE A 1 508 ? 33.829 10.549 -32.203 1.00 89.75 508 PHE A C 1
ATOM 4199 O O . PHE A 1 508 ? 34.569 9.619 -32.502 1.00 89.75 508 PHE A O 1
ATOM 4206 N N . TRP A 1 509 ? 33.733 11.668 -32.924 1.00 84.31 509 TRP A N 1
ATOM 4207 C CA . TRP A 1 509 ? 34.353 11.948 -34.220 1.00 84.31 509 TRP A CA 1
ATOM 4208 C C . TRP A 1 509 ? 33.671 11.289 -35.433 1.00 84.31 509 TRP A C 1
ATOM 4210 O O . TRP A 1 509 ? 32.900 10.334 -35.323 1.00 84.31 509 TRP A O 1
ATOM 4220 N N . TYR A 1 510 ? 33.975 11.804 -36.632 1.00 81.06 510 TYR A N 1
ATOM 4221 C CA . TYR A 1 510 ? 33.288 11.438 -37.880 1.00 81.06 510 TYR A CA 1
ATOM 4222 C C . TYR A 1 510 ? 33.432 9.958 -38.265 1.00 81.06 510 TYR A C 1
ATOM 4224 O O . TYR A 1 510 ? 32.581 9.430 -38.979 1.00 81.06 510 TYR A O 1
ATOM 4232 N N 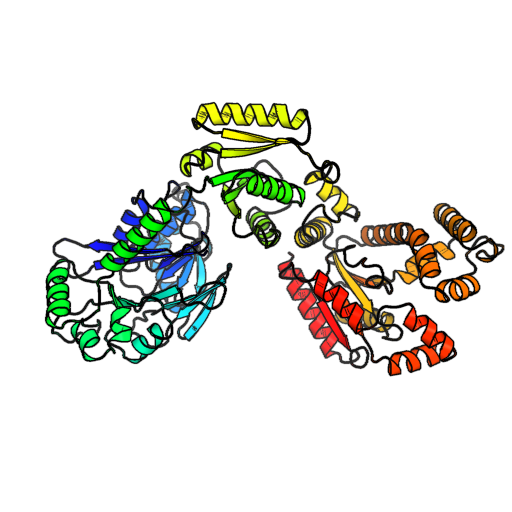. TRP A 1 511 ? 34.474 9.264 -37.782 1.00 87.00 511 TRP A N 1
ATOM 4233 C CA . TRP A 1 511 ? 34.689 7.837 -38.060 1.00 87.00 511 TRP A CA 1
ATOM 4234 C C . TRP A 1 511 ? 33.573 6.950 -37.490 1.00 87.00 511 TRP A C 1
ATOM 4236 O O . TRP A 1 511 ? 33.450 5.791 -37.888 1.00 87.00 511 TRP A O 1
ATOM 4246 N N . ALA A 1 512 ? 32.754 7.485 -36.577 1.00 85.75 512 ALA A N 1
ATOM 4247 C CA . ALA A 1 512 ? 31.595 6.803 -36.018 1.00 85.75 512 ALA A CA 1
ATOM 4248 C C . ALA A 1 512 ? 30.464 6.593 -37.039 1.00 85.75 512 ALA A C 1
ATOM 4250 O O . ALA A 1 512 ? 29.516 5.866 -36.737 1.00 85.75 512 ALA A O 1
ATOM 4251 N N . LEU A 1 513 ? 30.535 7.197 -38.232 1.00 90.94 513 LEU A N 1
ATOM 4252 C CA . LEU A 1 513 ? 29.552 7.032 -39.302 1.00 90.94 513 LEU A CA 1
ATOM 4253 C C . LEU A 1 513 ? 30.133 6.292 -40.511 1.00 90.94 513 LEU A C 1
ATOM 4255 O O . LEU A 1 513 ? 31.315 6.396 -40.834 1.00 90.94 513 LEU A O 1
ATOM 4259 N N . ASN A 1 514 ? 29.265 5.551 -41.188 1.00 91.19 514 ASN A N 1
ATOM 4260 C CA . ASN A 1 514 ? 29.500 5.002 -42.515 1.00 91.19 514 ASN A CA 1
ATOM 4261 C C . ASN A 1 514 ? 29.186 6.062 -43.587 1.00 91.19 514 ASN A C 1
ATOM 4263 O O . ASN A 1 514 ? 28.569 7.091 -43.304 1.00 91.19 514 ASN A O 1
ATOM 4267 N N . ALA A 1 515 ? 29.568 5.789 -44.838 1.00 87.12 515 ALA A N 1
ATOM 4268 C CA . ALA A 1 515 ? 29.335 6.700 -45.963 1.00 87.12 515 ALA A CA 1
ATOM 4269 C C . ALA A 1 515 ? 27.840 6.968 -46.243 1.00 87.12 515 ALA A C 1
ATOM 4271 O O . ALA A 1 515 ? 27.489 8.041 -46.720 1.00 87.12 515 ALA A O 1
ATOM 4272 N N . ASP A 1 516 ? 26.960 6.023 -45.902 1.00 88.44 516 ASP A N 1
ATOM 4273 C CA . ASP A 1 516 ? 25.499 6.150 -46.012 1.00 88.44 516 ASP A CA 1
ATOM 4274 C C . ASP A 1 516 ? 24.857 6.930 -44.842 1.00 88.44 516 ASP A C 1
ATOM 4276 O O . ASP A 1 516 ? 23.634 7.064 -44.759 1.00 88.44 516 ASP A O 1
ATOM 4280 N N . GLY A 1 517 ? 25.671 7.432 -43.906 1.00 86.56 517 GLY A N 1
ATOM 4281 C CA . GLY A 1 517 ? 25.224 8.165 -42.725 1.00 86.56 517 GLY A CA 1
ATOM 4282 C C . GLY A 1 517 ? 24.673 7.291 -41.594 1.00 86.56 517 GLY A C 1
ATOM 4283 O O . GLY A 1 517 ? 24.188 7.840 -40.599 1.00 86.56 517 GLY A O 1
ATOM 4284 N N . THR A 1 518 ? 24.725 5.958 -41.701 1.00 92.94 518 THR A N 1
ATOM 4285 C CA . THR A 1 518 ? 24.468 5.028 -40.584 1.00 92.94 518 THR A CA 1
ATOM 4286 C C . THR A 1 518 ? 25.669 4.967 -39.637 1.00 92.94 518 THR A C 1
ATOM 4288 O O . THR A 1 518 ? 26.756 5.439 -39.959 1.00 92.94 518 THR A O 1
ATOM 4291 N N . THR A 1 519 ? 25.503 4.425 -38.428 1.00 91.75 519 THR A N 1
ATOM 4292 C CA . THR A 1 519 ? 26.620 4.312 -37.474 1.00 91.75 519 THR A CA 1
ATOM 4293 C C . THR A 1 519 ? 27.545 3.146 -37.832 1.00 91.75 519 THR A C 1
ATOM 4295 O O . THR A 1 519 ? 27.087 2.012 -37.986 1.00 91.75 519 THR A O 1
ATOM 4298 N N . ASN A 1 520 ? 28.861 3.378 -37.835 1.00 91.94 520 ASN A N 1
ATOM 4299 C CA . ASN A 1 520 ? 29.865 2.315 -37.848 1.00 91.94 520 ASN A CA 1
ATOM 4300 C C . ASN A 1 520 ? 29.912 1.626 -36.475 1.00 91.94 520 ASN A C 1
ATOM 4302 O O . ASN A 1 520 ? 30.737 1.936 -35.613 1.00 91.94 520 ASN A O 1
ATOM 4306 N N . ARG A 1 521 ? 28.973 0.704 -36.249 1.00 88.88 521 ARG A N 1
ATOM 4307 C CA . ARG A 1 521 ? 28.770 0.060 -34.945 1.00 88.88 521 ARG A CA 1
ATOM 4308 C C . ARG A 1 521 ? 29.983 -0.736 -34.476 1.00 88.88 521 ARG A C 1
ATOM 4310 O O . ARG A 1 521 ? 30.243 -0.742 -33.283 1.00 88.88 521 ARG A O 1
ATOM 4317 N N . GLN A 1 522 ? 30.717 -1.381 -35.383 1.00 84.56 522 GLN A N 1
ATOM 4318 C CA . GLN A 1 522 ? 31.887 -2.182 -35.018 1.00 84.56 522 GLN A CA 1
ATOM 4319 C C . GLN A 1 522 ? 32.971 -1.303 -34.385 1.00 84.56 522 GLN A C 1
ATOM 4321 O O . GLN A 1 522 ? 33.365 -1.552 -33.247 1.00 84.56 522 GLN A O 1
ATOM 4326 N N . LYS A 1 523 ? 33.376 -0.229 -35.078 1.00 86.25 523 LYS A N 1
ATOM 4327 C CA . LYS A 1 523 ? 34.380 0.715 -34.565 1.00 86.25 523 LYS A CA 1
ATOM 4328 C C . LYS A 1 523 ? 33.884 1.459 -33.332 1.00 86.25 523 LYS A C 1
ATOM 4330 O O . LYS A 1 523 ? 34.625 1.620 -32.367 1.00 86.25 523 LYS A O 1
ATOM 4335 N N . LEU A 1 524 ? 32.622 1.899 -33.346 1.00 87.88 524 LEU A N 1
ATOM 4336 C CA . LEU A 1 524 ? 32.051 2.625 -32.215 1.00 87.88 524 LEU A CA 1
ATOM 4337 C C . LEU A 1 524 ? 32.022 1.751 -30.962 1.00 87.88 524 LEU A C 1
ATOM 4339 O O . LEU A 1 524 ? 32.392 2.234 -29.900 1.00 87.88 524 LEU A O 1
ATOM 4343 N N . TRP A 1 525 ? 31.631 0.477 -31.070 1.00 85.00 525 TRP A N 1
ATOM 4344 C CA . TRP A 1 525 ? 31.574 -0.446 -29.931 1.00 85.00 525 TRP A CA 1
ATOM 4345 C C . TRP A 1 525 ? 32.954 -0.741 -29.369 1.00 85.00 525 TRP A C 1
ATOM 4347 O O . TRP A 1 525 ? 33.143 -0.628 -28.161 1.00 85.00 525 TRP A O 1
ATOM 4357 N N . GLU A 1 526 ? 33.930 -1.037 -30.223 1.00 82.81 526 GLU A N 1
ATOM 4358 C CA . GLU A 1 526 ? 35.318 -1.215 -29.792 1.00 82.81 526 GLU A CA 1
ATOM 4359 C C . GLU A 1 526 ? 35.833 0.013 -29.021 1.00 82.81 526 GLU A C 1
ATOM 4361 O O . GLU A 1 526 ? 36.445 -0.113 -27.958 1.00 82.81 526 GLU A O 1
ATOM 4366 N N . PHE A 1 527 ? 35.494 1.215 -29.493 1.00 84.81 527 PHE A N 1
ATOM 4367 C CA . PHE A 1 527 ? 35.898 2.459 -28.855 1.00 84.81 527 PHE A CA 1
ATOM 4368 C C . PHE A 1 527 ? 35.169 2.750 -27.536 1.00 84.81 527 PHE A C 1
ATOM 4370 O O . PHE A 1 527 ? 35.820 3.130 -26.560 1.00 84.81 527 PHE A O 1
ATOM 4377 N N . VAL A 1 528 ? 33.842 2.600 -27.463 1.00 85.50 528 VAL A N 1
ATOM 4378 C CA . VAL A 1 528 ? 33.079 2.965 -26.251 1.00 85.50 528 VAL A CA 1
ATOM 4379 C C . VAL A 1 528 ? 33.203 1.926 -25.141 1.00 85.50 528 VAL A C 1
ATOM 4381 O O . VAL A 1 528 ? 33.287 2.314 -23.983 1.00 85.50 528 VAL A O 1
ATOM 4384 N N . PHE A 1 529 ? 33.313 0.633 -25.463 1.00 79.12 529 PHE A N 1
ATOM 4385 C CA . PHE A 1 529 ? 33.519 -0.413 -24.450 1.00 79.12 529 PHE A CA 1
ATOM 4386 C C . PHE A 1 529 ? 34.945 -0.437 -23.883 1.00 79.12 529 PHE A C 1
ATOM 4388 O O . PHE A 1 529 ? 35.207 -1.141 -22.915 1.00 79.12 529 PHE A O 1
ATOM 4395 N N . SER A 1 530 ? 35.867 0.355 -24.438 1.00 79.00 530 SER A N 1
ATOM 4396 C CA . SER A 1 530 ? 37.204 0.527 -23.858 1.00 79.00 530 SER A CA 1
ATOM 4397 C C . SER A 1 530 ? 37.229 1.428 -22.614 1.00 79.00 530 SER A C 1
ATOM 4399 O O . SER A 1 530 ? 38.234 1.459 -21.909 1.00 79.00 530 SER A O 1
ATOM 4401 N N . SER A 1 531 ? 36.160 2.187 -22.339 1.00 82.06 531 SER A N 1
ATOM 4402 C CA . SER A 1 531 ? 36.097 3.106 -21.198 1.00 82.06 531 SER A CA 1
ATOM 4403 C C . SER A 1 531 ? 34.660 3.345 -20.747 1.00 82.06 531 SER A C 1
ATOM 4405 O O . SER A 1 531 ? 33.823 3.793 -21.533 1.00 82.06 531 SER A O 1
ATOM 4407 N N . LYS A 1 532 ? 34.402 3.163 -19.446 1.00 79.62 532 LYS A N 1
ATOM 4408 C CA . LYS A 1 532 ? 33.104 3.465 -18.825 1.00 79.62 532 LYS A CA 1
ATOM 4409 C C . LYS A 1 532 ? 32.620 4.882 -19.150 1.00 79.62 532 LYS A C 1
ATOM 4411 O O . LYS A 1 532 ? 31.483 5.050 -19.562 1.00 79.62 532 LYS A O 1
ATOM 4416 N N . GLN A 1 533 ? 33.504 5.881 -19.106 1.00 85.25 533 GLN A N 1
ATOM 4417 C CA . GLN A 1 533 ? 33.165 7.275 -19.425 1.00 85.25 533 GLN A CA 1
ATOM 4418 C C . GLN A 1 533 ? 32.675 7.462 -20.874 1.00 85.25 533 GLN A C 1
ATOM 4420 O O . GLN A 1 533 ? 31.815 8.301 -21.145 1.00 85.25 533 GLN A O 1
ATOM 4425 N N . ARG A 1 534 ? 33.210 6.690 -21.828 1.00 87.69 534 ARG A N 1
ATOM 4426 C CA . ARG A 1 534 ? 32.800 6.762 -23.240 1.00 87.69 534 ARG A CA 1
ATOM 4427 C C . ARG A 1 534 ? 31.453 6.086 -23.461 1.00 87.69 534 ARG A C 1
ATOM 4429 O O . ARG A 1 534 ? 30.607 6.647 -24.156 1.00 87.69 534 ARG A O 1
ATOM 4436 N N . LEU A 1 535 ? 31.242 4.923 -22.847 1.00 84.06 535 LEU A N 1
ATOM 4437 C CA . LEU A 1 535 ? 29.936 4.265 -22.819 1.00 84.06 535 LEU A CA 1
ATOM 4438 C C . LEU A 1 535 ? 28.882 5.168 -22.158 1.00 84.06 535 LEU A C 1
ATOM 4440 O O . LEU A 1 535 ? 27.765 5.305 -22.664 1.00 84.06 535 LEU A O 1
ATOM 4444 N N . ASP A 1 536 ? 29.277 5.863 -21.091 1.00 84.69 536 ASP A N 1
ATOM 4445 C CA . ASP A 1 536 ? 28.499 6.907 -20.432 1.00 84.69 536 ASP A CA 1
ATOM 4446 C C . ASP A 1 536 ? 28.072 7.999 -21.387 1.00 84.69 536 ASP A C 1
ATOM 4448 O O . ASP A 1 536 ? 26.873 8.170 -21.635 1.00 84.69 536 ASP A O 1
ATOM 4452 N N . GLY A 1 537 ? 29.048 8.585 -22.067 1.00 88.81 537 GLY A N 1
ATOM 4453 C CA . GLY A 1 537 ? 28.786 9.633 -23.026 1.00 88.81 537 GLY A CA 1
ATOM 4454 C C . GLY A 1 537 ? 27.900 9.230 -24.209 1.00 88.81 537 GLY A C 1
ATOM 4455 O O . GLY A 1 537 ? 27.223 10.104 -24.753 1.00 88.81 537 GLY A O 1
ATOM 4456 N N . LEU A 1 538 ? 27.903 7.962 -24.625 1.00 90.06 538 LEU A N 1
ATOM 4457 C CA . LEU A 1 538 ? 27.049 7.474 -25.707 1.00 90.06 538 LEU A CA 1
ATOM 4458 C C . LEU A 1 538 ? 25.606 7.301 -25.242 1.00 90.06 538 LEU A C 1
ATOM 4460 O O . LEU A 1 538 ? 24.684 7.726 -25.938 1.00 90.06 538 LEU A O 1
ATOM 4464 N N . MET A 1 539 ? 25.400 6.675 -24.085 1.00 87.25 539 MET A N 1
ATOM 4465 C CA . MET A 1 539 ? 24.049 6.456 -23.573 1.00 87.25 539 MET A CA 1
ATOM 4466 C C . MET A 1 539 ? 23.348 7.773 -23.240 1.00 87.25 539 MET A C 1
ATOM 4468 O O . MET A 1 539 ? 22.151 7.863 -23.474 1.00 87.25 539 MET A O 1
ATOM 4472 N N . ASP A 1 540 ? 24.072 8.818 -22.821 1.00 89.38 540 ASP A N 1
ATOM 4473 C CA . ASP A 1 540 ? 23.485 10.154 -22.612 1.00 89.38 540 ASP A CA 1
ATOM 4474 C C . ASP A 1 540 ? 22.833 10.714 -23.890 1.00 89.38 540 ASP A C 1
ATOM 4476 O O . ASP A 1 540 ? 21.885 11.493 -23.833 1.00 89.38 540 ASP A O 1
ATOM 4480 N N . ILE A 1 541 ? 23.333 10.311 -25.065 1.00 92.25 541 ILE A N 1
ATOM 4481 C CA . ILE A 1 541 ? 22.749 10.676 -26.361 1.00 92.25 541 ILE A CA 1
ATOM 4482 C C . ILE A 1 541 ? 21.581 9.744 -26.722 1.00 92.25 541 ILE A C 1
ATOM 4484 O O . ILE A 1 541 ? 20.611 10.184 -27.340 1.00 92.25 541 ILE A O 1
ATOM 4488 N N . MET A 1 542 ? 21.689 8.458 -26.381 1.00 90.50 542 MET A N 1
ATOM 4489 C CA . MET A 1 542 ? 20.784 7.397 -26.838 1.00 90.50 542 MET A CA 1
ATOM 4490 C C . MET A 1 542 ? 19.549 7.194 -25.953 1.00 90.50 542 MET A C 1
ATOM 4492 O O . MET A 1 542 ? 18.531 6.729 -26.462 1.00 90.50 542 MET A O 1
ATOM 4496 N N . LEU A 1 543 ? 19.616 7.553 -24.668 1.00 87.50 543 LEU A N 1
ATOM 4497 C CA . LEU A 1 543 ? 18.584 7.282 -23.662 1.00 87.50 543 LEU A CA 1
ATOM 4498 C C . LEU A 1 543 ? 17.201 7.794 -24.086 1.00 87.50 543 LEU A C 1
ATOM 4500 O O . LEU A 1 543 ? 16.280 7.003 -24.274 1.00 87.50 543 LEU A O 1
ATOM 4504 N N . GLU A 1 544 ? 17.067 9.102 -24.304 1.00 88.19 544 GLU A N 1
ATOM 4505 C CA . GLU A 1 544 ? 15.790 9.729 -24.672 1.00 88.19 544 GLU A CA 1
ATOM 4506 C C . GLU A 1 544 ? 15.201 9.179 -25.986 1.00 88.19 544 GLU A C 1
ATOM 4508 O O . GLU A 1 544 ? 14.023 8.808 -26.016 1.00 88.19 544 GLU A O 1
ATOM 4513 N N . PRO A 1 545 ? 15.983 9.036 -27.077 1.00 92.06 545 PRO A N 1
ATOM 4514 C CA . PRO A 1 545 ? 15.514 8.357 -28.281 1.00 92.06 545 PRO A CA 1
ATOM 4515 C C . PRO A 1 545 ? 15.036 6.918 -28.062 1.00 92.06 545 PRO A C 1
ATOM 4517 O O . PRO A 1 545 ? 14.038 6.511 -28.655 1.00 92.06 545 PRO A O 1
ATOM 4520 N N . MET A 1 546 ? 15.730 6.137 -27.231 1.00 91.62 546 MET A N 1
ATOM 4521 C CA . MET A 1 546 ? 15.337 4.758 -26.936 1.00 91.62 546 MET A CA 1
ATOM 4522 C C . MET A 1 546 ? 14.026 4.712 -26.146 1.00 91.62 546 MET A C 1
ATOM 4524 O O . MET A 1 546 ? 13.142 3.928 -26.489 1.00 91.62 546 MET A O 1
ATOM 4528 N N . LEU A 1 547 ? 13.856 5.593 -25.155 1.00 88.44 547 LEU A N 1
ATOM 4529 C CA . LEU A 1 547 ? 12.602 5.731 -24.410 1.00 88.44 547 LEU A CA 1
ATOM 4530 C C . LEU A 1 547 ? 11.452 6.201 -25.307 1.00 88.44 547 LEU A C 1
ATOM 4532 O O . LEU A 1 547 ? 10.333 5.716 -25.181 1.00 88.44 547 LEU A O 1
ATOM 4536 N N . PHE A 1 548 ? 11.706 7.100 -26.262 1.00 90.19 548 PHE A N 1
ATOM 4537 C CA . PHE A 1 548 ? 10.717 7.479 -27.275 1.00 90.19 548 PHE A CA 1
ATOM 4538 C C . PHE A 1 548 ? 10.227 6.268 -28.086 1.00 90.19 548 PHE A C 1
ATOM 4540 O O . PHE A 1 548 ? 9.022 6.092 -28.262 1.00 90.19 548 PHE A O 1
ATOM 4547 N N . LEU A 1 549 ? 11.139 5.400 -28.532 1.00 92.31 549 LEU A N 1
ATOM 4548 C CA . LEU A 1 549 ? 10.762 4.188 -29.263 1.00 92.31 549 LEU A CA 1
ATOM 4549 C C . LEU A 1 549 ? 10.031 3.169 -28.388 1.00 92.31 549 LEU A C 1
ATOM 4551 O O . LEU A 1 549 ? 9.087 2.538 -28.865 1.00 92.31 549 LEU A O 1
ATOM 4555 N N . LEU A 1 550 ? 10.430 3.031 -27.122 1.00 91.44 550 LEU A N 1
ATOM 4556 C CA . LEU A 1 550 ? 9.746 2.171 -26.161 1.00 91.44 550 LEU A CA 1
ATOM 4557 C C . LEU A 1 550 ? 8.291 2.615 -25.979 1.00 91.44 550 LEU A C 1
ATOM 4559 O O . LEU A 1 550 ? 7.390 1.800 -26.156 1.00 91.44 550 LEU A O 1
ATOM 4563 N N . ARG A 1 551 ? 8.053 3.908 -25.721 1.00 90.56 551 ARG A N 1
ATOM 4564 C CA . ARG A 1 551 ? 6.698 4.476 -25.606 1.00 90.56 551 ARG A CA 1
ATOM 4565 C C . ARG A 1 551 ? 5.866 4.196 -26.852 1.00 90.56 551 ARG A C 1
ATOM 4567 O O . ARG A 1 551 ? 4.771 3.658 -26.745 1.00 90.56 551 ARG A O 1
ATOM 4574 N N . GLY A 1 552 ? 6.432 4.440 -28.034 1.00 90.50 552 GLY A N 1
ATOM 4575 C CA . GLY A 1 552 ? 5.757 4.144 -29.297 1.00 90.50 552 GLY A CA 1
ATOM 4576 C C . GLY A 1 552 ? 5.429 2.656 -29.494 1.00 90.50 552 GLY A C 1
ATOM 4577 O O . GLY A 1 552 ? 4.443 2.339 -30.157 1.00 90.50 552 GLY A O 1
ATOM 4578 N N . LYS A 1 553 ? 6.217 1.727 -28.930 1.00 91.44 553 LYS A N 1
ATOM 4579 C CA . LYS A 1 553 ? 5.862 0.298 -28.903 1.00 91.44 553 LYS A CA 1
ATOM 4580 C C . LYS A 1 553 ? 4.733 0.014 -27.914 1.00 91.44 553 LYS A C 1
ATOM 4582 O O . LYS A 1 553 ? 3.788 -0.671 -28.288 1.00 91.44 553 LYS A O 1
ATOM 4587 N N . LEU A 1 554 ? 4.800 0.561 -26.702 1.00 90.19 554 LEU A N 1
ATOM 4588 C CA . LEU A 1 554 ? 3.782 0.374 -25.661 1.00 90.19 554 LEU A CA 1
ATOM 4589 C C . LEU A 1 554 ? 2.409 0.931 -26.069 1.00 90.19 554 LEU A C 1
ATOM 4591 O O . LEU A 1 554 ? 1.386 0.311 -25.780 1.00 90.19 554 LEU A O 1
ATOM 4595 N N . GLU A 1 555 ? 2.374 2.061 -26.777 1.00 88.44 555 GLU A N 1
ATOM 4596 C CA . GLU A 1 555 ? 1.145 2.660 -27.319 1.00 88.44 555 GLU A CA 1
ATOM 4597 C C . GLU A 1 555 ? 0.507 1.809 -28.424 1.00 88.44 555 GLU A C 1
ATOM 4599 O O . GLU A 1 555 ? -0.715 1.744 -28.517 1.00 88.44 555 GLU A O 1
ATOM 4604 N N . LYS A 1 556 ? 1.318 1.135 -29.248 1.00 89.12 556 LYS A N 1
ATOM 4605 C CA . LYS A 1 556 ? 0.831 0.268 -30.335 1.00 89.12 556 LYS A CA 1
ATOM 4606 C C . LYS A 1 556 ? 0.308 -1.080 -29.856 1.00 89.12 556 LYS A C 1
ATOM 4608 O O . LYS A 1 556 ? -0.387 -1.749 -30.618 1.00 89.12 556 LYS A O 1
ATOM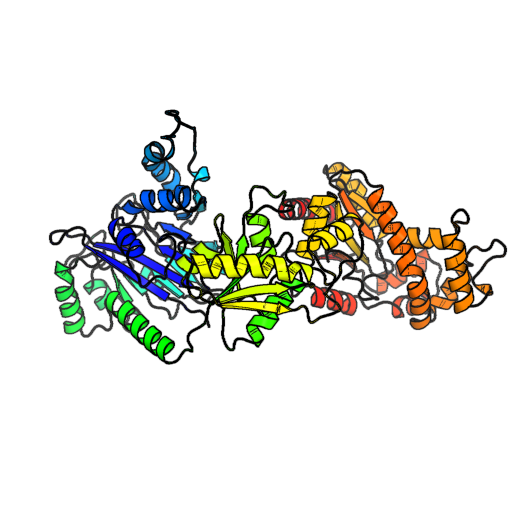 4613 N N . LEU A 1 557 ? 0.661 -1.493 -28.640 1.00 88.06 557 LEU A N 1
ATOM 4614 C CA . LEU A 1 557 ? 0.053 -2.665 -28.026 1.00 88.06 557 LEU A CA 1
ATOM 4615 C C . LEU A 1 557 ? -1.429 -2.379 -27.790 1.00 88.06 557 LEU A C 1
ATOM 4617 O O . LEU A 1 557 ? -1.790 -1.359 -27.196 1.00 88.06 557 LEU A O 1
ATOM 4621 N N . ASP A 1 558 ? -2.266 -3.296 -28.253 1.00 81.25 558 ASP A N 1
ATOM 4622 C CA . ASP A 1 558 ? -3.710 -3.252 -28.074 1.00 81.25 558 ASP A CA 1
ATOM 4623 C C . ASP A 1 558 ? -4.105 -3.265 -26.582 1.00 81.25 558 ASP A C 1
ATOM 4625 O O . ASP A 1 558 ? -3.284 -3.481 -25.686 1.00 81.25 558 ASP A O 1
ATOM 4629 N N . SER A 1 559 ? -5.375 -2.975 -26.292 1.00 73.88 559 SER A N 1
ATOM 4630 C CA . SER A 1 559 ? -5.891 -2.790 -24.925 1.00 73.88 559 SER A CA 1
ATOM 4631 C C . SER A 1 559 ? -6.084 -4.094 -24.147 1.00 73.88 559 SER A C 1
ATOM 4633 O O . SER A 1 559 ? -6.879 -4.143 -23.205 1.00 73.88 559 SER A O 1
ATOM 4635 N N . TRP A 1 560 ? -5.417 -5.170 -24.566 1.00 71.06 560 TRP A N 1
ATOM 4636 C CA . TRP A 1 560 ? -5.430 -6.402 -23.802 1.00 71.06 560 TRP A CA 1
ATOM 4637 C C . TRP A 1 560 ? -4.628 -6.235 -22.526 1.00 71.06 560 TRP A C 1
ATOM 4639 O O . TRP A 1 560 ? -3.798 -5.344 -22.372 1.00 71.06 560 TRP A O 1
ATOM 4649 N N . ASP A 1 561 ? -4.895 -7.162 -21.625 1.00 77.50 561 ASP A N 1
ATOM 4650 C CA . ASP A 1 561 ? -4.292 -7.227 -20.318 1.00 77.50 561 ASP A CA 1
ATOM 4651 C C . ASP A 1 561 ? -2.870 -7.809 -20.399 1.00 77.50 561 ASP A C 1
ATOM 4653 O O . ASP A 1 561 ? -2.647 -8.996 -20.140 1.00 77.50 561 ASP A O 1
ATOM 4657 N N . TRP A 1 562 ? -1.916 -6.993 -20.845 1.00 84.06 562 TRP A N 1
ATOM 4658 C CA . TRP A 1 562 ? -0.546 -7.410 -21.142 1.00 84.06 562 TRP A CA 1
ATOM 4659 C C . TRP A 1 562 ? 0.360 -7.389 -19.917 1.00 84.06 562 TRP A C 1
ATOM 4661 O O . TRP A 1 562 ? 0.369 -6.445 -19.133 1.00 84.06 562 TRP A O 1
ATOM 4671 N N . ILE A 1 563 ? 1.230 -8.387 -19.840 1.00 89.75 563 ILE A N 1
ATOM 4672 C CA . ILE A 1 563 ? 2.480 -8.319 -19.089 1.00 89.75 563 ILE A CA 1
ATOM 4673 C C . ILE A 1 563 ? 3.573 -7.997 -20.103 1.00 89.75 563 ILE A C 1
ATOM 4675 O O . ILE A 1 563 ? 3.760 -8.741 -21.061 1.00 89.75 563 ILE A O 1
ATOM 4679 N N . VAL A 1 564 ? 4.278 -6.886 -19.942 1.00 90.62 564 VAL A N 1
ATOM 4680 C CA . VAL A 1 564 ? 5.305 -6.447 -20.887 1.00 90.62 564 VAL A CA 1
ATOM 4681 C C . VAL A 1 564 ? 6.679 -6.616 -20.253 1.00 90.62 564 VAL A C 1
ATOM 4683 O O . VAL A 1 564 ? 7.063 -5.863 -19.361 1.00 90.62 564 VAL A O 1
ATOM 4686 N N . LEU A 1 565 ? 7.426 -7.600 -20.743 1.00 91.25 565 LEU A N 1
ATOM 4687 C CA . LEU A 1 565 ? 8.819 -7.829 -20.386 1.00 91.25 565 LEU A CA 1
ATOM 4688 C C . LEU A 1 565 ? 9.697 -6.839 -21.144 1.00 91.25 565 LEU A C 1
ATOM 4690 O O . LEU A 1 565 ? 9.766 -6.888 -22.375 1.00 91.25 565 LEU A O 1
ATOM 4694 N N . VAL A 1 566 ? 10.395 -5.969 -20.421 1.00 90.25 566 VAL A N 1
ATOM 4695 C CA . VAL A 1 566 ? 11.343 -5.023 -21.016 1.00 90.25 566 VAL A CA 1
ATOM 4696 C C . VAL A 1 566 ? 12.758 -5.416 -20.620 1.00 90.25 566 VAL A C 1
ATOM 4698 O O . VAL A 1 566 ? 13.203 -5.203 -19.494 1.00 90.25 566 VAL A O 1
ATOM 4701 N N . GLU A 1 567 ? 13.479 -6.008 -21.569 1.00 89.44 567 GLU A N 1
ATOM 4702 C CA . GLU A 1 567 ? 14.872 -6.398 -21.375 1.00 89.44 567 GLU A CA 1
ATOM 4703 C C . GLU A 1 567 ? 15.797 -5.217 -21.637 1.00 89.44 567 GLU A C 1
ATOM 4705 O O . GLU A 1 567 ? 15.819 -4.664 -22.746 1.00 89.44 567 GLU A O 1
ATOM 4710 N N . TRP A 1 568 ? 16.635 -4.899 -20.647 1.00 85.12 568 TRP A N 1
ATOM 4711 C CA . TRP A 1 568 ? 17.683 -3.906 -20.822 1.00 85.12 568 TRP A CA 1
ATOM 4712 C C . TRP A 1 568 ? 18.923 -4.181 -19.974 1.00 85.12 568 TRP A C 1
ATOM 4714 O O . TRP A 1 568 ? 18.871 -4.241 -18.751 1.00 85.12 568 TRP A O 1
ATOM 4724 N N . ALA A 1 569 ? 20.070 -4.295 -20.642 1.00 72.94 569 ALA A N 1
ATOM 4725 C CA . ALA A 1 569 ? 21.324 -4.713 -20.025 1.00 72.94 569 ALA A CA 1
ATOM 4726 C C . ALA A 1 569 ? 22.049 -3.643 -19.187 1.00 72.94 569 ALA A C 1
ATOM 4728 O O . ALA A 1 569 ? 23.057 -3.983 -18.593 1.00 72.94 569 ALA A O 1
ATOM 4729 N N . ILE A 1 570 ? 21.611 -2.376 -19.214 1.00 71.12 570 ILE A N 1
ATOM 4730 C CA . ILE A 1 570 ? 22.317 -1.235 -18.581 1.00 71.12 570 ILE A CA 1
ATOM 4731 C C . ILE A 1 570 ? 21.444 -0.572 -17.490 1.00 71.12 570 ILE A C 1
ATOM 4733 O O . ILE A 1 570 ? 21.793 0.463 -16.916 1.00 71.12 570 ILE A O 1
ATOM 4737 N N . LEU A 1 571 ? 20.267 -1.146 -17.206 1.00 73.06 571 LEU A N 1
ATOM 4738 C CA . LEU A 1 571 ? 19.268 -0.548 -16.318 1.00 73.06 571 LEU A CA 1
ATOM 4739 C C . LEU A 1 571 ? 19.848 -0.272 -14.923 1.00 73.06 571 LEU A C 1
ATOM 4741 O O . LEU A 1 571 ? 19.720 0.834 -14.390 1.00 73.06 571 LEU A O 1
ATOM 4745 N N . THR A 1 572 ? 20.523 -1.268 -14.348 1.00 66.75 572 THR A N 1
ATOM 4746 C CA . THR A 1 572 ? 21.037 -1.195 -12.981 1.00 66.75 572 THR A CA 1
ATOM 4747 C C . THR A 1 572 ? 22.311 -0.357 -12.905 1.00 66.75 572 THR A C 1
ATOM 4749 O O . THR A 1 572 ? 22.456 0.468 -12.003 1.00 66.75 572 THR A O 1
ATOM 4752 N N . GLU A 1 573 ? 23.201 -0.477 -13.893 1.00 68.56 573 GLU A N 1
ATOM 4753 C CA . GLU A 1 573 ? 24.470 0.254 -13.961 1.00 68.56 573 GLU A CA 1
ATOM 4754 C C . GLU A 1 573 ? 24.277 1.771 -14.016 1.00 68.56 573 GLU A C 1
ATOM 4756 O O . GLU A 1 573 ? 25.114 2.527 -13.516 1.00 68.56 573 GLU A O 1
ATOM 4761 N N . ARG A 1 574 ? 23.162 2.226 -14.593 1.00 71.19 574 ARG A N 1
ATOM 4762 C CA . ARG A 1 574 ? 22.816 3.649 -14.690 1.00 71.19 574 ARG A CA 1
ATOM 4763 C C . ARG A 1 574 ? 21.868 4.136 -13.610 1.00 71.19 574 ARG A C 1
ATOM 4765 O O . ARG A 1 574 ? 21.430 5.284 -13.667 1.00 71.19 574 ARG A O 1
ATOM 4772 N N . LYS A 1 575 ? 21.572 3.285 -12.623 1.00 68.06 575 LYS A N 1
ATOM 4773 C CA . LYS A 1 575 ? 20.581 3.561 -11.580 1.00 68.06 575 LYS A CA 1
ATOM 4774 C C . LYS A 1 575 ? 19.230 3.953 -12.182 1.00 68.06 575 LYS A C 1
ATOM 4776 O O . LYS A 1 575 ? 18.520 4.739 -11.583 1.00 68.06 575 LYS A O 1
ATOM 4781 N N . LEU A 1 576 ? 18.890 3.428 -13.363 1.00 70.56 576 LEU A N 1
ATOM 4782 C CA . LEU A 1 576 ? 17.628 3.684 -14.062 1.00 70.56 576 LEU A CA 1
ATOM 4783 C C . LEU A 1 576 ? 16.502 2.772 -13.564 1.00 70.56 576 LEU A C 1
ATOM 4785 O O . LEU A 1 576 ? 15.453 2.696 -14.191 1.00 70.56 576 LEU A O 1
ATOM 4789 N N . THR A 1 577 ? 16.703 2.081 -12.442 1.00 62.22 577 THR A N 1
ATOM 4790 C CA . THR A 1 577 ? 15.683 1.261 -11.772 1.00 62.22 577 THR A CA 1
ATOM 4791 C C . THR A 1 577 ? 14.433 2.070 -11.429 1.00 62.22 577 THR A C 1
ATOM 4793 O O . THR A 1 577 ? 13.337 1.527 -11.419 1.00 62.22 577 THR A O 1
ATOM 4796 N N . TYR A 1 578 ? 14.584 3.386 -11.255 1.00 61.06 578 TYR A N 1
ATOM 4797 C CA . TYR A 1 578 ? 13.482 4.330 -11.085 1.00 61.06 578 TYR A CA 1
ATOM 4798 C C . TYR A 1 578 ? 12.596 4.506 -12.321 1.00 61.06 578 TYR A C 1
ATOM 4800 O O . TYR A 1 578 ? 11.543 5.131 -12.209 1.00 61.06 578 TYR A O 1
ATOM 4808 N N . LEU A 1 579 ? 13.064 4.123 -13.520 1.00 60.38 579 LEU A N 1
ATOM 4809 C CA . LEU A 1 579 ? 12.435 4.579 -14.757 1.00 60.38 579 LEU A CA 1
ATOM 4810 C C . LEU A 1 579 ? 11.010 4.047 -14.857 1.00 60.38 579 LEU A C 1
ATOM 4812 O O . LEU A 1 579 ? 10.161 4.775 -15.365 1.00 60.38 579 LEU A O 1
ATOM 4816 N N . PHE A 1 580 ? 10.716 2.848 -14.342 1.00 60.78 580 PHE A N 1
ATOM 4817 C CA . PHE A 1 580 ? 9.359 2.308 -14.358 1.00 60.78 580 PHE A CA 1
ATOM 4818 C C . PHE A 1 580 ? 9.181 1.209 -13.278 1.00 60.78 580 PHE A C 1
ATOM 4820 O O . PHE A 1 580 ? 9.927 0.235 -13.274 1.00 60.78 580 PHE A O 1
ATOM 4827 N N . ASP A 1 581 ? 8.193 1.395 -12.394 1.00 58.12 581 ASP A N 1
ATOM 4828 C CA . ASP A 1 581 ? 7.462 0.480 -11.477 1.00 58.12 581 ASP A CA 1
ATOM 4829 C C . ASP A 1 581 ? 8.230 -0.530 -10.596 1.00 58.12 581 ASP A C 1
ATOM 4831 O O . ASP A 1 581 ? 7.610 -1.254 -9.829 1.00 58.12 581 ASP A O 1
ATOM 4835 N N . GLU A 1 582 ? 9.564 -0.578 -10.651 1.00 65.50 582 GLU A N 1
ATOM 4836 C CA . GLU A 1 582 ? 10.444 -1.372 -9.767 1.00 65.50 582 GLU A CA 1
ATOM 4837 C C . GLU A 1 582 ? 10.179 -2.896 -9.727 1.00 65.50 582 GLU A C 1
ATOM 4839 O O . GLU A 1 582 ? 10.853 -3.616 -8.990 1.00 65.50 582 GLU A O 1
ATOM 4844 N N . ASN A 1 583 ? 9.286 -3.411 -10.579 1.00 78.56 583 ASN A N 1
ATOM 4845 C CA . ASN A 1 583 ? 9.136 -4.837 -10.864 1.00 78.56 583 ASN A CA 1
ATOM 4846 C C . ASN A 1 583 ? 10.296 -5.316 -11.731 1.00 78.56 583 ASN A C 1
ATOM 4848 O O . ASN A 1 583 ? 10.453 -4.869 -12.870 1.00 78.56 583 ASN A O 1
ATOM 4852 N N . MET A 1 584 ? 11.102 -6.239 -11.216 1.00 80.31 584 MET A N 1
ATOM 4853 C CA . MET A 1 584 ? 12.347 -6.634 -11.851 1.00 80.31 584 MET A CA 1
ATOM 4854 C C . MET A 1 584 ? 12.660 -8.119 -11.696 1.00 80.31 584 MET A C 1
ATOM 4856 O O . MET A 1 584 ? 12.527 -8.716 -10.630 1.00 80.31 584 MET A O 1
ATOM 4860 N N . ILE A 1 585 ? 13.159 -8.700 -12.778 1.00 83.38 585 ILE A N 1
ATOM 4861 C CA . ILE A 1 585 ? 13.744 -10.031 -12.815 1.00 83.38 585 ILE A CA 1
ATOM 4862 C C . ILE A 1 585 ? 15.242 -9.861 -13.066 1.00 83.38 585 ILE A C 1
ATOM 4864 O O . ILE A 1 585 ? 15.654 -9.227 -14.041 1.00 83.38 585 ILE A O 1
ATOM 4868 N N . ASP A 1 586 ? 16.036 -10.435 -12.169 1.00 80.62 586 ASP A N 1
ATOM 4869 C CA . ASP A 1 586 ? 17.491 -10.446 -12.193 1.00 80.62 586 ASP A CA 1
ATOM 4870 C C . ASP A 1 586 ? 18.003 -11.873 -12.431 1.00 80.62 586 ASP A C 1
ATOM 4872 O O . ASP A 1 586 ? 17.947 -12.717 -11.547 1.00 80.62 586 ASP A O 1
ATOM 4876 N N . ILE A 1 587 ? 18.533 -12.163 -13.618 1.00 79.62 587 ILE A N 1
ATOM 4877 C CA . ILE A 1 587 ? 19.328 -13.387 -13.878 1.00 79.62 587 ILE A CA 1
ATOM 4878 C C . ILE A 1 587 ? 20.784 -13.055 -13.663 1.00 79.62 587 ILE A C 1
ATOM 4880 O O . ILE A 1 587 ? 21.358 -12.116 -14.232 1.00 79.62 587 ILE A O 1
ATOM 4884 N N . SER A 1 588 ? 21.405 -13.923 -12.890 1.00 76.31 588 SER A N 1
ATOM 4885 C CA . SER A 1 588 ? 22.834 -13.945 -12.687 1.00 76.31 588 SER A CA 1
ATOM 4886 C C . SER A 1 588 ? 23.368 -15.327 -13.037 1.00 76.31 588 SER A C 1
ATOM 4888 O O . SER A 1 588 ? 22.733 -16.329 -12.737 1.00 76.31 588 SER A O 1
ATOM 4890 N N . ILE A 1 589 ? 24.542 -15.374 -13.666 1.00 75.56 589 ILE A N 1
ATOM 4891 C CA . ILE A 1 589 ? 25.354 -16.596 -13.765 1.00 75.56 589 ILE A CA 1
ATOM 4892 C C . ILE A 1 589 ? 26.713 -16.394 -13.089 1.00 75.56 589 ILE A C 1
ATOM 4894 O O . ILE A 1 589 ? 27.210 -15.254 -13.075 1.00 75.56 589 ILE A O 1
ATOM 4898 N N . PRO A 1 590 ? 27.331 -17.475 -12.581 1.00 77.56 590 PRO A N 1
ATOM 4899 C CA . PRO A 1 590 ? 28.727 -17.496 -12.154 1.00 77.56 590 PRO A CA 1
ATOM 4900 C C . PRO A 1 590 ? 29.678 -16.885 -13.193 1.00 77.56 590 PRO A C 1
ATOM 4902 O O . PRO A 1 590 ? 29.477 -17.016 -14.403 1.00 77.56 590 PRO A O 1
ATOM 4905 N N . GLN A 1 591 ? 30.694 -16.152 -12.728 1.00 75.38 591 GLN A N 1
ATOM 4906 C CA . GLN A 1 591 ? 31.562 -15.341 -13.589 1.00 75.38 591 GLN A CA 1
ATOM 4907 C C . GLN A 1 591 ? 32.375 -16.195 -14.575 1.00 75.38 591 GLN A C 1
ATOM 4909 O O . GLN A 1 591 ? 32.525 -15.827 -15.737 1.00 75.38 591 GLN A O 1
ATOM 4914 N N . ASP A 1 592 ? 32.855 -17.354 -14.145 1.00 77.50 592 ASP A N 1
ATOM 4915 C CA . ASP A 1 592 ? 33.529 -18.354 -14.974 1.00 77.50 592 ASP A CA 1
ATOM 4916 C C . ASP A 1 592 ? 32.665 -18.802 -16.165 1.00 77.50 592 ASP A C 1
ATOM 4918 O O . ASP A 1 592 ? 33.141 -18.821 -17.306 1.00 77.50 592 ASP A O 1
ATOM 4922 N N . LEU A 1 593 ? 31.370 -19.048 -15.945 1.00 76.31 593 LEU A N 1
ATOM 4923 C CA . LEU A 1 593 ? 30.418 -19.354 -17.015 1.00 76.31 593 LEU A CA 1
ATOM 4924 C C . LEU A 1 593 ? 30.183 -18.158 -17.947 1.00 76.31 593 LEU A C 1
ATOM 4926 O O . LEU A 1 593 ? 29.998 -18.356 -19.152 1.00 76.31 593 LEU A O 1
ATOM 4930 N N . GLN A 1 594 ? 30.252 -16.918 -17.446 1.00 76.25 594 GLN A N 1
ATOM 4931 C CA . GLN A 1 594 ? 30.209 -15.719 -18.301 1.00 76.25 594 GLN A CA 1
ATOM 4932 C C . GLN A 1 594 ? 31.392 -15.711 -19.267 1.00 76.25 594 GLN A C 1
ATOM 4934 O O . GLN A 1 594 ? 31.194 -15.557 -20.474 1.00 76.25 594 GLN A O 1
ATOM 4939 N N . TYR A 1 595 ? 32.610 -15.937 -18.763 1.00 76.69 595 TYR A N 1
ATOM 4940 C CA . TYR A 1 595 ? 33.812 -16.005 -19.598 1.00 76.69 595 TYR A CA 1
ATOM 4941 C C . TYR A 1 595 ? 33.696 -17.091 -20.672 1.00 76.69 595 TYR A C 1
ATOM 4943 O O . TYR A 1 595 ? 33.975 -16.829 -21.845 1.00 76.69 595 TYR A O 1
ATOM 4951 N N . GLN A 1 596 ? 33.215 -18.281 -20.305 1.00 78.00 596 GLN A N 1
ATOM 4952 C CA . GLN A 1 596 ? 33.034 -19.386 -21.247 1.00 78.00 596 GLN A CA 1
ATOM 4953 C C . GLN A 1 596 ? 31.985 -19.078 -22.326 1.00 78.00 596 GLN A C 1
ATOM 4955 O O . GLN A 1 596 ? 32.248 -19.259 -23.518 1.00 78.00 596 GLN A O 1
ATOM 4960 N N . ARG A 1 597 ? 30.793 -18.609 -21.931 1.00 77.94 597 ARG A N 1
ATOM 4961 C CA . ARG A 1 597 ? 29.674 -18.356 -22.856 1.00 77.94 597 ARG A CA 1
ATOM 4962 C C . ARG A 1 597 ? 29.967 -17.178 -23.788 1.00 77.94 597 ARG A C 1
ATOM 4964 O O . ARG A 1 597 ? 29.688 -17.261 -24.983 1.00 77.94 597 ARG A O 1
ATOM 4971 N N . VAL A 1 598 ? 30.568 -16.102 -23.280 1.00 74.06 598 VAL A N 1
ATOM 4972 C CA . VAL A 1 598 ? 30.920 -14.917 -24.083 1.00 74.06 598 VAL A CA 1
ATOM 4973 C C . VAL A 1 598 ? 32.075 -15.211 -25.029 1.00 74.06 598 VAL A C 1
ATOM 4975 O O . VAL A 1 598 ? 32.002 -14.832 -26.198 1.00 74.06 598 VAL A O 1
ATOM 4978 N N . GLY A 1 599 ? 33.106 -15.921 -24.558 1.00 70.19 599 GLY A N 1
ATOM 4979 C CA . GLY A 1 599 ? 34.240 -16.315 -25.392 1.00 70.19 599 GLY A CA 1
ATOM 4980 C C . GLY A 1 599 ? 33.813 -17.184 -26.571 1.00 70.19 599 GLY A C 1
ATOM 4981 O O . GLY A 1 599 ? 34.192 -16.897 -27.704 1.00 70.19 599 GLY A O 1
ATOM 4982 N N . LYS A 1 600 ? 32.944 -18.178 -26.329 1.00 70.38 600 LYS A N 1
ATOM 4983 C CA . LYS A 1 600 ? 32.400 -19.046 -27.388 1.00 70.38 600 LYS A CA 1
ATOM 4984 C C . LYS A 1 600 ? 31.499 -18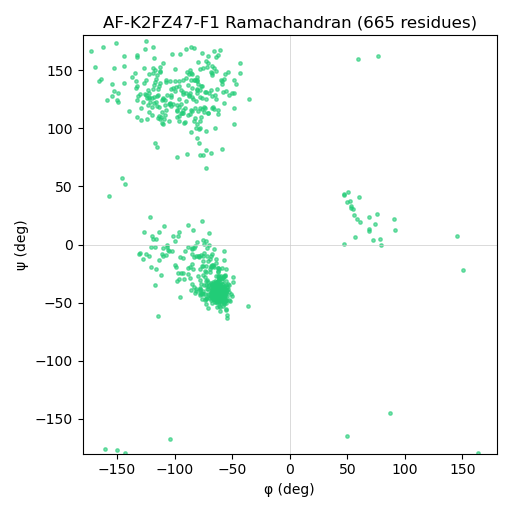.305 -28.380 1.00 70.38 600 LYS A C 1
ATOM 4986 O O . LYS A 1 600 ? 31.545 -18.610 -29.566 1.00 70.38 600 LYS A O 1
ATOM 4991 N N . ARG A 1 601 ? 30.667 -17.365 -27.915 1.00 67.31 601 ARG A N 1
ATOM 4992 C CA . ARG A 1 601 ? 29.678 -16.676 -28.764 1.00 67.31 601 ARG A CA 1
ATOM 4993 C C . ARG A 1 601 ? 30.291 -15.576 -29.630 1.00 67.31 601 ARG A C 1
ATOM 4995 O O . ARG A 1 601 ? 29.925 -15.449 -30.793 1.00 67.31 601 ARG A O 1
ATOM 5002 N N . ASP A 1 602 ? 31.185 -14.773 -29.055 1.00 65.88 602 ASP A N 1
ATOM 5003 C CA . ASP A 1 602 ? 31.653 -13.527 -29.676 1.00 65.88 602 ASP A CA 1
ATOM 5004 C C . ASP A 1 602 ? 33.096 -13.627 -30.222 1.00 65.88 602 ASP A C 1
ATOM 5006 O O . ASP A 1 602 ? 33.596 -12.648 -30.772 1.00 65.88 602 ASP A O 1
ATOM 5010 N N . ASN A 1 603 ? 33.759 -14.787 -30.084 1.00 69.19 603 ASN A N 1
ATOM 5011 C CA . ASN A 1 603 ? 35.151 -15.038 -30.494 1.00 69.19 603 ASN A CA 1
ATOM 5012 C C . ASN A 1 603 ? 36.143 -13.972 -29.973 1.00 69.19 603 ASN A C 1
ATOM 5014 O O . ASN A 1 603 ? 36.968 -13.440 -30.715 1.00 69.19 603 ASN A O 1
ATOM 5018 N N . LEU A 1 604 ? 36.010 -13.613 -28.693 1.00 70.31 604 LEU A N 1
ATOM 5019 C CA . LEU A 1 604 ? 36.793 -12.564 -28.030 1.00 70.31 604 LEU A CA 1
ATOM 5020 C C . LEU A 1 604 ? 37.935 -13.152 -27.202 1.00 70.31 604 LEU A C 1
ATOM 5022 O O . LEU A 1 604 ? 37.813 -14.244 -26.647 1.00 70.31 604 LEU A O 1
ATOM 5026 N N . THR A 1 605 ? 39.021 -12.394 -27.048 1.00 73.44 605 THR A N 1
ATOM 5027 C CA . THR A 1 605 ? 40.109 -12.768 -26.135 1.00 73.44 605 THR A CA 1
ATOM 5028 C C . THR A 1 605 ? 39.677 -12.627 -24.673 1.00 73.44 605 THR A C 1
ATOM 5030 O O . THR A 1 605 ? 38.804 -11.823 -24.342 1.00 73.44 605 THR A O 1
ATOM 5033 N N . ILE A 1 606 ? 40.327 -13.363 -23.764 1.00 71.81 606 ILE A N 1
ATOM 5034 C CA . ILE A 1 606 ? 40.065 -13.280 -22.313 1.00 71.81 606 ILE A CA 1
ATOM 5035 C C . ILE A 1 606 ? 40.195 -11.833 -21.810 1.00 71.81 606 ILE A C 1
ATOM 5037 O O . ILE A 1 606 ? 39.371 -11.376 -21.022 1.00 71.81 606 ILE A O 1
ATOM 5041 N N . GLU A 1 607 ? 41.171 -11.082 -22.322 1.00 69.94 607 GLU A N 1
ATOM 5042 C CA . GLU A 1 607 ? 41.374 -9.674 -21.971 1.00 69.94 607 GLU A CA 1
ATOM 5043 C C . GLU A 1 607 ? 40.220 -8.776 -22.456 1.00 69.94 607 GLU A C 1
ATOM 5045 O O . GLU A 1 607 ? 39.757 -7.901 -21.725 1.00 69.94 607 GLU A O 1
ATOM 5050 N N . GLN A 1 608 ? 39.695 -9.013 -23.663 1.00 69.88 608 GLN A N 1
ATOM 5051 C CA . GLN A 1 608 ? 38.531 -8.289 -24.189 1.00 69.88 608 GLN A CA 1
ATOM 5052 C C . GLN A 1 608 ? 37.250 -8.609 -23.409 1.00 69.88 608 GLN A C 1
ATOM 5054 O O . GLN A 1 608 ? 36.439 -7.713 -23.165 1.00 69.88 608 GLN A O 1
ATOM 5059 N N . ILE A 1 609 ? 37.070 -9.866 -22.997 1.00 72.12 609 ILE A N 1
ATOM 5060 C CA . ILE A 1 609 ? 35.945 -10.287 -22.153 1.00 72.12 609 ILE A CA 1
ATOM 5061 C C . ILE A 1 609 ? 36.057 -9.629 -20.775 1.00 72.12 609 ILE A C 1
ATOM 5063 O O . ILE A 1 609 ? 35.090 -9.027 -20.313 1.00 72.12 609 ILE A O 1
ATOM 5067 N N . GLY A 1 610 ? 37.247 -9.655 -20.167 1.00 71.25 610 GLY A N 1
ATOM 5068 C CA . GLY A 1 610 ? 37.509 -9.024 -18.875 1.00 71.25 610 GLY A CA 1
ATOM 5069 C C . GLY A 1 610 ? 37.250 -7.518 -18.886 1.00 71.25 610 GLY A C 1
ATOM 5070 O O . GLY A 1 610 ? 36.614 -7.006 -17.969 1.00 71.25 610 GLY A O 1
ATOM 5071 N N . ARG A 1 611 ? 37.637 -6.814 -19.960 1.00 71.44 611 ARG A N 1
ATOM 5072 C CA . ARG A 1 611 ? 37.320 -5.385 -20.145 1.00 71.44 611 ARG A CA 1
ATOM 5073 C C . ARG A 1 611 ? 35.820 -5.120 -20.287 1.00 71.44 611 ARG A C 1
ATOM 5075 O O . ARG A 1 611 ? 35.333 -4.122 -19.776 1.00 71.44 611 ARG A O 1
ATOM 5082 N N . ARG A 1 612 ? 35.066 -5.995 -20.962 1.00 71.19 612 ARG A N 1
ATOM 5083 C CA . ARG A 1 612 ? 33.601 -5.852 -21.050 1.00 71.19 612 ARG A CA 1
ATOM 5084 C C . ARG A 1 612 ? 32.939 -6.064 -19.693 1.00 71.19 612 ARG A C 1
ATOM 5086 O O . ARG A 1 612 ? 32.105 -5.254 -19.299 1.00 71.19 612 ARG A O 1
ATOM 5093 N N . LEU A 1 613 ? 33.338 -7.107 -18.971 1.00 72.06 613 LEU A N 1
ATOM 5094 C CA . LEU A 1 613 ? 32.792 -7.409 -17.649 1.00 72.06 613 LEU A CA 1
ATOM 5095 C C . LEU A 1 613 ? 33.135 -6.321 -16.623 1.00 72.06 613 LEU A C 1
ATOM 5097 O O . LEU A 1 613 ? 32.276 -5.958 -15.829 1.00 72.06 613 LEU A O 1
ATOM 5101 N N . SER A 1 614 ? 34.332 -5.728 -16.683 1.00 70.06 614 SER A N 1
ATOM 5102 C CA . SER A 1 614 ? 34.738 -4.657 -15.760 1.00 70.06 614 SER A CA 1
ATOM 5103 C C . SER A 1 614 ? 34.020 -3.321 -15.982 1.00 70.06 614 SER A C 1
ATOM 5105 O O . SER A 1 614 ? 34.068 -2.446 -15.118 1.00 70.06 614 SER A O 1
ATOM 5107 N N . THR A 1 615 ? 33.342 -3.143 -17.121 1.00 67.31 615 THR A N 1
ATOM 5108 C CA . THR A 1 615 ? 32.490 -1.964 -17.362 1.00 67.31 615 THR A CA 1
ATOM 5109 C C . THR A 1 615 ? 31.089 -2.089 -16.762 1.00 67.31 615 THR A C 1
ATOM 5111 O O . THR A 1 615 ? 30.379 -1.082 -16.696 1.00 67.31 615 THR A O 1
ATOM 5114 N N . GLN A 1 616 ? 30.706 -3.282 -16.298 1.00 69.00 616 GLN A N 1
ATOM 5115 C CA . GLN A 1 616 ? 29.424 -3.549 -15.647 1.00 69.00 616 GLN A CA 1
ATOM 5116 C C . GLN A 1 616 ? 29.571 -3.637 -14.125 1.00 69.00 616 GLN A C 1
ATOM 5118 O O . GLN A 1 616 ? 30.675 -3.761 -13.594 1.00 69.00 616 GLN A O 1
ATOM 5123 N N . LEU A 1 617 ? 28.445 -3.544 -13.416 1.00 66.25 617 LEU A N 1
ATOM 5124 C CA . LEU A 1 617 ? 28.410 -3.844 -11.985 1.00 66.25 617 LEU A CA 1
ATOM 5125 C C . LEU A 1 617 ? 28.651 -5.342 -11.766 1.00 66.25 617 LEU A C 1
ATOM 5127 O O . LEU A 1 617 ? 28.209 -6.171 -12.566 1.00 66.25 617 LEU A O 1
ATOM 5131 N N . SER A 1 618 ? 29.319 -5.688 -10.665 1.00 70.81 618 SER A N 1
ATOM 5132 C CA . SER A 1 618 ? 29.391 -7.081 -10.229 1.00 70.81 618 SER A CA 1
ATOM 5133 C C . SER A 1 618 ? 27.986 -7.613 -9.902 1.00 70.81 618 SER A C 1
ATOM 5135 O O . SER A 1 618 ? 27.035 -6.846 -9.715 1.00 70.81 618 SER A O 1
ATOM 5137 N N . ASN A 1 619 ? 27.828 -8.939 -9.827 1.00 69.50 619 ASN A N 1
ATOM 5138 C CA . ASN A 1 619 ? 26.552 -9.535 -9.410 1.00 69.50 619 ASN A CA 1
ATOM 5139 C C . ASN A 1 619 ? 26.134 -9.056 -8.006 1.00 69.50 619 ASN A C 1
ATOM 5141 O O . ASN A 1 619 ? 24.944 -8.879 -7.756 1.00 69.50 619 ASN A O 1
ATOM 5145 N N . GLU A 1 620 ? 27.106 -8.826 -7.123 1.00 70.19 620 GLU A N 1
ATOM 5146 C CA . GLU A 1 620 ? 26.908 -8.343 -5.753 1.00 70.19 620 GLU A CA 1
ATOM 5147 C C . GLU A 1 620 ? 26.504 -6.866 -5.738 1.00 70.19 620 GLU A C 1
ATOM 5149 O O . GLU A 1 620 ? 25.452 -6.532 -5.202 1.00 70.19 620 GLU A O 1
ATOM 5154 N N . ASP A 1 621 ? 27.245 -5.994 -6.430 1.00 71.31 621 ASP A N 1
ATOM 5155 C CA . ASP A 1 621 ? 26.921 -4.561 -6.499 1.00 71.31 621 ASP A CA 1
ATOM 5156 C C . ASP A 1 621 ? 25.555 -4.309 -7.148 1.00 71.31 621 ASP A C 1
ATOM 5158 O O . ASP A 1 621 ? 24.826 -3.389 -6.773 1.00 71.31 621 ASP A O 1
ATOM 5162 N N . ARG A 1 622 ? 25.195 -5.126 -8.145 1.00 72.25 622 ARG A N 1
ATOM 5163 C CA . ARG A 1 622 ? 23.872 -5.091 -8.769 1.00 72.25 622 ARG A CA 1
ATOM 5164 C C . ARG A 1 622 ? 22.799 -5.478 -7.755 1.00 72.25 622 ARG A C 1
ATOM 5166 O O . ARG A 1 622 ? 21.848 -4.720 -7.605 1.00 72.25 622 ARG A O 1
ATOM 5173 N N . ALA A 1 623 ? 22.970 -6.579 -7.023 1.00 70.56 623 ALA A N 1
ATOM 5174 C CA . ALA A 1 623 ? 22.032 -6.982 -5.975 1.00 70.56 623 ALA A CA 1
ATOM 5175 C C . ALA A 1 623 ? 21.885 -5.910 -4.877 1.00 70.56 623 ALA A C 1
ATOM 5177 O O . ALA A 1 623 ? 20.768 -5.647 -4.439 1.00 70.56 623 ALA A O 1
ATOM 5178 N N . ASP A 1 624 ? 22.972 -5.234 -4.505 1.00 70.94 624 ASP A N 1
ATOM 5179 C CA . ASP A 1 624 ? 22.988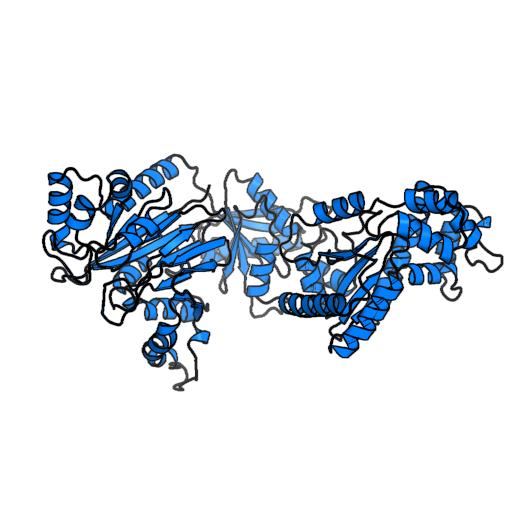 -4.138 -3.529 1.00 70.94 624 ASP A CA 1
ATOM 5180 C C . ASP A 1 624 ? 22.239 -2.886 -4.001 1.00 70.94 624 ASP A C 1
ATOM 5182 O O . ASP A 1 624 ? 21.490 -2.261 -3.247 1.00 70.94 624 ASP A O 1
ATOM 5186 N N . VAL A 1 625 ? 22.428 -2.484 -5.261 1.00 68.38 625 VAL A N 1
ATOM 5187 C CA . VAL A 1 625 ? 21.666 -1.369 -5.849 1.00 68.38 625 VAL A CA 1
ATOM 5188 C C . VAL A 1 625 ? 20.178 -1.704 -5.879 1.00 68.38 625 VAL A C 1
ATOM 5190 O O . VAL A 1 625 ? 19.340 -0.821 -5.696 1.00 68.38 625 VAL A O 1
ATOM 5193 N N . ILE A 1 626 ? 19.842 -2.971 -6.102 1.00 66.81 626 ILE A N 1
ATOM 5194 C CA . ILE A 1 626 ? 18.460 -3.428 -6.153 1.00 66.81 626 ILE A CA 1
ATOM 5195 C C . ILE A 1 626 ? 17.843 -3.463 -4.749 1.00 66.81 626 ILE A C 1
ATOM 5197 O O . ILE A 1 626 ? 16.775 -2.887 -4.555 1.00 66.81 626 ILE A O 1
ATOM 5201 N N . SER A 1 627 ? 18.528 -4.044 -3.762 1.00 64.62 627 SER A N 1
ATOM 5202 C CA . SER A 1 627 ? 18.038 -4.156 -2.382 1.00 64.62 627 SER A CA 1
ATOM 5203 C C . SER A 1 627 ? 17.828 -2.791 -1.720 1.00 64.62 627 SER A C 1
ATOM 5205 O O . SER A 1 627 ? 16.808 -2.568 -1.071 1.00 64.62 627 SER A O 1
ATOM 5207 N N . ARG A 1 628 ? 18.725 -1.820 -1.952 1.00 61.72 628 ARG A N 1
ATOM 5208 C CA . ARG A 1 628 ? 18.577 -0.446 -1.431 1.00 61.72 628 ARG A CA 1
ATOM 5209 C C . ARG A 1 628 ? 17.368 0.299 -1.995 1.00 61.72 628 ARG A C 1
ATOM 5211 O O . ARG A 1 628 ? 16.851 1.186 -1.328 1.00 61.72 628 ARG A O 1
ATOM 5218 N N . ASN A 1 629 ? 16.916 -0.043 -3.201 1.00 57.75 629 ASN A N 1
ATOM 5219 C CA . ASN A 1 629 ? 15.717 0.553 -3.797 1.00 57.75 629 ASN A CA 1
ATOM 5220 C C . ASN A 1 629 ? 14.416 -0.154 -3.351 1.00 57.75 629 ASN A C 1
ATOM 5222 O O . ASN A 1 629 ? 13.329 0.333 -3.642 1.00 57.75 629 ASN A O 1
ATOM 5226 N N . GLN A 1 630 ? 14.500 -1.284 -2.635 1.00 55.78 630 GLN A N 1
ATOM 5227 C CA . GLN A 1 630 ? 13.337 -2.070 -2.196 1.00 55.78 630 GLN A CA 1
ATOM 5228 C C . GLN A 1 630 ? 12.820 -1.717 -0.800 1.00 55.78 630 GLN A C 1
ATOM 5230 O O . GLN A 1 630 ? 11.718 -2.130 -0.450 1.00 55.78 630 GLN A O 1
ATOM 5235 N N . SER A 1 631 ? 13.563 -0.941 -0.007 1.00 45.00 631 SER A N 1
ATOM 5236 C CA . SER A 1 631 ? 13.289 -0.757 1.427 1.00 45.00 631 SER A CA 1
ATOM 5237 C C . SER A 1 631 ? 11.976 -0.038 1.773 1.00 45.00 631 SER A C 1
ATOM 5239 O O . SER A 1 631 ? 11.678 0.093 2.953 1.00 45.00 631 SER A O 1
ATOM 5241 N N . ASN A 1 632 ? 11.201 0.440 0.791 1.00 47.44 632 ASN A N 1
ATOM 5242 C CA . ASN A 1 632 ? 10.064 1.339 1.023 1.00 47.44 632 ASN A CA 1
ATOM 5243 C C . ASN A 1 632 ? 8.718 0.881 0.420 1.00 47.44 632 ASN A C 1
ATOM 5245 O O . ASN A 1 632 ? 7.793 1.686 0.398 1.00 47.44 632 ASN A O 1
ATOM 5249 N N . SER A 1 633 ? 8.549 -0.355 -0.074 1.00 49.66 633 SER A N 1
ATOM 5250 C CA . SER A 1 633 ? 7.258 -0.756 -0.673 1.00 49.66 633 SER A CA 1
ATOM 5251 C C . SER A 1 633 ? 6.938 -2.240 -0.524 1.00 49.66 633 SER A C 1
ATOM 5253 O O . SER A 1 633 ? 7.683 -3.100 -0.985 1.00 49.66 633 SER A O 1
ATOM 5255 N N . TYR A 1 634 ? 5.774 -2.519 0.061 1.00 49.97 634 TYR A N 1
ATOM 5256 C CA . TYR A 1 634 ? 5.357 -3.832 0.557 1.00 49.97 634 TYR A CA 1
ATOM 5257 C C . TYR A 1 634 ? 4.938 -4.870 -0.501 1.00 49.97 634 TYR A C 1
ATOM 5259 O O . TYR A 1 634 ? 4.533 -5.960 -0.114 1.00 49.97 634 TYR A O 1
ATOM 5267 N N . ASP A 1 635 ? 5.031 -4.601 -1.810 1.00 57.19 635 ASP A N 1
ATOM 5268 C CA . ASP A 1 635 ? 4.531 -5.574 -2.797 1.00 57.19 635 ASP A CA 1
ATOM 5269 C C . ASP A 1 635 ? 5.134 -5.485 -4.214 1.00 57.19 635 ASP A C 1
ATOM 5271 O O . ASP A 1 635 ? 4.436 -5.611 -5.220 1.00 57.19 635 ASP A O 1
ATOM 5275 N N . ARG A 1 636 ? 6.450 -5.273 -4.328 1.00 69.12 636 ARG A N 1
ATOM 5276 C CA . ARG A 1 636 ? 7.141 -5.227 -5.635 1.00 69.12 636 ARG A CA 1
ATOM 5277 C C . ARG A 1 636 ? 7.699 -6.588 -6.032 1.00 69.12 636 ARG A C 1
ATOM 5279 O O . ARG A 1 636 ? 8.228 -7.321 -5.196 1.00 69.12 636 ARG A O 1
ATOM 5286 N N . LEU A 1 637 ? 7.623 -6.921 -7.322 1.00 68.31 637 LEU A N 1
ATOM 5287 C CA . LEU A 1 637 ? 8.224 -8.145 -7.839 1.00 68.31 637 LEU A CA 1
ATOM 5288 C C . LEU A 1 637 ? 9.747 -7.994 -7.921 1.00 68.31 637 LEU A C 1
ATOM 5290 O O . LEU A 1 637 ? 10.249 -7.251 -8.760 1.00 68.31 637 LEU A O 1
ATOM 5294 N N . TYR A 1 638 ? 10.482 -8.766 -7.125 1.00 75.31 638 TYR A N 1
ATOM 5295 C CA . TYR A 1 638 ? 11.901 -9.002 -7.361 1.00 75.31 638 TYR A CA 1
ATOM 5296 C C . TYR A 1 638 ? 12.210 -10.486 -7.334 1.00 75.31 638 TYR A C 1
ATOM 5298 O O . TYR A 1 638 ? 12.037 -11.149 -6.314 1.00 75.31 638 TYR A O 1
ATOM 5306 N N . MET A 1 639 ? 12.681 -11.006 -8.463 1.00 73.69 639 MET A N 1
ATOM 5307 C CA . MET A 1 639 ? 13.094 -12.400 -8.567 1.00 73.69 639 MET A CA 1
ATOM 5308 C C . MET A 1 639 ? 14.527 -12.482 -9.046 1.00 73.69 639 MET A C 1
ATOM 5310 O O . MET A 1 639 ? 14.865 -11.954 -10.104 1.00 73.69 639 MET A O 1
ATOM 5314 N N . LYS A 1 640 ? 15.344 -13.192 -8.271 1.00 74.00 640 LYS A N 1
ATOM 5315 C CA . LYS A 1 640 ? 16.681 -13.595 -8.676 1.00 74.00 640 LYS A CA 1
ATOM 5316 C C . LYS A 1 640 ? 16.606 -15.002 -9.257 1.00 74.00 640 LYS A C 1
ATOM 5318 O O . LYS A 1 640 ? 16.172 -15.918 -8.567 1.00 74.00 640 LYS A O 1
ATOM 5323 N N . ILE A 1 641 ? 17.015 -15.157 -10.507 1.00 75.06 641 ILE A N 1
ATOM 5324 C CA . ILE A 1 641 ? 17.004 -16.428 -11.231 1.00 75.06 641 ILE A CA 1
ATOM 5325 C C . ILE A 1 641 ? 18.449 -16.842 -11.510 1.00 75.06 641 ILE A C 1
ATOM 5327 O O . ILE A 1 641 ? 19.285 -16.020 -11.903 1.00 75.06 641 ILE A O 1
ATOM 5331 N N . ASP A 1 642 ? 18.752 -18.121 -11.308 1.00 71.69 642 ASP A N 1
ATOM 5332 C CA . ASP A 1 642 ? 20.053 -18.673 -11.669 1.00 71.69 642 ASP A CA 1
ATOM 5333 C C . ASP A 1 642 ? 20.083 -19.019 -13.163 1.00 71.69 642 ASP A C 1
ATOM 5335 O O . ASP A 1 642 ? 19.339 -19.864 -13.666 1.00 71.69 642 ASP A O 1
ATOM 5339 N N . GLY A 1 643 ? 20.974 -18.348 -13.889 1.00 65.31 643 GLY A N 1
ATOM 5340 C CA . GLY A 1 643 ? 21.125 -18.477 -15.331 1.00 65.31 643 GLY A CA 1
ATOM 5341 C C . GLY A 1 643 ? 21.709 -19.818 -15.814 1.00 65.31 643 GLY A C 1
ATOM 5342 O O . GLY A 1 643 ? 21.949 -19.991 -17.017 1.00 65.31 643 GLY A O 1
ATOM 5343 N N . ASP A 1 644 ? 22.024 -20.731 -14.896 1.00 66.69 644 ASP A N 1
ATOM 5344 C CA . ASP A 1 644 ? 22.487 -22.082 -15.216 1.00 66.69 644 ASP A CA 1
ATOM 5345 C C . ASP A 1 644 ? 21.380 -23.146 -15.105 1.00 66.69 644 ASP A C 1
ATOM 5347 O O . ASP A 1 644 ? 21.495 -24.199 -15.726 1.00 66.69 644 ASP A O 1
ATOM 5351 N N . ASN A 1 645 ? 20.265 -22.844 -14.421 1.00 58.44 645 ASN A N 1
ATOM 5352 C CA . ASN A 1 645 ? 19.188 -23.806 -14.130 1.00 58.44 645 ASN A CA 1
ATOM 5353 C C . ASN A 1 645 ? 17.791 -23.441 -14.680 1.00 58.44 645 ASN A C 1
ATOM 5355 O O . ASN A 1 645 ? 16.875 -24.257 -14.577 1.00 58.44 645 ASN A O 1
ATOM 5359 N N . TYR A 1 646 ? 17.607 -22.289 -15.338 1.00 57.88 646 TYR A N 1
ATOM 5360 C CA . TYR A 1 646 ? 16.272 -21.851 -15.800 1.00 57.88 646 TYR A CA 1
ATOM 5361 C C . TYR A 1 646 ? 15.627 -22.690 -16.906 1.00 57.88 646 TYR A C 1
ATOM 5363 O O . TYR A 1 646 ? 14.469 -22.466 -17.243 1.00 57.88 646 TYR A O 1
ATOM 5371 N N . ASN A 1 647 ? 16.333 -23.653 -17.503 1.00 53.88 647 ASN A N 1
ATOM 5372 C CA . ASN A 1 647 ? 15.708 -24.576 -18.457 1.00 53.88 647 ASN A CA 1
ATOM 5373 C C . ASN A 1 647 ? 14.761 -25.585 -17.772 1.00 53.88 647 ASN A C 1
ATOM 5375 O O . ASN A 1 647 ? 14.124 -26.382 -18.460 1.00 53.88 647 ASN A O 1
ATOM 5379 N N . ALA A 1 648 ? 14.646 -25.564 -16.440 1.00 53.66 648 ALA A N 1
ATOM 5380 C CA . ALA A 1 648 ? 13.621 -26.302 -15.718 1.00 53.66 648 ALA A CA 1
ATOM 5381 C C . ALA A 1 648 ? 12.247 -25.618 -15.876 1.00 53.66 648 ALA A C 1
ATOM 5383 O O . ALA A 1 648 ? 12.038 -24.490 -15.433 1.00 53.66 648 ALA A O 1
ATOM 5384 N N . ILE A 1 649 ? 11.286 -26.335 -16.468 1.00 53.84 649 ILE A N 1
ATOM 5385 C CA . ILE A 1 649 ? 9.875 -25.929 -16.668 1.00 53.84 649 ILE A CA 1
ATOM 5386 C C . ILE A 1 649 ? 9.221 -25.383 -15.374 1.00 53.84 649 ILE A C 1
ATOM 5388 O O . ILE A 1 649 ? 8.335 -24.521 -15.422 1.00 53.84 649 ILE A O 1
ATOM 5392 N N . ASP A 1 650 ? 9.697 -25.831 -14.211 1.00 62.81 650 ASP A N 1
ATOM 5393 C CA . ASP A 1 650 ? 9.217 -25.415 -12.893 1.00 62.81 650 ASP A CA 1
ATOM 5394 C C . ASP A 1 650 ? 9.450 -23.925 -12.591 1.00 62.81 650 ASP A C 1
ATOM 5396 O O . ASP A 1 650 ? 8.624 -23.311 -11.912 1.00 62.81 650 ASP A O 1
ATOM 5400 N N . GLU A 1 651 ? 10.529 -23.306 -13.086 1.00 69.44 651 GLU A N 1
ATOM 5401 C CA . GLU A 1 651 ? 10.796 -21.881 -12.831 1.00 69.44 651 GLU A CA 1
ATOM 5402 C C . GLU A 1 651 ? 9.857 -20.969 -13.627 1.00 69.44 651 GLU A C 1
ATOM 5404 O O . GLU A 1 651 ? 9.295 -20.026 -13.066 1.00 69.44 651 GLU A O 1
ATOM 5409 N N . TYR A 1 652 ? 9.601 -21.286 -14.900 1.00 77.44 652 TYR A N 1
ATOM 5410 C CA . TYR A 1 652 ? 8.633 -20.551 -15.721 1.00 77.44 652 TYR A CA 1
ATOM 5411 C C . TYR A 1 652 ? 7.217 -20.650 -15.143 1.00 77.44 652 TYR A C 1
ATOM 5413 O O . TYR A 1 652 ? 6.514 -19.645 -15.051 1.00 77.44 652 TYR A O 1
ATOM 5421 N N . SER A 1 653 ? 6.814 -21.838 -14.688 1.00 75.62 653 SER A N 1
ATOM 5422 C CA . SER A 1 653 ? 5.488 -22.067 -14.102 1.00 75.62 653 SER A CA 1
ATOM 5423 C C . SER A 1 653 ? 5.289 -21.291 -12.794 1.00 75.62 653 SER A C 1
ATOM 5425 O O . SER A 1 653 ? 4.242 -20.666 -12.595 1.00 75.62 653 SER A O 1
ATOM 5427 N N . LYS A 1 654 ? 6.308 -21.256 -11.922 1.00 77.81 654 LYS A N 1
ATOM 5428 C CA . LYS A 1 654 ? 6.304 -20.429 -10.701 1.00 77.81 654 LYS A CA 1
ATOM 5429 C C . LYS A 1 654 ? 6.183 -18.945 -11.034 1.00 77.81 654 LYS A C 1
ATOM 5431 O O . LYS A 1 654 ? 5.365 -18.246 -10.443 1.00 77.81 654 LYS A O 1
ATOM 5436 N N . LEU A 1 655 ? 6.949 -18.482 -12.017 1.00 81.25 655 LEU A N 1
ATOM 5437 C CA . LEU A 1 655 ? 6.983 -17.082 -12.427 1.00 81.25 655 LEU A CA 1
ATOM 5438 C C . LEU A 1 655 ? 5.652 -16.624 -13.036 1.00 81.25 655 LEU A C 1
ATOM 5440 O O . LEU A 1 655 ? 5.138 -15.565 -12.688 1.00 81.25 655 LEU A O 1
ATOM 5444 N N . LEU A 1 656 ? 5.043 -17.457 -13.881 1.00 83.94 656 LEU A N 1
ATOM 5445 C CA . LEU A 1 656 ? 3.711 -17.213 -14.434 1.00 83.94 656 LEU A CA 1
ATOM 5446 C C . LEU A 1 656 ? 2.624 -17.233 -13.350 1.00 83.94 656 LEU A C 1
ATOM 5448 O O . LEU A 1 656 ? 1.684 -16.443 -13.413 1.00 83.94 656 LEU A O 1
ATOM 5452 N N . SER A 1 657 ? 2.757 -18.089 -12.336 1.00 81.69 657 SER A N 1
ATOM 5453 C CA . SER A 1 657 ? 1.843 -18.115 -11.186 1.00 81.69 657 SER A CA 1
ATOM 5454 C C . SER A 1 657 ? 1.956 -16.841 -10.345 1.00 81.69 657 SER A C 1
ATOM 5456 O O . SER A 1 657 ? 0.941 -16.234 -10.005 1.00 81.69 657 SER A O 1
ATOM 5458 N N . GLU A 1 658 ? 3.179 -16.377 -10.083 1.00 80.69 658 GLU A N 1
ATOM 5459 C CA . GLU A 1 658 ? 3.435 -15.112 -9.388 1.00 80.69 658 GLU A CA 1
ATOM 5460 C C . GLU A 1 658 ? 2.902 -13.917 -10.190 1.00 80.69 658 GLU A C 1
ATOM 5462 O O . GLU A 1 658 ? 2.275 -13.016 -9.632 1.00 80.69 658 GLU A O 1
ATOM 5467 N N . PHE A 1 659 ? 3.070 -13.942 -11.515 1.00 84.19 659 PHE A N 1
ATOM 5468 C CA . PHE A 1 659 ? 2.488 -12.950 -12.411 1.00 84.19 659 PHE A CA 1
ATOM 5469 C C . PHE A 1 659 ? 0.960 -12.918 -12.318 1.00 84.19 659 PHE A C 1
ATOM 5471 O O . PHE A 1 659 ? 0.391 -11.834 -12.208 1.00 84.19 659 PHE A O 1
ATOM 5478 N N . LYS A 1 660 ? 0.284 -14.079 -12.318 1.00 80.19 660 LYS A N 1
ATOM 5479 C CA . LYS A 1 660 ? -1.177 -14.155 -12.113 1.00 80.19 660 LYS A CA 1
ATOM 5480 C C . LYS A 1 660 ? -1.574 -13.551 -10.768 1.00 80.19 660 LYS A C 1
ATOM 5482 O O . LYS A 1 660 ? -2.488 -12.729 -10.728 1.00 80.19 660 LYS A O 1
ATOM 5487 N N . ARG A 1 661 ? -0.873 -13.921 -9.689 1.00 79.31 661 ARG A N 1
ATOM 5488 C CA . ARG A 1 661 ? -1.167 -13.449 -8.328 1.00 79.31 661 ARG A CA 1
ATOM 5489 C C . ARG A 1 661 ? -1.039 -11.933 -8.214 1.00 79.31 661 ARG A C 1
ATOM 5491 O O . ARG A 1 661 ? -1.982 -11.274 -7.795 1.00 79.31 661 ARG A O 1
ATOM 5498 N N . ARG A 1 662 ? 0.100 -11.365 -8.614 1.00 73.12 662 ARG A N 1
ATOM 5499 C CA . ARG A 1 662 ? 0.356 -9.919 -8.483 1.00 73.12 662 ARG A CA 1
ATOM 5500 C C . ARG A 1 662 ? -0.563 -9.087 -9.353 1.00 73.12 662 ARG A C 1
ATOM 5502 O O . ARG A 1 662 ? -1.098 -8.084 -8.904 1.00 73.12 662 ARG A O 1
ATOM 5509 N N . LYS A 1 663 ? -0.815 -9.541 -10.575 1.00 69.75 663 LYS A N 1
ATOM 5510 C CA . LYS A 1 663 ? -1.762 -8.882 -11.470 1.00 69.75 663 LYS A CA 1
ATOM 5511 C C . LYS A 1 663 ? -3.185 -8.855 -10.908 1.00 69.75 663 LYS A C 1
ATOM 5513 O O . LYS A 1 663 ? -3.919 -7.920 -11.201 1.00 69.75 663 LYS A O 1
ATOM 5518 N N . HIS A 1 664 ? -3.568 -9.863 -10.122 1.00 69.94 664 HIS A N 1
ATOM 5519 C CA . HIS A 1 664 ? -4.837 -9.865 -9.398 1.00 69.94 664 HIS A CA 1
ATOM 5520 C C . HIS A 1 664 ? -4.841 -8.870 -8.232 1.00 69.94 664 HIS A C 1
ATOM 5522 O O . HIS A 1 664 ? -5.844 -8.208 -8.045 1.00 69.94 664 HIS A O 1
ATOM 5528 N N . ILE A 1 665 ? -3.729 -8.725 -7.503 1.00 64.62 665 ILE A N 1
ATOM 5529 C CA . ILE A 1 665 ? -3.591 -7.758 -6.397 1.00 64.62 665 ILE A CA 1
ATOM 5530 C C . ILE A 1 665 ? -3.600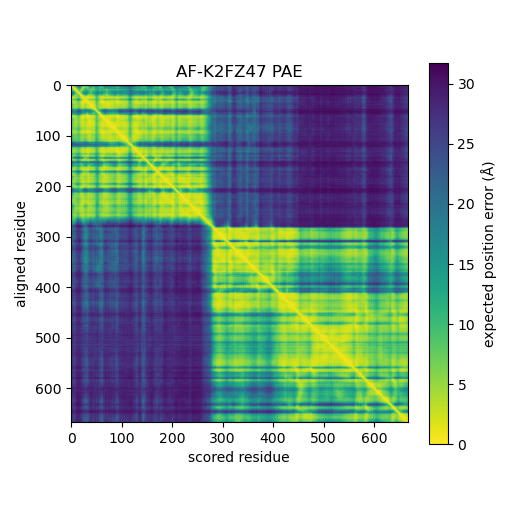 -6.304 -6.898 1.00 64.62 665 ILE A C 1
ATOM 5532 O O . ILE A 1 665 ? -4.159 -5.430 -6.248 1.00 64.62 665 ILE A O 1
ATOM 5536 N N . ILE A 1 666 ? -2.965 -6.035 -8.043 1.00 64.06 666 ILE A N 1
ATOM 5537 C CA . ILE A 1 666 ? -2.886 -4.684 -8.629 1.00 64.06 666 ILE A CA 1
ATOM 5538 C C . ILE A 1 666 ? -4.232 -4.248 -9.246 1.00 64.06 666 ILE A C 1
ATOM 5540 O O . ILE A 1 666 ? -4.461 -3.052 -9.443 1.00 64.06 666 ILE A O 1
ATOM 5544 N N . ARG A 1 667 ? -5.097 -5.202 -9.604 1.00 63.66 667 ARG A N 1
ATOM 5545 C CA . ARG A 1 667 ? -6.416 -4.949 -10.195 1.00 63.66 667 ARG A CA 1
ATOM 5546 C C . ARG A 1 667 ? -7.470 -4.687 -9.142 1.00 63.66 667 ARG A C 1
ATOM 5548 O O . ARG A 1 667 ? -8.288 -3.780 -9.425 1.00 63.66 667 ARG A O 1
#

Radius of gyration: 32.08 Å; Cα contacts (8 Å, |Δi|>4): 1062; chains: 1; bounding box: 84×61×100 Å

Solvent-accessible surface area (backbone atoms only — not comparable to full-atom values): 36758 Å² total; per-residue (Å²): 130,79,64,70,46,70,46,73,37,79,31,70,77,39,103,84,46,86,52,42,24,50,24,38,38,42,32,45,83,95,40,27,39,32,38,30,30,7,46,60,29,45,50,46,57,51,65,39,79,85,62,67,60,55,65,64,63,76,60,60,58,30,40,34,46,42,46,85,52,60,50,29,39,59,20,47,69,57,52,52,46,42,31,45,75,74,69,69,42,62,43,36,38,34,30,48,66,84,50,53,66,59,54,37,69,74,42,44,77,75,70,27,55,36,87,89,71,85,42,77,50,95,70,57,63,69,78,50,33,49,76,42,73,46,50,66,66,36,71,47,73,46,89,92,43,39,35,39,37,28,51,68,55,75,29,42,41,45,99,93,47,66,35,47,22,38,36,36,25,44,83,82,77,45,62,72,42,25,38,46,48,68,23,23,81,48,72,70,56,50,55,58,54,56,79,53,93,44,52,28,43,31,44,32,64,20,50,76,84,50,91,43,81,32,20,15,26,58,48,57,51,68,76,73,47,55,70,78,56,32,60,33,32,21,40,35,52,54,30,75,95,44,46,66,59,51,53,50,48,34,59,76,69,71,48,66,51,42,46,41,66,56,51,38,53,50,50,49,48,54,47,49,54,41,52,75,72,40,77,83,62,56,53,32,37,38,67,41,68,48,66,55,59,33,42,56,58,53,50,51,54,54,49,48,55,64,73,38,92,70,35,39,37,35,38,32,38,48,53,60,88,92,56,90,67,92,56,54,74,67,54,37,50,54,51,43,66,64,56,45,54,79,94,49,40,94,42,50,46,81,46,76,40,73,69,61,69,49,56,54,28,55,37,54,72,38,44,31,34,49,44,71,28,84,48,80,70,45,42,59,58,53,48,55,52,48,56,50,36,34,74,74,56,45,85,55,47,71,44,74,46,69,69,82,51,82,91,52,67,76,66,42,43,72,51,50,52,52,37,47,70,67,62,46,86,57,78,77,46,33,45,55,70,56,53,44,44,50,30,35,77,69,49,34,44,46,68,34,36,36,37,52,45,75,62,33,49,63,70,60,52,55,52,51,49,37,57,54,25,61,78,66,84,40,52,53,45,82,44,58,47,68,59,52,48,47,44,47,39,62,50,78,91,43,73,67,27,51,55,50,47,46,54,49,20,72,74,70,37,70,78,32,40,41,97,87,61,31,49,30,56,69,65,42,47,62,58,23,60,71,35,61,69,48,43,49,60,49,44,73,68,43,48,65,61,38,51,53,52,49,39,58,51,61,68,69,50,68,82,51,73,33,36,35,39,39,37,37,80,55,38,69,77,67,65,46,54,70,71,61,63,59,21,35,39,38,35,44,51,62,68,71,56,24,54,54,45,41,34,72,72,68,75,49,53,71,68,59,50,49,46,53,56,69,65,49,65,51,78,63,58,44,50,50,59,50,54,70,72,50,82,78,59,98,82,64,51,74,46,81,43,55,42,86,59,64,88,42,70,67,56,55,52,50,51,53,49,50,50,54,53,51,56,57,71,68,101

Mean predicted aligned error: 17.6 Å

Secondary structure (DSSP, 8-state):
----EEEEEEEES-TT-S-EEEEEEEEETTEEEEE---HHHHHHHHH-TTS-SS-TTTT-SEEE-----HHHHTTHHHHHHIIIIII---EEEEE-GGGHHHHHHHHHHHHSEETTTTEE----GGGTEEEEE--TTPEEE-TTS-EEEEE-S--SSBTTB---EEEEE-TTS-EEEEE--S----HHHHHHHHSSSS-EEEE--B-SS---SSS-BHHHHHHHS-HHHHTTEEEES--HHHHHHHHHHHHHTT---EEHHHHHHHHHHHHHHHHHHS-----EEEEE--TT--HHHHHHHHHHHHHSSS--EEEEEE--TTS--SS-HHHHHHHHHHHS-HHHHTTEEEEEESS-HHHHHHHTT--EEEEEESSHHHHHHHHHHHHHHHHHHSS-EEEEEE---TTTTT--HHHHHHHHHTT---TTTS-HHHHHHHHHHHH-EEEEEEEE-TTS-HHHHHHHHHHHHHHTT--EEEEEHHHHHHHHHH--S-HHHHHHHHHHHHHH-GGGB-TTSSB-HHHHHHHHTT-HHHHHHHHHHHHHHHHHHHHHHHHHS-SS-EEEEEE-TTTTTTTGGGGTTS-EEEEE--HHHHHHHHHHHH---HHHHHHHHHTSPPHHHHHHHHHHHHTT-TT--EEEEETTTTTSHHHHHHHHHHHHHHHHHH-

Foldseek 3Di:
DWPWDKAKFWDDPDLPDLWIQIWIWTDTLLAIEIEFDAQVSLVCCQVPCVVDFDRSQPRHQAYEYFWDDNSRHVCVLVSLCCQCPVVVHAHAYEYAPVCQVVVCVVNVVVPQDPPPPRDRDDDGPVSRYPYDHDDAQDWDADPQGKTKGWHDDQAQADDPIRGTWIWIAGNPRATEETEPPKHADDPVSLVVRQPHDAAHEYEQSDDQPDRDSTHYHLVCCLPPPDLSSQLRYAYDGGDPVCPVVSVVSCVVSVHNHHHSVVVVVVSVVVVVVCVVVDDPAQEEEEEDQPLDPWLVNLVLLVVVCVVDVHHAYEYENEDDPVDDGLDDSVRRQVQVLQQHFPVCSSRYHYYYDHDDVLVVCLRRVRQEYEDEDLDPVSVVVVVVSVVVSCVPNPRRHYDYDYDPDPVQSPLDSVVLLVCLLLLHFCFRGGRLLSSQLSVCSRQLEAEAEEEEAALLCRVVLLVVLCVVCVVVVAAEAEAELVVLLVCLQPPPPDVVSLVLLVVVCVVVNVQLADPVSGGPCVVLVVVQLQDLVSVVVSCVSRVVSSSVVVSVVSVPDDSDNYYYYYYDHCCQVVLVCSRHSNRYEYEYEDVVSSLVSCCVPVVDDSVSSVSNNVSGDDPVVSVVSSVVVPPRGDDHHYHYDYSVPVVPPVVSVVVSVSVVVSSVVSD

Organism: NCBI:txid1234023